Protein AF-D3BUQ7-F1 (afdb_monomer_lite)

InterPro domains:
  IPR008615 FNIP [PF05725] (163-197)
  IPR008615 FNIP [PF05725] (222-258)
  IPR051251 Ser/Thr-Protein Kinase & FNIP Repeat-Containing Protein [PTHR32134] (52-501)

Foldseek 3Di:
DPDDDDPVVVVVLPDDLVVLLVVLVPDQDQVVLVLVCVPDPSSLVCVLSRDAGDCVLPQLEDELDPPSVVSLLADDAPSCSVRVSVNSVPQQAFEEEEDDPPDDPDRGNYYYNAPVSDPADDRSHAYYEYAPPHDDVLSVQVRQQVHPRHQYYHAAADLVSAGHLNHQEYEHHQQHADEQDQPSDRLNHAYYEYAANHAYDQDANRDHLNHAEYYYHYLNHADDQDARSDHLNYAYYEAENHADDQDANSDHQQHAEYHYQYHLAADDARSDHLNYQEYAQHEPSPLQNQLPRARHAYYEHHDPDPDAEEDEQVSHHLNYAYYHDARYEYAAEHRQNHAYYAAENYHYDQCGHHPPVAAHEHQEDHYEDLADDAHDQSYHYQEYEYAYEHPDQEHADEDHPNYAEYEDNYADDDAAYEAEHDDDPPDNHAYYEDYDDPYQYNYDDDLNHQEYEPEAHAVVSCQVVLQVRLNHQEYEYQHDYPPPDDDLVSCQNHQWYWYAPPQFRKIWIWGDSHSFFTDIDIRGRDDDDDDDPDDDDPPPDDPRDDDDDGDGPDDDDDPVVVVVLVVPDDDDDDWDWDQDPVRDTDTDPDPHDD

Secondary structure (DSSP, 8-state):
-----STTHHHHHT--HHHHHHHHTT---HHHHHHHHHSSHHHHHTGGGT----STTS---EET---GGGGGGS---GGGHHHHHHHHHT--SEEEEES-GGG--S--SEEES-GGG-SS--TTEEEEEE-TT-S-HHHHHHHHHH-SS--EEEEE--STT---TT--EEEE-TT--PPP-TTSS-TT--EEEE-TT--PPPPTT-S-TT--EEEE--TT--PPPPTTSS-TT--EEEETT--SPPPTTSS-TT--EEEE-S--PPPPTT-S-TT--EEEEE-GGGHHHHTT-TT--EEEE---SSS-EEEEGGGS-TT--EEEEESEEEESPPPTT-SEEEEES-B--HHHHS-TTS-EEEEEEEEE-SSPPPPPTTEEEEEEEEEEEE-SSEEEE-PPTT--EEEEEEEE-STT-EEEE---TT----EEEPPB-SS--EEE--TT-SEEE-TTS-HHHHHHHHHH-TT--EEEESSPPPTT---GGGGTT--EEEEEETTTTEEEEEEESSSS-EEEEEE----------SS-------SS-PPPP---S---S-HHHHHHHHHS--------EEE-TTS-EEE-------

Structure (mmCIF, N/CA/C/O backbone):
data_AF-D3BUQ7-F1
#
_entry.id   AF-D3BUQ7-F1
#
loop_
_atom_site.group_PDB
_atom_site.id
_atom_site.type_symbol
_atom_site.label_atom_id
_atom_site.label_alt_id
_atom_site.label_comp_id
_atom_site.label_asym_id
_atom_site.label_entity_id
_atom_site.label_seq_id
_atom_site.pdbx_PDB_ins_code
_atom_site.Cartn_x
_atom_site.Cartn_y
_atom_site.Cartn_z
_atom_site.occupancy
_atom_site.B_iso_or_equiv
_atom_site.auth_seq_id
_atom_site.auth_comp_id
_atom_site.auth_asym_id
_atom_site.auth_atom_id
_atom_site.pdbx_PDB_model_num
ATOM 1 N N . MET A 1 1 ? -3.728 -2.600 34.636 1.00 36.41 1 MET A N 1
ATOM 2 C CA . MET A 1 1 ? -3.550 -4.032 34.299 1.00 36.41 1 MET A CA 1
ATOM 3 C C . MET A 1 1 ? -3.975 -4.894 35.486 1.00 36.41 1 MET A C 1
ATOM 5 O O . MET A 1 1 ? -3.193 -5.071 36.411 1.00 36.41 1 MET A O 1
ATOM 9 N N . GLU A 1 2 ? -5.209 -5.404 35.499 1.00 31.19 2 GLU A N 1
ATOM 10 C CA . GLU A 1 2 ? -5.646 -6.400 36.491 1.00 31.19 2 GLU A CA 1
ATOM 11 C C . GLU A 1 2 ? -5.342 -7.812 35.980 1.00 31.19 2 GLU A C 1
ATOM 13 O O . GLU A 1 2 ? -6.149 -8.449 35.312 1.00 31.19 2 GLU A O 1
ATOM 18 N N . ILE A 1 3 ? -4.146 -8.301 36.293 1.00 35.56 3 ILE A N 1
ATOM 19 C CA . ILE A 1 3 ? -3.844 -9.734 36.278 1.00 35.56 3 ILE A CA 1
ATOM 20 C C . ILE A 1 3 ? -3.260 -10.040 37.648 1.00 35.56 3 ILE A C 1
ATOM 22 O O . ILE A 1 3 ? -2.059 -9.892 37.833 1.00 35.56 3 ILE A O 1
ATOM 26 N N . CYS A 1 4 ? -4.098 -10.374 38.632 1.00 36.34 4 CYS A N 1
ATOM 27 C CA . CYS A 1 4 ? -3.645 -10.980 39.889 1.00 36.34 4 CYS A CA 1
ATOM 28 C C . CYS A 1 4 ? -4.823 -11.600 40.660 1.00 36.34 4 CYS A C 1
ATOM 30 O O . CYS A 1 4 ? -5.476 -10.911 41.443 1.00 36.34 4 CYS A O 1
ATOM 32 N N . SER A 1 5 ? -5.072 -12.899 40.451 1.00 39.03 5 SER A N 1
ATOM 33 C CA . SER A 1 5 ? -5.408 -13.893 41.492 1.00 39.03 5 SER A CA 1
ATOM 34 C C . SER A 1 5 ? -6.094 -15.129 40.892 1.00 39.03 5 SER A C 1
ATOM 36 O O . SER A 1 5 ? -7.311 -15.169 40.737 1.00 39.03 5 SER A O 1
ATOM 38 N N . ASN A 1 6 ? -5.317 -16.170 40.574 1.00 40.41 6 ASN A N 1
ATOM 39 C CA . ASN A 1 6 ? -5.556 -17.584 40.933 1.00 40.41 6 ASN A CA 1
ATOM 40 C C . ASN A 1 6 ? -4.591 -18.511 40.172 1.00 40.41 6 ASN A C 1
ATOM 42 O O . ASN A 1 6 ? -3.864 -18.076 39.295 1.00 40.41 6 ASN A O 1
ATOM 46 N N . HIS A 1 7 ? -4.579 -19.811 40.497 1.00 45.88 7 HIS A N 1
ATOM 47 C CA . HIS A 1 7 ? -3.727 -20.892 39.952 1.00 45.88 7 HIS A CA 1
ATOM 48 C C . HIS A 1 7 ? -3.352 -20.860 38.446 1.00 45.88 7 HIS A C 1
ATOM 50 O O . HIS A 1 7 ? -2.340 -21.457 38.071 1.00 45.88 7 HIS A O 1
ATOM 56 N N . ILE A 1 8 ? -4.119 -20.165 37.604 1.00 45.88 8 ILE A N 1
ATOM 57 C CA . ILE A 1 8 ? -3.832 -19.858 36.194 1.00 45.88 8 ILE A CA 1
ATOM 58 C C . ILE A 1 8 ? -2.555 -18.995 36.040 1.00 45.88 8 ILE A C 1
ATOM 60 O O . ILE A 1 8 ? -1.780 -19.199 35.107 1.00 45.88 8 ILE A O 1
ATOM 64 N N . ASP A 1 9 ? -2.251 -18.127 37.006 1.00 53.75 9 ASP A N 1
ATOM 65 C CA . ASP A 1 9 ? -1.093 -17.219 37.014 1.00 53.75 9 ASP A CA 1
ATOM 66 C C . ASP A 1 9 ? 0.251 -17.975 36.994 1.00 53.75 9 ASP A C 1
ATOM 68 O O . ASP A 1 9 ? 1.222 -17.554 36.359 1.00 53.75 9 ASP A O 1
ATOM 72 N N . LYS A 1 10 ? 0.306 -19.162 37.621 1.00 54.75 10 LYS A N 1
ATOM 73 C CA . LYS A 1 10 ? 1.498 -20.027 37.581 1.00 54.75 10 LYS A CA 1
ATOM 74 C C . LYS A 1 10 ? 1.750 -20.613 36.194 1.00 54.75 10 LYS A C 1
ATOM 76 O O . LYS A 1 10 ? 2.893 -20.954 35.902 1.00 54.75 10 LYS A O 1
ATOM 81 N N . ILE A 1 11 ? 0.724 -20.764 35.356 1.00 60.31 11 ILE A N 1
ATOM 82 C CA . ILE A 1 11 ? 0.883 -21.287 33.993 1.00 60.31 11 ILE A CA 1
ATOM 83 C C . ILE A 1 11 ? 1.563 -20.225 33.127 1.00 60.31 11 ILE A C 1
ATOM 85 O O . ILE A 1 11 ? 2.549 -20.526 32.456 1.00 60.31 11 ILE A O 1
ATOM 89 N N . PHE A 1 12 ? 1.100 -18.975 33.214 1.00 67.44 12 PHE A N 1
ATOM 90 C CA . PHE A 1 12 ? 1.646 -17.867 32.431 1.00 67.44 12 PHE A CA 1
ATOM 91 C C . PHE A 1 12 ? 3.084 -17.524 32.827 1.00 67.44 12 PHE A C 1
ATOM 93 O O . PHE A 1 12 ? 3.964 -17.494 31.970 1.00 67.44 12 PHE A O 1
ATOM 100 N N . VAL A 1 13 ? 3.395 -17.391 34.120 1.00 74.62 13 VAL A N 1
ATOM 101 C CA . VAL A 1 13 ? 4.781 -17.115 34.554 1.00 74.62 13 VAL A CA 1
ATOM 102 C C . VAL A 1 13 ? 5.749 -18.223 34.109 1.00 74.62 13 VAL A C 1
ATOM 104 O O . VAL A 1 13 ? 6.934 -17.960 33.890 1.00 74.62 13 VAL A O 1
ATOM 107 N N . ASN A 1 14 ? 5.256 -19.454 33.917 1.00 82.31 14 ASN A N 1
ATOM 108 C CA . ASN A 1 14 ? 6.078 -20.608 33.567 1.00 82.31 14 ASN A CA 1
ATOM 109 C C . ASN A 1 14 ? 6.189 -20.943 32.075 1.00 82.31 14 ASN A C 1
ATOM 111 O O . ASN A 1 14 ? 6.798 -21.966 31.748 1.00 82.31 14 ASN A O 1
ATOM 115 N N . LEU A 1 15 ? 5.693 -20.083 31.181 1.00 86.56 15 LEU A N 1
ATOM 116 C CA . LEU A 1 15 ? 5.857 -20.258 29.737 1.00 86.56 15 LEU A CA 1
ATOM 117 C C . LEU A 1 15 ? 7.328 -20.491 29.345 1.00 86.56 15 LEU A C 1
ATOM 119 O O . LEU A 1 15 ? 8.262 -19.921 29.923 1.00 86.56 15 LEU A O 1
ATOM 123 N N . SER A 1 16 ? 7.542 -21.371 28.363 1.00 91.44 16 SER A N 1
ATOM 124 C CA . SER A 1 16 ? 8.881 -21.649 27.837 1.00 91.44 16 SER A CA 1
ATOM 125 C C . SER A 1 16 ? 9.413 -20.443 27.062 1.00 91.44 16 SER A C 1
ATOM 127 O O . SER A 1 16 ? 8.638 -19.682 26.481 1.00 91.44 16 SER A O 1
ATOM 129 N N . HIS A 1 17 ? 10.740 -20.288 26.987 1.00 92.81 17 HIS A N 1
ATOM 130 C CA . HIS A 1 17 ? 11.350 -19.203 26.202 1.00 92.81 17 HIS A CA 1
ATOM 131 C C . HIS A 1 17 ? 10.953 -19.259 24.721 1.00 92.81 17 HIS A C 1
ATOM 133 O O . HIS A 1 17 ? 10.838 -18.213 24.099 1.00 92.81 17 HIS A O 1
ATOM 139 N N . LEU A 1 18 ? 10.646 -20.446 24.181 1.00 91.44 18 LEU A N 1
ATOM 140 C CA . LEU A 1 18 ? 10.126 -20.597 22.818 1.00 91.44 18 LEU A CA 1
ATOM 141 C C . LEU A 1 18 ? 8.742 -19.954 22.652 1.00 91.44 18 LEU A C 1
ATOM 143 O O . LEU A 1 18 ? 8.484 -19.300 21.647 1.00 91.44 18 LEU A O 1
ATOM 147 N N . ILE A 1 19 ? 7.846 -20.138 23.628 1.00 90.69 19 ILE A N 1
ATOM 148 C CA . ILE A 1 19 ? 6.514 -19.523 23.592 1.00 90.69 19 ILE A CA 1
ATOM 149 C C . ILE A 1 19 ? 6.634 -18.015 23.816 1.00 90.69 19 ILE A C 1
ATOM 151 O O . ILE A 1 19 ? 6.032 -17.252 23.070 1.00 90.69 19 ILE A O 1
ATOM 155 N N . LEU A 1 20 ? 7.452 -17.582 24.782 1.00 91.25 20 LEU A N 1
ATOM 156 C CA . LEU A 1 20 ? 7.699 -16.159 25.028 1.00 91.25 20 LEU A CA 1
ATOM 157 C C . LEU A 1 20 ? 8.286 -15.466 23.791 1.00 91.25 20 LEU A C 1
ATOM 159 O O . LEU A 1 20 ? 7.847 -14.378 23.446 1.00 91.25 20 LEU A O 1
ATOM 163 N N . ASN A 1 21 ? 9.212 -16.113 23.082 1.00 91.75 21 ASN A N 1
ATOM 164 C CA . ASN A 1 21 ? 9.776 -15.590 21.841 1.00 91.75 21 ASN A CA 1
ATOM 165 C C . ASN A 1 21 ? 8.717 -15.466 20.730 1.00 91.75 21 ASN A C 1
ATOM 167 O O . ASN A 1 21 ? 8.672 -14.441 20.060 1.00 91.75 21 ASN A O 1
ATOM 171 N N . LYS A 1 22 ? 7.812 -16.448 20.586 1.00 90.25 22 LYS A N 1
ATOM 172 C CA . LYS A 1 22 ? 6.677 -16.345 19.649 1.00 90.25 22 LYS A CA 1
ATOM 173 C C . LYS A 1 22 ? 5.723 -15.206 20.005 1.00 90.25 22 LYS A C 1
ATOM 175 O O . LYS A 1 22 ? 5.269 -14.521 19.102 1.00 90.25 22 LYS A O 1
ATOM 180 N N . ILE A 1 23 ? 5.442 -14.998 21.294 1.00 88.88 23 ILE A N 1
ATOM 181 C CA . ILE A 1 23 ? 4.600 -13.885 21.757 1.00 88.88 23 ILE A CA 1
ATOM 182 C C . ILE A 1 23 ? 5.279 -12.544 21.455 1.00 88.88 23 ILE A C 1
ATOM 184 O O . ILE A 1 23 ? 4.644 -11.670 20.878 1.00 88.88 23 ILE A O 1
ATOM 188 N N . ILE A 1 24 ? 6.571 -12.397 21.778 1.00 89.38 24 ILE A N 1
ATOM 189 C CA . ILE A 1 24 ? 7.361 -11.199 21.441 1.00 89.38 24 ILE A CA 1
ATOM 190 C C . ILE A 1 24 ? 7.369 -10.941 19.930 1.00 89.38 24 ILE A C 1
ATOM 192 O O . ILE A 1 24 ? 7.273 -9.792 19.514 1.00 89.38 24 ILE A O 1
ATOM 196 N N . GLY A 1 25 ? 7.444 -11.994 19.112 1.00 85.19 25 GLY A N 1
ATOM 197 C CA . GLY A 1 25 ? 7.368 -11.891 17.654 1.00 85.19 25 GLY A CA 1
ATOM 198 C C . GLY A 1 25 ? 6.026 -11.376 17.119 1.00 85.19 25 GLY A C 1
ATOM 199 O O . GLY A 1 25 ? 5.973 -10.979 15.963 1.00 85.19 25 GLY A O 1
ATOM 200 N N . CYS A 1 26 ? 4.968 -11.362 17.936 1.00 88.00 26 CYS A N 1
ATOM 201 C CA . CYS A 1 26 ? 3.670 -10.765 17.606 1.00 88.00 26 CYS A CA 1
ATOM 202 C C . CYS A 1 26 ? 3.511 -9.323 18.121 1.00 88.00 26 CYS A C 1
ATOM 204 O O . CYS A 1 26 ? 2.447 -8.742 17.934 1.00 88.00 26 CYS A O 1
ATOM 206 N N . LEU A 1 27 ? 4.510 -8.771 18.821 1.00 83.06 27 LEU A N 1
ATOM 207 C CA . LEU A 1 27 ? 4.509 -7.380 19.274 1.00 83.06 27 LEU A CA 1
ATOM 208 C C . LEU A 1 27 ? 5.331 -6.539 18.298 1.00 83.06 27 LEU A C 1
ATOM 210 O O . LEU A 1 27 ? 6.552 -6.707 18.219 1.00 83.06 27 LEU A O 1
ATOM 214 N N . ASP A 1 28 ? 4.680 -5.625 17.588 1.00 80.81 28 ASP A N 1
ATOM 215 C CA . ASP A 1 28 ? 5.343 -4.785 16.585 1.00 80.81 28 ASP A CA 1
ATOM 216 C C . ASP A 1 28 ? 6.241 -3.728 17.246 1.00 80.81 28 ASP A C 1
ATOM 218 O O . ASP A 1 28 ? 7.397 -3.550 16.852 1.00 80.81 28 ASP A O 1
ATOM 222 N N . GLU A 1 29 ? 5.748 -3.108 18.322 1.00 74.44 29 GLU A N 1
ATOM 223 C CA . GLU A 1 29 ? 6.423 -2.011 19.009 1.00 74.44 29 GLU A CA 1
ATOM 224 C C . GLU A 1 29 ? 7.448 -2.467 20.055 1.00 74.44 29 GLU A C 1
ATOM 226 O O . GLU A 1 29 ? 7.175 -3.268 20.956 1.00 74.44 29 GLU A O 1
ATOM 231 N N . ASN A 1 30 ? 8.643 -1.872 20.007 1.00 78.69 30 ASN A N 1
ATOM 232 C CA . ASN A 1 30 ? 9.726 -2.187 20.943 1.00 78.69 30 ASN A CA 1
ATOM 233 C C . ASN A 1 30 ? 9.397 -1.806 22.393 1.00 78.69 30 ASN A C 1
ATOM 235 O O . ASN A 1 30 ? 9.838 -2.493 23.317 1.00 78.69 30 ASN A O 1
ATOM 239 N N . ILE A 1 31 ? 8.603 -0.751 22.605 1.00 73.81 31 ILE A N 1
ATOM 240 C CA . ILE A 1 31 ? 8.126 -0.369 23.942 1.00 73.81 31 ILE A CA 1
ATOM 241 C C . ILE A 1 31 ? 7.223 -1.449 24.541 1.00 73.81 31 ILE A C 1
ATOM 243 O O . ILE A 1 31 ? 7.373 -1.783 25.714 1.00 73.81 31 ILE A O 1
ATOM 247 N N . ASP A 1 32 ? 6.376 -2.081 23.727 1.00 77.44 32 ASP A N 1
ATOM 248 C CA . ASP A 1 32 ? 5.479 -3.143 24.178 1.00 77.44 32 ASP A CA 1
ATOM 249 C C . ASP A 1 32 ? 6.267 -4.424 24.497 1.00 77.44 32 ASP A C 1
ATOM 251 O O . ASP A 1 32 ? 5.971 -5.104 25.481 1.00 77.44 32 ASP A O 1
ATOM 255 N N . ARG A 1 33 ? 7.354 -4.707 23.760 1.00 85.06 33 ARG A N 1
ATOM 256 C CA . ARG A 1 33 ? 8.307 -5.785 24.097 1.00 85.06 33 ARG A CA 1
ATOM 257 C C . ARG A 1 33 ? 8.980 -5.555 25.454 1.00 85.06 33 ARG A C 1
ATOM 259 O O . ARG A 1 33 ? 9.126 -6.499 26.235 1.00 85.06 33 ARG A O 1
ATOM 266 N N . ILE A 1 34 ? 9.357 -4.310 25.760 1.00 82.12 34 ILE A N 1
ATOM 267 C CA . ILE A 1 34 ? 9.912 -3.935 27.070 1.00 82.12 34 ILE A CA 1
ATOM 268 C C . ILE A 1 34 ? 8.844 -4.108 28.150 1.00 82.12 34 ILE A C 1
ATOM 270 O O . ILE A 1 34 ? 9.087 -4.853 29.099 1.00 82.12 34 ILE A O 1
ATOM 274 N N . CYS A 1 35 ? 7.658 -3.507 27.983 1.00 74.12 35 CYS A N 1
ATOM 275 C CA . CYS A 1 35 ? 6.516 -3.662 28.893 1.00 74.12 35 CYS A CA 1
ATOM 276 C C . CYS A 1 35 ? 6.240 -5.136 29.198 1.00 74.12 35 CYS A C 1
ATOM 278 O O . CYS A 1 35 ? 6.125 -5.518 30.361 1.00 74.12 35 CYS A O 1
ATOM 280 N N . PHE A 1 36 ? 6.209 -5.980 28.163 1.00 81.62 36 PHE A N 1
ATOM 281 C CA . PHE A 1 36 ? 5.986 -7.413 28.293 1.00 81.62 36 PHE A CA 1
ATOM 282 C C . PHE A 1 36 ? 7.033 -8.071 29.194 1.00 81.62 36 PHE A C 1
ATOM 284 O O . PHE A 1 36 ? 6.690 -8.819 30.107 1.00 81.62 36 PHE A O 1
ATOM 291 N N . SER A 1 37 ? 8.316 -7.758 29.007 1.00 84.06 37 SER A N 1
ATOM 292 C CA . SER A 1 37 ? 9.365 -8.314 29.868 1.00 84.06 37 SER A CA 1
ATOM 293 C C . SER A 1 37 ? 9.322 -7.805 31.314 1.00 84.06 37 SER A C 1
ATOM 295 O O . SER A 1 37 ? 9.827 -8.488 32.204 1.00 84.06 37 SER A O 1
ATOM 297 N N . LEU A 1 38 ? 8.679 -6.661 31.570 1.00 78.56 38 LEU A N 1
ATOM 298 C CA . LEU A 1 38 ? 8.506 -6.087 32.908 1.00 78.56 38 LEU A CA 1
ATOM 299 C C . LEU A 1 38 ? 7.318 -6.683 33.684 1.00 78.56 38 LEU A C 1
ATOM 301 O O . LEU A 1 38 ? 7.207 -6.440 34.883 1.00 78.56 38 LEU A O 1
ATOM 305 N N . VAL A 1 39 ? 6.469 -7.506 33.051 1.00 75.81 39 VAL A N 1
ATOM 306 C CA . VAL A 1 39 ? 5.260 -8.081 33.678 1.00 75.81 39 VAL A CA 1
ATOM 307 C C . VAL A 1 39 ? 5.577 -8.926 34.915 1.00 75.81 39 VAL A C 1
ATOM 309 O O . VAL A 1 39 ? 4.830 -8.904 35.892 1.00 75.81 39 VAL A O 1
ATOM 312 N N . CYS A 1 40 ? 6.671 -9.696 34.904 1.00 76.69 40 CYS A N 1
ATOM 313 C CA . CYS A 1 40 ? 7.083 -10.465 36.078 1.00 76.69 40 CYS A CA 1
ATOM 314 C C . CYS A 1 40 ? 8.601 -10.645 36.171 1.00 76.69 40 CYS A C 1
ATOM 316 O O . CYS A 1 40 ? 9.325 -10.641 35.174 1.00 76.69 40 CYS A O 1
ATOM 318 N N . LYS A 1 41 ? 9.083 -10.906 37.393 1.00 78.31 41 LYS A N 1
ATOM 319 C CA . LYS A 1 41 ? 10.515 -11.038 37.706 1.00 78.31 41 LYS A CA 1
ATOM 320 C C . LYS A 1 41 ? 11.231 -12.094 36.862 1.00 78.31 41 LYS A C 1
ATOM 322 O O . LYS A 1 41 ? 12.361 -11.873 36.436 1.00 78.31 41 LYS A O 1
ATOM 327 N N . ARG A 1 42 ? 10.593 -13.245 36.608 1.00 85.50 42 ARG A N 1
ATOM 328 C CA . ARG A 1 42 ? 11.190 -14.306 35.781 1.00 85.50 42 ARG A CA 1
ATOM 329 C C . ARG A 1 42 ? 11.399 -13.825 34.349 1.00 85.50 42 ARG A C 1
ATOM 331 O O . ARG A 1 42 ? 12.489 -14.002 33.818 1.00 85.50 42 ARG A O 1
ATOM 338 N N . TRP A 1 43 ? 10.377 -13.231 33.739 1.00 86.44 43 TRP A N 1
ATOM 339 C CA . TRP A 1 43 ? 10.453 -12.741 32.364 1.00 86.44 43 TRP A CA 1
ATOM 340 C C . TRP A 1 43 ? 11.479 -11.617 32.237 1.00 86.44 43 TRP A C 1
ATOM 342 O O . TRP A 1 43 ? 12.264 -11.635 31.292 1.00 86.44 43 TRP A O 1
ATOM 352 N N . PHE A 1 44 ? 11.563 -10.717 33.216 1.00 85.00 44 PHE A N 1
ATOM 353 C CA . PHE A 1 44 ? 12.604 -9.695 33.231 1.00 85.00 44 PHE A CA 1
ATOM 354 C C . PHE A 1 44 ? 14.002 -10.312 33.336 1.00 85.00 44 PHE A C 1
ATOM 356 O O . PHE A 1 44 ? 14.887 -9.963 32.564 1.00 85.00 44 PHE A O 1
ATOM 363 N N . ASN A 1 45 ? 14.224 -11.255 34.252 1.00 86.06 45 ASN A N 1
ATOM 364 C CA . ASN A 1 45 ? 15.541 -11.870 34.447 1.00 86.06 45 ASN A CA 1
ATOM 365 C C . ASN A 1 45 ? 15.985 -12.734 33.258 1.00 86.06 45 ASN A C 1
ATOM 367 O O . ASN A 1 45 ? 17.170 -12.778 32.942 1.00 86.06 45 ASN A O 1
ATOM 371 N N . ASP A 1 46 ? 15.044 -13.403 32.591 1.00 92.06 46 ASP A N 1
ATOM 372 C CA . ASP A 1 46 ? 15.309 -14.260 31.434 1.00 92.06 46 ASP A CA 1
ATOM 373 C C . ASP A 1 46 ? 15.242 -13.518 30.086 1.00 92.06 46 ASP A C 1
ATOM 375 O O . ASP A 1 46 ? 15.363 -14.164 29.046 1.00 92.06 46 ASP A O 1
ATOM 379 N N . ARG A 1 47 ? 15.048 -12.190 30.070 1.00 92.38 47 ARG A N 1
ATOM 380 C CA . ARG A 1 47 ? 14.819 -11.386 28.849 1.00 92.38 47 ARG A CA 1
ATOM 381 C C . ARG A 1 47 ? 15.816 -11.657 27.719 1.00 92.38 47 ARG A C 1
ATOM 383 O O . ARG A 1 47 ? 15.393 -11.822 26.581 1.00 92.38 47 ARG A O 1
ATOM 390 N N . ASP A 1 48 ? 17.105 -11.827 28.021 1.00 92.06 48 ASP A N 1
ATOM 391 C CA . ASP A 1 48 ? 18.155 -12.127 27.031 1.00 92.06 48 ASP A CA 1
ATOM 392 C C . ASP A 1 48 ? 17.963 -13.459 26.276 1.00 92.06 48 ASP A C 1
ATOM 394 O O . ASP A 1 48 ? 18.646 -13.700 25.280 1.00 92.06 48 ASP A O 1
ATOM 398 N N . LYS A 1 49 ? 17.087 -14.349 26.760 1.00 91.75 49 LYS A N 1
ATOM 399 C CA . LYS A 1 49 ? 16.844 -15.682 26.185 1.00 91.75 49 LYS A CA 1
ATOM 400 C C . LYS A 1 49 ? 15.675 -15.722 25.205 1.00 91.75 49 LYS A C 1
ATOM 402 O O . LYS A 1 49 ? 15.558 -16.696 24.467 1.00 91.75 49 LYS A O 1
ATOM 407 N N . TYR A 1 50 ? 14.785 -14.731 25.233 1.00 92.69 50 TYR A N 1
ATOM 408 C CA . TYR A 1 50 ? 13.569 -14.747 24.413 1.00 92.69 50 TYR A CA 1
ATOM 409 C C . TYR A 1 50 ? 13.249 -13.411 23.737 1.00 92.69 50 TYR A C 1
ATOM 411 O O . TYR A 1 50 ? 12.557 -13.430 22.719 1.00 92.69 50 TYR A O 1
ATOM 419 N N . LEU A 1 51 ? 13.724 -12.281 24.272 1.00 91.19 51 LEU A N 1
ATOM 420 C CA . LEU A 1 51 ? 13.442 -10.950 23.745 1.00 91.19 51 LEU A CA 1
ATOM 421 C C . LEU A 1 51 ? 14.489 -10.564 22.698 1.00 91.19 51 LEU A C 1
ATOM 423 O O . LEU A 1 51 ? 15.691 -10.635 22.943 1.00 91.19 51 LEU A O 1
ATOM 427 N N . ILE A 1 52 ? 14.003 -10.130 21.540 1.00 89.94 52 ILE A N 1
ATOM 428 C CA . ILE A 1 52 ? 14.767 -9.492 20.464 1.00 89.94 52 ILE A CA 1
ATOM 429 C C . ILE A 1 52 ? 13.991 -8.226 20.104 1.00 89.94 52 ILE A C 1
ATOM 431 O O . ILE A 1 52 ? 12.759 -8.246 20.145 1.00 89.94 52 ILE A O 1
ATOM 435 N N . PHE A 1 53 ? 14.669 -7.124 19.798 1.00 85.88 53 PHE A N 1
ATOM 436 C CA . PHE A 1 53 ? 13.993 -5.910 19.347 1.00 85.88 53 PHE A CA 1
ATOM 437 C C . PHE A 1 53 ? 13.654 -5.979 17.862 1.00 85.88 53 PHE A C 1
ATOM 439 O O . PHE A 1 53 ? 14.368 -6.592 17.074 1.00 85.88 53 PHE A O 1
ATOM 446 N N . ASN A 1 54 ? 12.545 -5.348 17.496 1.00 81.75 54 ASN A N 1
ATOM 447 C CA . ASN A 1 54 ? 12.204 -5.068 16.118 1.00 81.75 54 ASN A CA 1
ATOM 448 C C . ASN A 1 54 ? 13.180 -4.009 15.597 1.00 81.75 54 ASN A C 1
ATOM 450 O O . ASN A 1 54 ? 13.174 -2.877 16.081 1.00 81.75 54 ASN A O 1
ATOM 454 N N . THR A 1 55 ? 14.051 -4.386 14.668 1.00 77.81 55 THR A N 1
ATOM 455 C CA . THR A 1 55 ? 15.067 -3.490 14.104 1.00 77.81 55 THR A CA 1
ATOM 456 C C . THR A 1 55 ? 14.520 -2.547 13.046 1.00 77.81 55 THR A C 1
ATOM 458 O O . THR A 1 55 ? 15.191 -1.565 12.740 1.00 77.81 55 THR A O 1
ATOM 461 N N . ASP A 1 56 ? 13.322 -2.809 12.525 1.00 71.31 56 ASP A N 1
ATOM 462 C CA . ASP A 1 56 ? 12.661 -1.939 11.546 1.00 71.31 56 ASP A CA 1
ATOM 463 C C . ASP A 1 56 ? 12.278 -0.603 12.198 1.00 71.31 56 ASP A C 1
ATOM 465 O O . ASP A 1 56 ? 12.391 0.448 11.581 1.00 71.31 56 ASP A O 1
ATOM 469 N N . ASN A 1 57 ? 11.951 -0.638 13.496 1.00 62.56 57 ASN A N 1
ATOM 470 C CA . ASN A 1 57 ? 11.615 0.538 14.304 1.00 62.56 57 ASN A CA 1
ATOM 471 C C . ASN A 1 57 ? 12.832 1.105 15.062 1.00 62.56 57 ASN A C 1
ATOM 473 O O . ASN A 1 57 ? 12.666 1.907 15.983 1.00 62.56 57 ASN A O 1
ATOM 477 N N . ILE A 1 58 ? 14.056 0.647 14.767 1.00 68.81 58 ILE A N 1
ATOM 478 C CA . ILE A 1 58 ? 15.272 1.214 15.360 1.00 68.81 58 ILE A CA 1
ATOM 479 C C . ILE A 1 58 ? 16.006 2.006 14.296 1.00 68.81 58 ILE A C 1
ATOM 481 O O . ILE A 1 58 ? 16.567 1.442 13.359 1.00 68.81 58 ILE A O 1
ATOM 485 N N . ASN A 1 59 ? 16.077 3.315 14.520 1.00 61.00 59 ASN A N 1
ATOM 486 C CA . ASN A 1 59 ? 16.875 4.194 13.695 1.00 61.00 59 ASN A CA 1
ATOM 487 C C . ASN A 1 59 ? 18.374 3.956 13.964 1.00 61.00 59 ASN A C 1
ATOM 489 O O . ASN A 1 59 ? 18.948 4.409 14.958 1.00 61.00 59 ASN A O 1
ATOM 493 N N . ILE A 1 60 ? 18.998 3.175 13.090 1.00 66.75 60 ILE A N 1
ATOM 494 C CA . ILE A 1 60 ? 20.445 3.029 12.987 1.00 66.75 60 ILE A CA 1
ATOM 495 C C . ILE A 1 60 ? 20.864 4.245 12.178 1.00 66.75 60 ILE A C 1
ATOM 497 O O . ILE A 1 60 ? 20.738 4.200 10.979 1.00 66.75 60 ILE A O 1
ATOM 501 N N . ASN A 1 61 ? 21.276 5.347 12.800 1.00 61.47 61 ASN A N 1
ATOM 502 C CA . ASN A 1 61 ? 21.715 6.530 12.056 1.00 61.47 61 ASN A CA 1
ATOM 503 C C . ASN A 1 61 ? 23.193 6.774 12.341 1.00 61.47 61 ASN A C 1
ATOM 505 O O . ASN A 1 61 ? 23.541 7.313 13.395 1.00 61.47 61 ASN A O 1
ATOM 509 N N . SER A 1 62 ? 24.065 6.407 11.399 1.00 64.62 62 SER A N 1
ATOM 510 C CA . SER A 1 62 ? 25.478 6.785 11.453 1.00 64.62 62 SER A CA 1
ATOM 511 C C . SER A 1 62 ? 25.894 7.618 10.242 1.00 64.62 62 SER A C 1
ATOM 513 O O . SER A 1 62 ? 25.851 7.177 9.093 1.00 64.62 62 SER A O 1
ATOM 515 N N . ASN A 1 63 ? 26.343 8.842 10.529 1.00 66.75 63 ASN A N 1
ATOM 516 C CA . ASN A 1 63 ? 26.905 9.746 9.532 1.00 66.75 63 ASN A CA 1
ATOM 517 C C . ASN A 1 63 ? 28.360 9.375 9.252 1.00 66.75 63 ASN A C 1
ATOM 519 O O . ASN A 1 63 ? 29.164 9.253 10.179 1.00 66.75 63 ASN A O 1
ATOM 523 N N . ASN A 1 64 ? 28.697 9.259 7.970 1.00 69.88 64 ASN A N 1
ATOM 524 C CA . ASN A 1 64 ? 30.040 8.995 7.458 1.00 69.88 64 ASN A CA 1
ATOM 525 C C . ASN A 1 64 ? 30.697 7.735 8.062 1.00 69.88 64 ASN A C 1
ATOM 527 O O . ASN A 1 64 ? 31.923 7.631 8.128 1.00 69.88 64 ASN A O 1
ATOM 531 N N . ASN A 1 65 ? 29.890 6.768 8.514 1.00 68.44 65 ASN A N 1
ATOM 532 C CA . ASN A 1 65 ? 30.343 5.482 9.038 1.00 68.44 65 ASN A CA 1
ATOM 533 C C . ASN A 1 65 ? 29.273 4.408 8.796 1.00 68.44 65 ASN A C 1
ATOM 535 O O . ASN A 1 65 ? 28.085 4.699 8.886 1.00 68.44 65 ASN A O 1
ATOM 539 N N . ASN A 1 66 ? 29.694 3.173 8.526 1.00 65.81 66 ASN A N 1
ATOM 540 C CA . ASN A 1 66 ? 28.835 1.994 8.406 1.00 65.81 66 ASN A CA 1
ATOM 541 C C . ASN A 1 66 ? 28.917 1.062 9.633 1.00 65.81 66 ASN A C 1
ATOM 543 O O . ASN A 1 66 ? 28.291 0.005 9.669 1.00 65.81 66 ASN A O 1
ATOM 547 N N . ASP A 1 67 ? 29.688 1.437 10.658 1.00 68.69 67 ASP A N 1
ATOM 548 C CA . ASP A 1 67 ? 29.807 0.665 11.889 1.00 68.69 67 ASP A CA 1
ATOM 549 C C . ASP A 1 67 ? 28.552 0.797 12.761 1.00 68.69 67 ASP A C 1
ATOM 551 O O . ASP A 1 67 ? 28.396 1.713 13.573 1.00 68.69 67 ASP A O 1
ATOM 555 N N . ILE A 1 68 ? 27.694 -0.209 12.616 1.00 64.56 68 ILE A N 1
ATOM 556 C CA . ILE A 1 68 ? 26.488 -0.457 13.400 1.00 64.56 68 ILE A CA 1
ATOM 557 C C . ILE A 1 68 ? 26.725 -0.323 14.922 1.00 64.56 68 ILE A C 1
ATOM 559 O O . ILE A 1 68 ? 25.827 0.083 15.663 1.00 64.56 68 ILE A O 1
ATOM 563 N N . THR A 1 69 ? 27.930 -0.638 15.413 1.00 60.25 69 THR A N 1
ATOM 564 C CA . THR A 1 69 ? 28.250 -0.617 16.850 1.00 60.25 69 THR A CA 1
ATOM 565 C C . THR A 1 69 ? 28.444 0.791 17.419 1.00 60.25 69 THR A C 1
ATOM 567 O O . THR A 1 69 ? 28.481 0.968 18.636 1.00 60.25 69 THR A O 1
ATOM 570 N N . GLN A 1 70 ? 28.507 1.833 16.586 1.00 59.72 70 GLN A N 1
ATOM 571 C CA . GLN A 1 70 ? 28.602 3.213 17.077 1.00 59.72 70 GLN A CA 1
ATOM 572 C C . GLN A 1 70 ? 27.242 3.849 17.417 1.00 59.72 70 GLN A C 1
ATOM 574 O O . GLN A 1 70 ? 27.201 4.924 18.021 1.00 59.72 70 GLN A O 1
ATOM 579 N N . ASN A 1 71 ? 26.133 3.146 17.155 1.00 56.09 71 ASN A N 1
ATOM 580 C CA . ASN A 1 71 ? 24.767 3.641 17.371 1.00 56.09 71 ASN A CA 1
ATOM 581 C C . ASN A 1 71 ? 24.247 3.489 18.815 1.00 56.09 71 ASN A C 1
ATOM 583 O O . ASN A 1 71 ? 23.144 3.926 19.138 1.00 56.09 71 ASN A O 1
ATOM 587 N N . HIS A 1 72 ? 25.053 2.949 19.736 1.00 52.78 72 HIS A N 1
ATOM 588 C CA . HIS A 1 72 ? 24.663 2.721 21.138 1.00 52.78 72 HIS A CA 1
ATOM 589 C C . HIS A 1 72 ? 24.404 3.995 21.964 1.00 52.78 72 HIS A C 1
ATOM 591 O O . HIS A 1 72 ? 23.922 3.898 23.090 1.00 52.78 72 HIS A O 1
ATOM 597 N N . LYS A 1 73 ? 24.703 5.200 21.454 1.00 54.91 73 LYS A N 1
ATOM 598 C CA . LYS A 1 73 ? 24.538 6.446 22.231 1.00 54.91 73 LYS A CA 1
ATOM 599 C C . LYS A 1 73 ? 23.075 6.807 22.517 1.00 54.91 73 LYS A C 1
ATOM 601 O O . LYS A 1 73 ? 22.811 7.507 23.497 1.00 54.91 73 LYS A O 1
ATOM 606 N N . GLN A 1 74 ? 22.145 6.347 21.679 1.00 53.50 74 GLN A N 1
ATOM 607 C CA . GLN A 1 74 ? 20.728 6.717 21.757 1.00 53.50 74 GLN A CA 1
ATOM 608 C C . GLN A 1 74 ? 19.917 5.787 22.675 1.00 53.50 74 GLN A C 1
ATOM 610 O O . GLN A 1 74 ? 18.927 6.214 23.262 1.00 53.50 74 GLN A O 1
ATOM 615 N N . PHE A 1 75 ? 20.358 4.542 22.877 1.00 63.88 75 PHE A N 1
ATOM 616 C CA . PHE A 1 75 ? 19.659 3.574 23.721 1.00 63.88 75 PHE A CA 1
ATOM 617 C C . PHE A 1 75 ? 20.141 3.647 25.179 1.00 63.88 75 PHE A C 1
ATOM 619 O O . PHE A 1 75 ? 21.267 3.275 25.502 1.00 63.88 75 PHE A O 1
ATOM 626 N N . LYS A 1 76 ? 19.285 4.133 26.085 1.00 64.62 76 LYS A N 1
ATOM 627 C CA . LYS A 1 76 ? 19.656 4.473 27.475 1.00 64.62 76 LYS A CA 1
ATOM 628 C C . LYS A 1 76 ? 19.208 3.454 28.530 1.00 64.62 76 LYS A C 1
ATOM 630 O O . LYS A 1 76 ? 19.315 3.755 29.712 1.00 64.62 76 LYS A O 1
ATOM 635 N N . LEU A 1 77 ? 18.723 2.267 28.148 1.00 68.19 77 LEU A N 1
ATOM 636 C CA . LEU A 1 77 ? 18.283 1.225 29.089 1.00 68.19 77 LEU A CA 1
ATOM 637 C C . LEU A 1 77 ? 19.391 0.178 29.320 1.00 68.19 77 LEU A C 1
ATOM 639 O O . LEU A 1 77 ? 19.503 -0.770 28.536 1.00 68.19 77 LEU A O 1
ATOM 643 N N . PRO A 1 78 ? 20.191 0.264 30.405 1.00 77.88 78 PRO A N 1
ATOM 644 C CA . PRO A 1 78 ? 21.376 -0.583 30.567 1.00 77.88 78 PRO A CA 1
ATOM 645 C C . PRO A 1 78 ? 21.020 -2.070 30.630 1.00 77.88 78 PRO A C 1
ATOM 647 O O . PRO A 1 78 ? 21.704 -2.906 30.042 1.00 77.88 78 PRO A O 1
ATOM 650 N N . SER A 1 79 ? 19.892 -2.397 31.270 1.00 79.06 79 SER A N 1
ATOM 651 C CA . SER A 1 79 ? 19.389 -3.767 31.389 1.00 79.06 79 SER A CA 1
ATOM 652 C C . SER A 1 79 ? 19.055 -4.411 30.040 1.00 79.06 79 SER A C 1
ATOM 654 O O . SER A 1 79 ? 19.068 -5.636 29.950 1.00 79.06 79 SER A O 1
ATOM 656 N N . TYR A 1 80 ? 18.784 -3.630 28.994 1.00 82.19 80 TYR A N 1
ATOM 657 C CA . TYR A 1 80 ? 18.421 -4.130 27.662 1.00 82.19 80 TYR A CA 1
ATOM 658 C C . TYR A 1 80 ? 19.529 -3.926 26.625 1.00 82.19 80 TYR A C 1
ATOM 660 O O . TYR A 1 80 ? 19.370 -4.343 25.482 1.00 82.19 80 TYR A O 1
ATOM 668 N N . ASN A 1 81 ? 20.659 -3.325 27.007 1.00 79.19 81 ASN A N 1
ATOM 669 C CA . ASN A 1 81 ? 21.716 -2.940 26.073 1.00 79.19 81 ASN A CA 1
ATOM 670 C C . ASN A 1 81 ? 22.281 -4.146 25.304 1.00 79.19 81 ASN A C 1
ATOM 672 O O . ASN A 1 81 ? 22.464 -4.098 24.097 1.00 79.19 81 ASN A O 1
ATOM 676 N N . ASN A 1 82 ? 22.469 -5.284 25.977 1.00 83.81 82 ASN A N 1
ATOM 677 C CA . ASN A 1 82 ? 22.920 -6.510 25.315 1.00 83.81 82 ASN A CA 1
ATOM 678 C C . ASN A 1 82 ? 21.929 -7.001 24.245 1.00 83.81 82 ASN A C 1
ATOM 680 O O . ASN A 1 82 ? 22.336 -7.432 23.170 1.00 83.81 82 ASN A O 1
ATOM 684 N N . ILE A 1 83 ? 20.626 -6.917 24.527 1.00 87.94 83 ILE A N 1
ATOM 685 C CA . ILE A 1 83 ? 19.575 -7.316 23.586 1.00 87.94 83 ILE A CA 1
ATOM 686 C C . ILE A 1 83 ? 19.524 -6.347 22.408 1.00 87.94 83 ILE A C 1
ATOM 688 O O . ILE A 1 83 ? 19.456 -6.793 21.265 1.00 87.94 83 ILE A O 1
ATOM 692 N N . PHE A 1 84 ? 19.616 -5.043 22.675 1.00 80.81 84 PHE A N 1
ATOM 693 C CA . PHE A 1 84 ? 19.733 -4.008 21.651 1.00 80.81 84 PHE A CA 1
ATOM 694 C C . PHE A 1 84 ? 20.899 -4.298 20.708 1.00 80.81 84 PHE A C 1
ATOM 696 O O . PHE A 1 84 ? 20.695 -4.438 19.506 1.00 80.81 84 PHE A O 1
ATOM 703 N N . ASN A 1 85 ? 22.089 -4.532 21.257 1.00 77.12 85 ASN A N 1
ATOM 704 C CA . ASN A 1 85 ? 23.292 -4.787 20.469 1.00 77.12 85 ASN A CA 1
ATOM 705 C C . ASN A 1 85 ? 23.162 -6.056 19.627 1.00 77.12 85 ASN A C 1
ATOM 707 O O . ASN A 1 85 ? 23.479 -6.030 18.444 1.00 77.12 85 ASN A O 1
ATOM 711 N N . LYS A 1 86 ? 22.652 -7.149 20.208 1.00 84.25 86 LYS A N 1
ATOM 712 C CA . LYS A 1 86 ? 22.413 -8.402 19.478 1.00 84.25 86 LYS A CA 1
ATOM 713 C C . LYS A 1 86 ? 21.395 -8.237 18.352 1.00 84.25 86 LYS A C 1
ATOM 715 O O . LYS A 1 86 ? 21.615 -8.766 17.270 1.00 84.25 86 LYS A O 1
ATOM 720 N N . SER A 1 87 ? 20.306 -7.509 18.606 1.00 85.31 87 SER A N 1
ATOM 721 C CA . SER A 1 87 ? 19.252 -7.266 17.609 1.00 85.31 87 SER A CA 1
ATOM 722 C C . SER A 1 87 ? 19.828 -6.484 16.431 1.00 85.31 87 SER A C 1
ATOM 724 O O . SER A 1 87 ? 19.710 -6.889 15.281 1.00 85.31 87 SER A O 1
ATOM 726 N N . ILE A 1 88 ? 20.571 -5.426 16.733 1.00 76.69 88 ILE A N 1
ATOM 727 C CA . ILE A 1 88 ? 21.162 -4.530 15.746 1.00 76.69 88 ILE A CA 1
ATOM 728 C C . ILE A 1 88 ? 22.293 -5.201 14.945 1.00 76.69 88 ILE A C 1
ATOM 730 O O . ILE A 1 88 ? 22.358 -5.047 13.729 1.00 76.69 88 ILE A O 1
A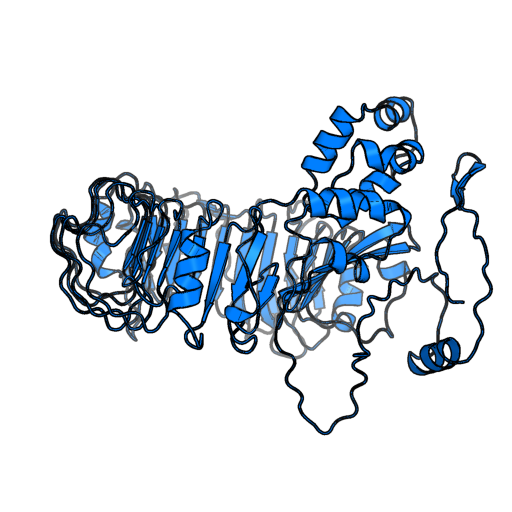TOM 734 N N . GLN A 1 89 ? 23.117 -6.041 15.579 1.00 76.75 89 GLN A N 1
ATOM 735 C CA . GLN A 1 89 ? 24.128 -6.863 14.894 1.00 76.75 89 GLN A CA 1
ATOM 736 C C . GLN A 1 89 ? 23.534 -7.942 13.978 1.00 76.75 89 GLN A C 1
ATOM 738 O O . GLN A 1 89 ? 24.241 -8.458 13.115 1.00 76.75 89 GLN A O 1
ATOM 743 N N . SER A 1 90 ? 22.265 -8.310 14.171 1.00 80.69 90 SER A N 1
ATOM 744 C CA . SER A 1 90 ? 21.585 -9.296 13.329 1.00 80.69 90 SER A CA 1
ATOM 745 C C . SER A 1 90 ? 20.920 -8.700 12.084 1.00 80.69 90 SER A C 1
ATOM 747 O O . SER A 1 90 ? 20.417 -9.464 11.264 1.00 80.69 90 SER A O 1
ATOM 749 N N . LYS A 1 91 ? 20.934 -7.368 11.917 1.00 80.62 91 LYS A N 1
ATOM 750 C CA . LYS A 1 91 ? 20.331 -6.698 10.758 1.00 80.62 91 LYS A CA 1
ATOM 751 C C . LYS A 1 91 ? 21.155 -6.962 9.492 1.00 80.62 91 LYS A C 1
ATOM 753 O O . LYS A 1 91 ? 22.372 -6.783 9.484 1.00 80.62 91 LYS A O 1
ATOM 758 N N . THR A 1 92 ? 20.491 -7.403 8.424 1.00 81.69 92 THR A N 1
ATOM 759 C CA . THR A 1 92 ? 21.136 -7.797 7.152 1.00 81.69 92 THR A CA 1
ATOM 760 C C . THR A 1 92 ? 20.585 -7.074 5.927 1.00 81.69 92 THR A C 1
ATOM 762 O O . THR A 1 92 ? 21.070 -7.285 4.820 1.00 81.69 92 THR A O 1
ATOM 765 N N . ASP A 1 93 ? 19.552 -6.264 6.106 1.00 86.06 93 ASP A N 1
ATOM 766 C CA . ASP A 1 93 ? 18.773 -5.598 5.067 1.00 86.06 93 ASP A CA 1
ATOM 767 C C . ASP A 1 93 ? 18.854 -4.071 5.177 1.00 86.06 93 ASP A C 1
ATOM 769 O O . ASP A 1 93 ? 17.930 -3.358 4.802 1.00 86.06 93 ASP A O 1
ATOM 773 N N . CYS A 1 94 ? 19.992 -3.556 5.635 1.00 86.31 94 CYS A N 1
ATOM 774 C CA . CYS A 1 94 ? 20.189 -2.132 5.836 1.00 86.31 94 CYS A CA 1
ATOM 775 C C . CYS A 1 94 ? 20.197 -1.337 4.519 1.00 86.31 94 CYS A C 1
ATOM 777 O O . CYS A 1 94 ? 20.516 -1.841 3.432 1.00 86.31 94 CYS A O 1
ATOM 779 N N . SER A 1 95 ? 19.918 -0.050 4.656 1.00 88.12 95 SER A N 1
ATOM 780 C CA . SER A 1 95 ? 19.839 0.939 3.593 1.00 88.12 95 SER A CA 1
ATOM 781 C C . SER A 1 95 ? 20.951 1.985 3.729 1.00 88.12 95 SER A C 1
ATOM 783 O O . SER A 1 95 ? 21.304 2.416 4.822 1.00 88.12 95 SER A O 1
ATOM 785 N N . LEU A 1 96 ? 21.544 2.385 2.609 1.00 88.38 96 LEU A N 1
ATOM 786 C CA . LEU A 1 96 ? 22.645 3.346 2.555 1.00 88.38 96 LEU A CA 1
ATOM 787 C C . LEU A 1 96 ? 22.302 4.484 1.594 1.00 88.38 96 LEU A C 1
ATOM 789 O O . LEU A 1 96 ? 21.920 4.237 0.454 1.00 88.38 96 LEU A O 1
ATOM 793 N N . PHE A 1 97 ? 22.500 5.725 2.016 1.00 86.75 97 PHE A N 1
ATOM 794 C CA . PHE A 1 97 ? 22.368 6.907 1.179 1.00 86.75 97 PHE A CA 1
ATOM 795 C C . PHE A 1 97 ? 23.722 7.553 0.901 1.00 86.75 97 PHE A C 1
ATOM 797 O O . PHE A 1 97 ? 24.544 7.711 1.805 1.00 86.75 97 PHE A O 1
ATOM 804 N N . ILE A 1 98 ? 23.935 7.954 -0.352 1.00 84.62 98 ILE A N 1
ATOM 805 C CA . ILE A 1 98 ? 25.153 8.633 -0.793 1.00 84.62 98 ILE A CA 1
ATOM 806 C C . ILE A 1 98 ? 24.808 9.910 -1.568 1.00 84.62 98 ILE A C 1
ATOM 808 O O . ILE A 1 98 ? 24.245 9.849 -2.665 1.00 84.62 98 ILE A O 1
ATOM 812 N N . GLY A 1 99 ? 25.222 11.060 -1.042 1.00 78.31 99 GLY A N 1
ATOM 813 C CA . GLY A 1 99 ? 25.000 12.386 -1.627 1.00 78.31 99 GLY A CA 1
ATOM 814 C C . GLY A 1 99 ? 24.508 13.378 -0.577 1.00 78.31 99 GLY A C 1
ATOM 815 O O . GLY A 1 99 ? 24.239 12.981 0.544 1.00 78.31 99 GLY A O 1
ATOM 816 N N . ALA A 1 100 ? 24.376 14.662 -0.922 1.00 65.88 100 ALA A N 1
ATOM 817 C CA . ALA A 1 100 ? 24.086 15.713 0.056 1.00 65.88 100 ALA A CA 1
ATOM 818 C C . ALA A 1 100 ? 22.757 15.517 0.830 1.00 65.88 100 ALA A C 1
ATOM 820 O O . ALA A 1 100 ? 21.686 15.382 0.234 1.00 65.88 100 ALA A O 1
ATOM 821 N N . THR A 1 101 ? 22.822 15.638 2.163 1.00 56.22 101 THR A N 1
ATOM 822 C CA . THR A 1 101 ? 21.728 15.536 3.160 1.00 56.22 101 THR A CA 1
ATOM 823 C C . THR A 1 101 ? 20.606 16.545 2.935 1.00 56.22 101 THR A C 1
ATOM 825 O O . THR A 1 101 ? 19.533 16.439 3.520 1.00 56.22 101 THR A O 1
ATOM 828 N N . ARG A 1 102 ? 20.833 17.563 2.103 1.00 51.31 102 ARG A N 1
ATOM 829 C CA . ARG A 1 102 ? 19.890 18.669 1.891 1.00 51.31 102 ARG A CA 1
ATOM 830 C C . ARG A 1 102 ? 18.624 18.255 1.131 1.00 51.31 102 ARG A C 1
ATOM 832 O O . ARG A 1 102 ? 17.688 19.041 1.077 1.00 51.31 102 ARG A O 1
ATOM 839 N N . PHE A 1 103 ? 18.594 17.046 0.564 1.00 47.88 103 PHE A N 1
ATOM 840 C CA . PHE A 1 103 ? 17.485 16.520 -0.240 1.00 47.88 103 PHE A CA 1
ATOM 841 C C . PHE A 1 103 ? 16.920 15.199 0.302 1.00 47.88 103 PHE A C 1
ATOM 843 O O . PHE A 1 103 ? 16.453 14.371 -0.479 1.00 47.88 103 PHE A O 1
ATOM 850 N N . LEU A 1 104 ? 17.014 14.956 1.614 1.00 51.50 104 LEU A N 1
ATOM 851 C CA . LEU A 1 104 ? 16.537 13.711 2.221 1.00 51.50 104 LEU A CA 1
ATOM 852 C C . LEU A 1 104 ? 15.029 13.527 1.982 1.00 51.50 104 LEU A C 1
ATOM 854 O O . LEU A 1 104 ? 14.195 14.197 2.582 1.00 51.50 104 LEU A O 1
ATOM 858 N N . PHE A 1 105 ? 14.702 12.580 1.106 1.00 49.09 105 PHE A N 1
ATOM 859 C CA . PHE A 1 105 ? 13.379 11.984 0.964 1.00 49.09 105 PHE A CA 1
ATOM 860 C C . PHE A 1 105 ? 13.529 10.493 1.310 1.00 49.09 105 PHE A C 1
ATOM 862 O O . PHE A 1 105 ? 13.707 9.662 0.420 1.00 49.09 105 PHE A O 1
ATOM 869 N N . GLY A 1 106 ? 13.561 10.159 2.604 1.00 55.09 106 GLY A N 1
ATOM 870 C CA . GLY A 1 106 ? 13.583 8.773 3.093 1.00 55.09 106 GLY A CA 1
ATOM 871 C C . GLY A 1 106 ? 14.503 8.523 4.291 1.00 55.09 106 GLY A C 1
ATOM 872 O O . GLY A 1 106 ? 15.516 9.200 4.463 1.00 55.09 106 GLY A O 1
ATOM 873 N N . GLU A 1 107 ? 14.141 7.523 5.097 1.00 66.62 107 GLU A N 1
ATOM 874 C CA . GLU A 1 107 ? 14.933 7.020 6.223 1.00 66.62 107 GLU A CA 1
ATOM 875 C C . GLU A 1 107 ? 15.937 5.980 5.711 1.00 66.62 107 GLU A C 1
ATOM 877 O O . GLU A 1 107 ? 15.543 4.926 5.214 1.00 66.62 107 GLU A O 1
ATOM 882 N N . TYR A 1 108 ? 17.230 6.300 5.784 1.00 76.44 108 TYR A N 1
ATOM 883 C CA . TYR A 1 108 ? 18.317 5.378 5.449 1.00 76.44 108 TYR A CA 1
ATOM 884 C C . TYR A 1 108 ? 19.139 5.080 6.700 1.00 76.44 108 TYR A C 1
ATOM 886 O O . TYR A 1 108 ? 19.395 5.993 7.477 1.00 76.44 108 TYR A O 1
ATOM 894 N N . ASP A 1 109 ? 19.612 3.842 6.860 1.00 78.88 109 ASP A N 1
ATOM 895 C CA . ASP A 1 109 ? 20.406 3.442 8.033 1.00 78.88 109 ASP A CA 1
ATOM 896 C C . ASP A 1 109 ? 21.823 4.061 8.042 1.00 78.88 109 ASP A C 1
ATOM 898 O O . ASP A 1 109 ? 22.502 4.212 9.059 1.00 78.88 109 ASP A O 1
ATOM 902 N N . PHE A 1 110 ? 22.337 4.383 6.862 1.00 80.50 110 PHE A N 1
ATOM 903 C CA . PHE A 1 110 ? 23.688 4.901 6.711 1.00 80.50 110 PHE A CA 1
ATOM 904 C C . PHE A 1 110 ? 23.694 6.076 5.765 1.00 80.50 110 PHE A C 1
ATOM 906 O O . PHE A 1 110 ? 23.045 6.043 4.721 1.00 80.50 110 PHE A O 1
ATOM 913 N N . TYR A 1 111 ? 24.489 7.085 6.097 1.00 80.25 111 TYR A N 1
ATOM 914 C CA . TYR A 1 111 ? 24.600 8.282 5.286 1.00 80.25 111 TYR A CA 1
ATOM 915 C C . TYR A 1 111 ? 26.064 8.627 5.017 1.00 80.25 111 TYR A C 1
ATOM 917 O O . TYR A 1 111 ? 26.884 8.658 5.936 1.00 80.25 111 TYR A O 1
ATOM 925 N N . TYR A 1 112 ? 26.374 8.931 3.758 1.00 80.56 112 TYR A N 1
ATOM 926 C CA . TYR A 1 112 ? 27.671 9.436 3.327 1.00 80.56 112 TYR A CA 1
ATOM 927 C C . TYR A 1 112 ? 27.506 10.649 2.413 1.00 80.56 112 TYR A C 1
ATOM 929 O O . TYR A 1 112 ? 26.782 10.595 1.418 1.00 80.56 112 TYR A O 1
ATOM 937 N N . ASP A 1 113 ? 28.244 11.723 2.699 1.00 78.06 113 ASP A N 1
ATOM 938 C CA . ASP A 1 113 ? 28.245 12.918 1.845 1.00 78.06 113 ASP A CA 1
ATOM 939 C C . ASP A 1 113 ? 28.825 12.624 0.452 1.00 78.06 113 ASP A C 1
ATOM 941 O O . ASP A 1 113 ? 28.358 13.164 -0.555 1.00 78.06 113 ASP A O 1
ATOM 945 N N . LYS A 1 114 ? 29.855 11.769 0.387 1.00 77.06 114 LYS A N 1
ATOM 946 C CA . LYS A 1 114 ? 30.555 11.404 -0.848 1.00 77.06 114 LYS A CA 1
ATOM 947 C C . LYS A 1 114 ? 30.753 9.901 -0.946 1.00 77.06 114 LYS A C 1
ATOM 949 O O . LYS A 1 114 ? 31.071 9.224 0.025 1.00 77.06 114 LYS A O 1
ATOM 954 N N . ASN A 1 115 ? 30.662 9.383 -2.166 1.00 76.69 115 ASN A N 1
ATOM 955 C CA . ASN A 1 115 ? 30.962 7.981 -2.453 1.00 76.69 115 ASN A CA 1
ATOM 956 C C . ASN A 1 115 ? 32.426 7.604 -2.164 1.00 76.69 115 ASN A C 1
ATOM 958 O O . ASN A 1 115 ? 32.673 6.475 -1.761 1.00 76.69 115 ASN A O 1
ATOM 962 N N . THR A 1 116 ? 33.381 8.531 -2.306 1.00 76.88 116 THR A N 1
ATOM 963 C CA . THR A 1 116 ? 34.817 8.311 -2.037 1.00 76.88 116 THR A CA 1
ATOM 964 C C . THR A 1 116 ? 35.130 7.954 -0.587 1.00 76.88 116 THR A C 1
ATOM 966 O O . THR A 1 116 ? 36.185 7.392 -0.301 1.00 76.88 116 THR A O 1
ATOM 969 N N . ASP A 1 117 ? 34.225 8.277 0.331 1.00 79.00 117 ASP A N 1
ATOM 970 C CA . ASP A 1 117 ? 34.380 7.978 1.753 1.00 79.00 117 ASP A CA 1
ATOM 971 C C . ASP A 1 117 ? 34.076 6.495 2.048 1.00 79.00 117 ASP A C 1
ATOM 973 O O . ASP A 1 117 ? 34.448 5.964 3.099 1.00 79.00 117 ASP A O 1
ATOM 977 N N . LEU A 1 118 ? 33.454 5.795 1.090 1.00 80.50 118 LEU A N 1
ATOM 978 C CA . LEU A 1 118 ? 33.146 4.375 1.150 1.00 80.50 118 LEU A CA 1
ATOM 979 C C . LEU A 1 118 ? 34.188 3.563 0.368 1.00 80.50 118 LEU A C 1
ATOM 981 O O . LEU A 1 118 ? 34.301 3.678 -0.849 1.00 80.50 118 LEU A O 1
ATOM 985 N N . LYS A 1 119 ? 34.931 2.686 1.054 1.00 84.75 119 LYS A N 1
ATOM 986 C CA . LYS A 1 119 ? 35.913 1.782 0.413 1.00 84.75 119 LYS A CA 1
ATOM 987 C C . LYS A 1 119 ? 35.275 0.578 -0.284 1.00 84.75 119 LYS A C 1
ATOM 989 O O . LYS A 1 119 ? 35.824 0.063 -1.245 1.00 84.75 119 LYS A O 1
ATOM 994 N N . SER A 1 120 ? 34.160 0.096 0.252 1.00 89.44 120 SER A N 1
ATOM 995 C CA . SER A 1 120 ? 33.418 -1.070 -0.231 1.00 89.44 120 SER A CA 1
ATOM 996 C C . SER A 1 120 ? 32.012 -1.037 0.357 1.00 89.44 120 SER A C 1
ATOM 998 O O . SER A 1 120 ? 31.839 -0.553 1.477 1.00 89.44 120 SER A O 1
ATOM 1000 N N . ILE A 1 121 ? 31.031 -1.613 -0.335 1.00 89.75 121 ILE A N 1
ATOM 1001 C CA . ILE A 1 121 ? 29.671 -1.771 0.195 1.00 89.75 121 ILE A CA 1
ATOM 1002 C C . ILE A 1 121 ? 29.619 -3.014 1.103 1.00 89.75 121 ILE A C 1
ATOM 1004 O O . ILE A 1 121 ? 29.887 -4.119 0.626 1.00 89.75 121 ILE A O 1
ATOM 1008 N N . PRO A 1 122 ? 29.285 -2.876 2.398 1.00 88.56 122 PRO A N 1
ATOM 1009 C CA . PRO A 1 122 ? 29.147 -4.020 3.295 1.00 88.56 122 PRO A CA 1
ATOM 1010 C C . PRO A 1 122 ? 28.018 -4.977 2.895 1.00 88.56 122 PRO A C 1
ATOM 1012 O O . PRO A 1 122 ? 26.989 -4.563 2.372 1.00 88.56 122 PRO A O 1
ATOM 1015 N N . SER A 1 123 ? 28.181 -6.260 3.228 1.00 89.94 123 SER A N 1
ATOM 1016 C CA . SER A 1 123 ? 27.230 -7.327 2.861 1.00 89.94 123 SER A CA 1
ATOM 1017 C C . SER A 1 123 ? 25.837 -7.230 3.502 1.00 89.94 123 SER A C 1
ATOM 1019 O O . SER A 1 123 ? 24.906 -7.848 2.999 1.00 89.94 123 SER A O 1
ATOM 1021 N N . TYR A 1 124 ? 25.680 -6.467 4.586 1.00 87.00 124 TYR A N 1
ATOM 1022 C CA . TYR A 1 124 ? 24.381 -6.195 5.214 1.00 87.00 124 TYR A CA 1
ATOM 1023 C C . TYR A 1 124 ? 23.643 -5.007 4.574 1.00 87.00 124 TYR A C 1
ATOM 1025 O O . TYR A 1 124 ? 22.541 -4.681 4.998 1.00 87.00 124 TYR A O 1
ATOM 1033 N N . ILE A 1 125 ? 24.239 -4.329 3.583 1.00 90.38 125 ILE A N 1
ATOM 1034 C CA . ILE A 1 125 ? 23.557 -3.293 2.802 1.00 90.38 125 ILE A CA 1
ATOM 1035 C C . ILE A 1 125 ? 22.820 -3.963 1.646 1.00 90.38 125 ILE A C 1
ATOM 1037 O O . ILE A 1 125 ? 23.445 -4.555 0.760 1.00 90.38 125 ILE A O 1
ATOM 1041 N N . SER A 1 126 ? 21.497 -3.832 1.633 1.00 93.81 126 SER A N 1
ATOM 1042 C CA . SER A 1 126 ? 20.624 -4.376 0.589 1.00 93.81 126 SER A CA 1
ATOM 1043 C C . SER A 1 126 ? 20.065 -3.298 -0.348 1.00 93.81 126 SER A C 1
ATOM 1045 O O . SER A 1 126 ? 19.725 -3.593 -1.500 1.00 93.81 126 SER A O 1
ATOM 1047 N N . MET A 1 127 ? 20.014 -2.047 0.118 1.00 93.56 127 MET A N 1
ATOM 1048 C CA . MET A 1 127 ? 19.450 -0.907 -0.598 1.00 93.56 127 MET A CA 1
ATOM 1049 C C . MET A 1 127 ? 20.420 0.272 -0.612 1.00 93.56 127 MET A C 1
ATOM 1051 O O . MET A 1 127 ? 20.991 0.621 0.418 1.00 93.56 127 MET A O 1
ATOM 1055 N N . ILE A 1 128 ? 20.575 0.906 -1.775 1.00 92.38 128 ILE A N 1
ATOM 1056 C CA . ILE A 1 128 ? 21.365 2.130 -1.927 1.00 92.38 128 ILE A CA 1
ATOM 1057 C C . ILE A 1 128 ? 20.525 3.221 -2.585 1.00 92.38 128 ILE A C 1
ATOM 1059 O O . ILE A 1 128 ? 19.920 2.983 -3.628 1.00 92.38 128 ILE A O 1
ATOM 1063 N N . GLY A 1 129 ? 20.522 4.415 -1.998 1.00 89.94 129 GLY A N 1
ATOM 1064 C CA . GLY A 1 129 ? 19.975 5.638 -2.579 1.00 89.94 129 GLY A CA 1
ATOM 1065 C C . GLY A 1 129 ? 21.072 6.641 -2.923 1.00 89.94 129 GLY A C 1
ATOM 1066 O O . GLY A 1 129 ? 22.068 6.751 -2.208 1.00 89.94 129 GLY A O 1
ATOM 1067 N N . SER A 1 130 ? 20.899 7.387 -4.012 1.00 85.19 130 SER A N 1
ATOM 1068 C CA . SER A 1 130 ? 21.810 8.472 -4.378 1.00 85.19 130 SER A CA 1
ATOM 1069 C C . SER A 1 130 ? 21.096 9.648 -5.048 1.00 85.19 130 SER A C 1
ATOM 1071 O O . SER A 1 130 ? 20.037 9.481 -5.656 1.00 85.19 130 SER A O 1
ATOM 1073 N N . THR A 1 131 ? 21.669 10.851 -4.930 1.00 75.06 131 THR A N 1
ATOM 1074 C CA . THR A 1 131 ? 21.160 12.089 -5.547 1.00 75.06 131 THR A CA 1
ATOM 1075 C C . THR A 1 131 ? 21.966 12.490 -6.775 1.00 75.06 131 THR A C 1
ATOM 1077 O O . THR A 1 131 ? 23.089 12.040 -6.986 1.00 75.06 131 THR A O 1
ATOM 1080 N N . ASP A 1 132 ? 21.413 13.384 -7.595 1.00 66.00 132 ASP A N 1
ATOM 1081 C CA . ASP A 1 132 ? 22.025 13.896 -8.833 1.00 66.00 132 ASP A CA 1
ATOM 1082 C C . ASP A 1 132 ? 23.341 14.694 -8.640 1.00 66.00 132 ASP A C 1
ATOM 1084 O O . ASP A 1 132 ? 23.903 15.177 -9.623 1.00 66.00 132 ASP A O 1
ATOM 1088 N N . GLU A 1 133 ? 23.840 14.852 -7.409 1.00 64.69 133 GLU A N 1
ATOM 1089 C CA . GLU A 1 133 ? 25.011 15.680 -7.072 1.00 64.69 133 GLU A CA 1
ATOM 1090 C C . GLU A 1 133 ? 26.319 14.888 -6.861 1.00 64.69 133 GLU A C 1
ATOM 1092 O O . GLU A 1 133 ? 27.339 15.471 -6.491 1.00 64.69 133 GLU A O 1
ATOM 1097 N N . SER A 1 134 ? 26.338 13.568 -7.092 1.00 62.75 134 SER A N 1
ATOM 1098 C CA . SER A 1 134 ? 27.533 12.745 -6.846 1.00 62.75 134 SER A CA 1
ATOM 1099 C C . SER A 1 134 ? 28.707 13.107 -7.773 1.00 62.75 134 SER A C 1
ATOM 1101 O O . SER A 1 134 ? 28.553 13.143 -8.995 1.00 62.75 134 SER A O 1
ATOM 1103 N N . THR A 1 135 ? 29.898 13.315 -7.202 1.00 63.41 135 THR A N 1
ATOM 1104 C CA . THR A 1 135 ? 31.068 13.861 -7.915 1.00 63.41 135 THR A CA 1
ATOM 1105 C C . THR A 1 135 ? 31.919 12.837 -8.676 1.00 63.41 135 THR A C 1
ATOM 1107 O O . THR A 1 135 ? 32.669 13.246 -9.558 1.00 63.41 135 THR A O 1
ATOM 1110 N N . ASP A 1 136 ? 31.814 11.533 -8.382 1.00 80.62 136 ASP A N 1
ATOM 1111 C CA . ASP A 1 136 ? 32.573 10.474 -9.078 1.00 80.62 136 ASP A CA 1
ATOM 1112 C C . ASP A 1 136 ? 31.705 9.238 -9.362 1.00 80.62 136 ASP A C 1
ATOM 1114 O O . ASP A 1 136 ? 31.685 8.268 -8.605 1.00 80.62 136 ASP A O 1
ATOM 1118 N N . LEU A 1 137 ? 30.930 9.284 -10.446 1.00 85.62 137 LEU A N 1
ATOM 1119 C CA . LEU A 1 137 ? 30.041 8.180 -10.816 1.00 85.62 137 LEU A CA 1
ATOM 1120 C C . LEU A 1 137 ? 30.812 6.882 -11.096 1.00 85.62 137 LEU A C 1
ATOM 1122 O O . LEU A 1 137 ? 30.340 5.817 -10.717 1.00 85.62 137 LEU A O 1
ATOM 1126 N N . GLU A 1 138 ? 31.986 6.950 -11.728 1.00 90.25 138 GLU A N 1
ATOM 1127 C CA . GLU A 1 138 ? 32.744 5.756 -12.123 1.00 90.25 138 GLU A CA 1
ATOM 1128 C C . GLU A 1 138 ? 33.141 4.920 -10.903 1.00 90.25 138 GLU A C 1
ATOM 1130 O O . GLU A 1 138 ? 32.849 3.722 -10.859 1.00 90.25 138 GLU A O 1
ATOM 1135 N N . TYR A 1 139 ? 33.696 5.566 -9.873 1.00 90.38 139 TYR A N 1
ATOM 1136 C CA . TYR A 1 139 ? 34.046 4.892 -8.625 1.00 90.38 139 TYR A CA 1
ATOM 1137 C C . TYR A 1 139 ? 32.829 4.243 -7.950 1.00 90.38 139 TYR A C 1
ATOM 1139 O O . TYR A 1 139 ? 32.898 3.098 -7.502 1.00 90.38 139 TYR A O 1
ATOM 1147 N N . PHE A 1 140 ? 31.688 4.941 -7.916 1.00 90.56 140 PHE A N 1
ATOM 1148 C CA . PHE A 1 140 ? 30.458 4.401 -7.331 1.00 90.56 140 PHE A CA 1
ATOM 1149 C C . PHE A 1 140 ? 29.980 3.129 -8.039 1.00 90.56 140 PHE A C 1
ATOM 1151 O O . PHE A 1 140 ? 29.684 2.134 -7.377 1.00 90.56 140 PHE A O 1
ATOM 1158 N N . TYR A 1 141 ? 29.922 3.130 -9.373 1.00 93.06 141 TYR A N 1
ATOM 1159 C CA . TYR A 1 141 ? 29.501 1.935 -10.105 1.00 93.06 141 TYR A CA 1
ATOM 1160 C C . TYR A 1 141 ? 30.518 0.797 -9.975 1.00 93.06 141 TYR A C 1
ATOM 1162 O O . TYR A 1 141 ? 30.109 -0.362 -9.935 1.00 93.06 141 TYR A O 1
ATOM 1170 N N . GLN A 1 142 ? 31.814 1.095 -9.835 1.00 93.00 142 GLN A N 1
ATOM 1171 C CA . GLN A 1 142 ? 32.826 0.074 -9.569 1.00 93.00 142 GLN A CA 1
ATOM 1172 C C . GLN A 1 142 ? 32.555 -0.658 -8.245 1.00 93.00 142 GLN A C 1
ATOM 1174 O O . GLN A 1 142 ? 32.409 -1.880 -8.247 1.00 93.00 142 GLN A O 1
ATOM 1179 N N . ILE A 1 143 ? 32.413 0.070 -7.131 1.00 92.38 143 ILE A N 1
ATOM 1180 C CA . ILE A 1 143 ? 32.136 -0.558 -5.826 1.00 92.38 143 ILE A CA 1
ATOM 1181 C C . ILE A 1 143 ? 30.756 -1.230 -5.790 1.00 92.38 143 ILE A C 1
ATOM 1183 O O . ILE A 1 143 ? 30.575 -2.238 -5.107 1.00 92.38 143 ILE A O 1
ATOM 1187 N N . LEU A 1 144 ? 29.785 -0.706 -6.549 1.00 94.25 144 LEU A N 1
ATOM 1188 C CA . LEU A 1 144 ? 28.458 -1.301 -6.697 1.00 94.25 144 LEU A CA 1
ATOM 1189 C C . LEU A 1 144 ? 28.529 -2.670 -7.382 1.00 94.25 144 LEU A C 1
ATOM 1191 O O . LEU A 1 144 ? 27.891 -3.610 -6.915 1.00 94.25 144 LEU A O 1
ATOM 1195 N N . LEU A 1 145 ? 29.314 -2.799 -8.455 1.00 95.25 145 LEU A N 1
ATOM 1196 C CA . LEU A 1 145 ? 29.515 -4.056 -9.186 1.00 95.25 145 LEU A CA 1
ATOM 1197 C C . LEU A 1 145 ? 30.249 -5.125 -8.370 1.00 95.25 145 LEU A C 1
ATOM 1199 O O . LEU A 1 145 ? 30.051 -6.315 -8.615 1.00 95.25 145 LEU A O 1
ATOM 1203 N N . GLU A 1 146 ? 31.071 -4.719 -7.404 1.00 93.94 146 GLU A N 1
ATOM 1204 C CA . GLU A 1 146 ? 31.739 -5.629 -6.466 1.00 93.94 146 GLU A CA 1
ATOM 1205 C C . GLU A 1 146 ? 30.786 -6.171 -5.385 1.00 93.94 146 GLU A C 1
ATOM 1207 O O . GLU A 1 146 ? 31.056 -7.214 -4.783 1.00 93.94 146 GLU A O 1
ATOM 1212 N N . SER A 1 147 ? 29.654 -5.501 -5.148 1.00 92.75 147 SER A N 1
ATOM 1213 C CA . SER A 1 147 ? 28.674 -5.930 -4.153 1.00 92.75 147 SER A CA 1
ATOM 1214 C C . SER A 1 147 ? 27.824 -7.110 -4.631 1.00 92.75 147 SER A C 1
ATOM 1216 O O . SER A 1 147 ? 27.337 -7.153 -5.760 1.00 92.75 147 SER A O 1
ATOM 1218 N N . GLN A 1 148 ? 27.585 -8.057 -3.721 1.00 93.06 148 GLN A N 1
ATOM 1219 C CA . GLN A 1 148 ? 26.680 -9.194 -3.927 1.00 93.06 148 GLN A CA 1
ATOM 1220 C C . GLN A 1 148 ? 25.376 -9.079 -3.124 1.00 93.06 148 GLN A C 1
ATOM 1222 O O . GLN A 1 148 ? 24.490 -9.917 -3.277 1.00 93.06 148 GLN A O 1
ATOM 1227 N N . SER A 1 149 ? 25.261 -8.074 -2.253 1.00 94.44 149 SER A N 1
ATOM 1228 C CA . SER A 1 149 ? 24.129 -7.916 -1.335 1.00 94.44 149 SER A CA 1
ATOM 1229 C C . SER A 1 149 ? 23.089 -6.914 -1.825 1.00 94.44 149 SER A C 1
ATOM 1231 O O . SER A 1 149 ? 21.914 -7.032 -1.480 1.00 94.44 149 SER A O 1
ATOM 1233 N N . VAL A 1 150 ? 23.490 -5.938 -2.647 1.00 95.88 150 VAL A N 1
ATOM 1234 C CA . VAL A 1 150 ? 22.589 -4.873 -3.097 1.00 95.88 150 VAL A CA 1
ATOM 1235 C C . VAL A 1 150 ? 21.558 -5.435 -4.071 1.00 95.88 150 VAL A C 1
ATOM 1237 O O . VAL A 1 150 ? 21.892 -5.976 -5.127 1.00 95.88 150 VAL A O 1
ATOM 1240 N N . THR A 1 151 ? 20.287 -5.270 -3.716 1.00 97.19 151 THR A N 1
ATOM 1241 C CA . THR A 1 151 ? 19.126 -5.682 -4.515 1.00 97.19 151 THR A CA 1
ATOM 1242 C C . THR A 1 151 ? 18.265 -4.497 -4.944 1.00 97.19 151 THR A C 1
ATOM 1244 O O . THR A 1 151 ? 17.508 -4.618 -5.908 1.00 97.19 151 THR A O 1
ATOM 1247 N N . THR A 1 152 ? 18.388 -3.350 -4.271 1.00 97.06 152 THR A N 1
ATOM 1248 C CA . THR A 1 152 ? 17.635 -2.130 -4.580 1.00 97.06 152 THR A CA 1
ATOM 1249 C C . THR A 1 152 ? 18.589 -0.967 -4.821 1.00 97.06 152 THR A C 1
ATOM 1251 O O . THR A 1 152 ? 19.408 -0.650 -3.961 1.00 97.06 152 THR A O 1
ATOM 1254 N N . LEU A 1 153 ? 18.471 -0.320 -5.981 1.00 95.38 153 LEU A N 1
ATOM 1255 C CA . LEU A 1 153 ? 19.202 0.903 -6.308 1.00 95.38 153 LEU A CA 1
ATOM 1256 C C . LEU A 1 153 ? 18.214 2.019 -6.648 1.00 95.38 153 LEU A C 1
ATOM 1258 O O . LEU A 1 153 ? 17.439 1.904 -7.601 1.00 95.38 153 LEU A O 1
ATOM 1262 N N . CYS A 1 154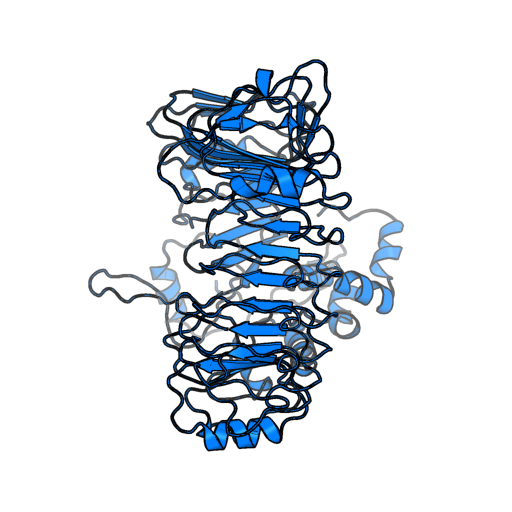 ? 18.275 3.107 -5.888 1.00 92.75 154 CYS A N 1
ATOM 1263 C CA . CYS A 1 154 ? 17.457 4.293 -6.073 1.00 92.75 154 CYS A CA 1
ATOM 1264 C C . CYS A 1 154 ? 18.300 5.478 -6.541 1.00 92.75 154 CYS A C 1
ATOM 1266 O O . CYS A 1 154 ? 19.329 5.793 -5.948 1.00 92.75 154 CYS A O 1
ATOM 1268 N N . GLY A 1 155 ? 17.843 6.150 -7.597 1.00 90.25 155 GLY A N 1
ATOM 1269 C CA . GLY A 1 155 ? 18.548 7.295 -8.170 1.00 90.25 155 GLY A CA 1
ATOM 1270 C C . GLY A 1 155 ? 19.699 6.912 -9.103 1.00 90.25 155 GLY A C 1
ATOM 1271 O O . GLY A 1 155 ? 20.692 7.622 -9.159 1.00 90.25 155 GLY A O 1
ATOM 1272 N N . CYS A 1 156 ? 19.589 5.809 -9.850 1.00 92.75 156 CYS A N 1
ATOM 1273 C CA . CYS A 1 156 ? 20.592 5.424 -10.846 1.00 92.75 156 CYS A CA 1
ATOM 1274 C C . CYS A 1 156 ? 20.741 6.498 -11.942 1.00 92.75 156 CYS A C 1
ATOM 1276 O O . CYS A 1 156 ? 19.780 6.815 -12.644 1.00 92.75 156 CYS A O 1
ATOM 1278 N N . HIS A 1 157 ? 21.939 7.065 -12.093 1.00 90.62 157 HIS A N 1
ATOM 1279 C CA . HIS A 1 157 ? 22.206 8.163 -13.036 1.00 90.62 157 HIS A CA 1
ATOM 1280 C C . HIS A 1 157 ? 22.536 7.727 -14.462 1.00 90.62 157 HIS A C 1
ATOM 1282 O O . HIS A 1 157 ? 22.341 8.510 -15.387 1.00 90.62 157 HIS A O 1
ATOM 1288 N N . THR A 1 158 ? 23.094 6.530 -14.650 1.00 92.62 158 THR A N 1
ATOM 1289 C CA . THR A 1 158 ? 23.605 6.074 -15.952 1.00 92.62 158 THR A CA 1
ATOM 1290 C C . THR A 1 158 ? 23.676 4.552 -16.014 1.00 92.62 158 THR A C 1
ATOM 1292 O O . THR A 1 158 ? 23.921 3.892 -15.007 1.00 92.62 158 THR A O 1
ATOM 1295 N N . LEU A 1 159 ? 23.506 3.990 -17.211 1.00 94.19 159 LEU A N 1
ATOM 1296 C CA . LEU A 1 159 ? 23.717 2.565 -17.479 1.00 94.19 159 LEU A CA 1
ATOM 1297 C C . LEU A 1 159 ? 25.107 2.271 -18.058 1.00 94.19 159 LEU A C 1
ATOM 1299 O O . LEU A 1 159 ? 25.451 1.107 -18.265 1.00 94.19 159 LEU A O 1
ATOM 1303 N N . ARG A 1 160 ? 25.927 3.303 -18.302 1.00 93.62 160 ARG A N 1
ATOM 1304 C CA . ARG A 1 160 ? 27.229 3.196 -18.981 1.00 93.62 160 ARG A CA 1
ATOM 1305 C C . ARG A 1 160 ? 28.181 2.178 -18.349 1.00 93.62 160 ARG A C 1
ATOM 1307 O O . ARG A 1 160 ? 28.907 1.506 -19.076 1.00 93.62 160 ARG A O 1
ATOM 1314 N N . TYR A 1 161 ? 28.207 2.096 -17.022 1.00 93.06 161 TYR A N 1
ATOM 1315 C CA . TYR A 1 161 ? 29.129 1.227 -16.283 1.00 93.06 161 TYR A CA 1
ATOM 1316 C C . TYR A 1 161 ? 28.562 -0.179 -16.037 1.00 93.06 161 TYR A C 1
ATOM 1318 O O . TYR A 1 161 ? 29.291 -1.067 -15.607 1.00 93.06 161 TYR A O 1
ATOM 1326 N N . GLY A 1 162 ? 27.285 -0.404 -16.357 1.00 93.56 162 GLY A N 1
ATOM 1327 C CA . GLY A 1 162 ? 26.568 -1.631 -16.031 1.00 93.56 162 GLY A CA 1
ATOM 1328 C C . GLY A 1 162 ? 26.019 -1.646 -14.602 1.00 93.56 162 GLY A C 1
ATOM 1329 O O . GLY A 1 162 ? 26.344 -0.805 -13.766 1.00 93.56 162 GLY A O 1
ATOM 1330 N N . LEU A 1 163 ? 25.151 -2.621 -14.336 1.00 95.88 163 LEU A N 1
ATOM 1331 C CA . LEU A 1 163 ? 24.494 -2.820 -13.045 1.00 95.88 163 LEU A CA 1
ATOM 1332 C C . LEU A 1 163 ? 24.717 -4.257 -12.546 1.00 95.88 163 LEU A C 1
ATOM 1334 O O . LEU A 1 163 ? 24.772 -5.181 -13.368 1.00 95.88 163 LEU A O 1
ATOM 1338 N N . PRO A 1 164 ? 24.802 -4.484 -11.222 1.00 94.94 164 PRO A N 1
ATOM 1339 C CA . PRO A 1 164 ? 24.905 -5.829 -10.668 1.00 94.94 164 PRO A CA 1
ATOM 1340 C C . PRO A 1 164 ? 23.708 -6.701 -11.056 1.00 94.94 164 PRO A C 1
ATOM 1342 O O . PRO A 1 164 ? 22.559 -6.258 -11.065 1.00 94.94 164 PRO A O 1
ATOM 1345 N N . LYS A 1 165 ? 23.960 -7.993 -11.292 1.00 94.75 165 LYS A N 1
ATOM 1346 C CA . LYS A 1 165 ? 22.910 -8.989 -11.584 1.00 94.75 165 LYS A CA 1
ATOM 1347 C C . LYS A 1 165 ? 22.043 -9.346 -10.370 1.00 94.75 165 LYS A C 1
ATOM 1349 O O . LYS A 1 165 ? 21.164 -10.190 -10.483 1.00 94.75 165 LYS A O 1
ATOM 1354 N N . THR A 1 166 ? 22.334 -8.776 -9.206 1.00 96.44 166 THR A N 1
ATOM 1355 C CA . THR A 1 166 ? 21.567 -8.947 -7.967 1.00 96.44 166 THR A CA 1
ATOM 1356 C C . THR A 1 166 ? 20.434 -7.932 -7.847 1.00 96.44 166 THR A C 1
ATOM 1358 O O . THR A 1 166 ? 19.528 -8.134 -7.041 1.00 96.44 166 THR A O 1
ATOM 1361 N N . ILE A 1 167 ? 20.452 -6.858 -8.650 1.00 97.88 167 ILE A N 1
ATOM 1362 C CA . ILE A 1 167 ? 19.441 -5.801 -8.600 1.00 97.88 167 ILE A CA 1
ATOM 1363 C C . ILE A 1 167 ? 18.078 -6.354 -9.027 1.00 97.88 167 ILE A C 1
ATOM 1365 O O . ILE A 1 167 ? 17.901 -6.859 -10.137 1.00 97.88 167 ILE A O 1
ATOM 1369 N N . LYS A 1 168 ? 17.107 -6.217 -8.127 1.00 98.31 168 LYS A N 1
ATOM 1370 C CA . LYS A 1 168 ? 15.694 -6.559 -8.303 1.00 98.31 168 LYS A CA 1
ATOM 1371 C C . LYS A 1 168 ? 14.812 -5.325 -8.423 1.00 98.31 168 LYS A C 1
ATOM 1373 O O . LYS A 1 168 ? 13.799 -5.377 -9.113 1.00 98.31 168 LYS A O 1
ATOM 1378 N N . LYS A 1 169 ? 15.185 -4.219 -7.776 1.00 98.44 169 LYS A N 1
ATOM 1379 C CA . LYS A 1 169 ? 14.448 -2.952 -7.823 1.00 98.44 169 LYS A CA 1
ATOM 1380 C C . LYS A 1 169 ? 15.377 -1.833 -8.274 1.00 98.44 169 LYS A C 1
ATOM 1382 O O . LYS A 1 169 ? 16.426 -1.619 -7.670 1.00 98.44 169 LYS A O 1
ATOM 1387 N N . LEU A 1 170 ? 14.990 -1.123 -9.326 1.00 97.69 170 LEU A N 1
ATOM 1388 C CA . LEU A 1 170 ? 15.775 -0.034 -9.897 1.00 97.69 170 LEU A CA 1
ATOM 1389 C C . LEU A 1 170 ? 14.892 1.192 -10.100 1.00 97.69 170 LEU A C 1
ATOM 1391 O O . LEU A 1 170 ? 13.886 1.126 -10.805 1.00 97.69 170 LEU A O 1
ATOM 1395 N N . SER A 1 171 ? 15.298 2.324 -9.533 1.00 96.06 171 SER A N 1
ATOM 1396 C CA . SER A 1 171 ? 14.751 3.623 -9.905 1.00 96.06 171 SER A CA 1
ATOM 1397 C C . SER A 1 171 ? 15.848 4.517 -10.464 1.00 96.06 171 SER A C 1
ATOM 1399 O O . SER A 1 171 ? 16.936 4.635 -9.897 1.00 96.06 171 SER A O 1
ATOM 1401 N N . PHE A 1 172 ? 15.574 5.130 -11.610 1.00 94.25 172 PHE A N 1
ATOM 1402 C CA . PHE A 1 172 ? 16.499 6.068 -12.232 1.00 94.25 172 PHE A CA 1
ATOM 1403 C C . PHE A 1 172 ? 16.421 7.445 -11.577 1.00 94.25 172 PHE A C 1
ATOM 1405 O O . PHE A 1 172 ? 15.394 7.811 -11.006 1.00 94.25 172 PHE A O 1
ATOM 1412 N N . SER A 1 173 ? 17.499 8.220 -11.660 1.00 90.62 173 SER A N 1
ATOM 1413 C CA . SER A 1 173 ? 17.526 9.589 -11.148 1.00 90.62 173 SER A CA 1
ATOM 1414 C C . SER A 1 173 ? 16.566 10.508 -11.920 1.00 90.62 173 SER A C 1
ATOM 1416 O O . SER A 1 173 ? 16.126 10.190 -13.031 1.00 90.62 173 SER A O 1
ATOM 1418 N N . TYR A 1 174 ? 16.236 11.676 -11.357 1.00 89.00 174 TYR A N 1
ATOM 1419 C CA . TYR A 1 174 ? 15.309 12.625 -11.990 1.00 89.00 174 TYR A CA 1
ATOM 1420 C C . TYR A 1 174 ? 15.820 13.161 -13.331 1.00 89.00 174 TYR A C 1
ATOM 1422 O O . TYR A 1 174 ? 15.013 13.630 -14.137 1.00 89.00 174 TYR A O 1
ATOM 1430 N N . ARG A 1 175 ? 17.134 13.087 -13.574 1.00 89.38 175 ARG A N 1
ATOM 1431 C CA . ARG A 1 175 ? 17.814 13.563 -14.787 1.00 89.38 175 ARG A CA 1
ATOM 1432 C C . ARG A 1 175 ? 18.137 12.460 -15.800 1.00 89.38 175 ARG A C 1
ATOM 1434 O O . ARG A 1 175 ? 18.633 12.779 -16.879 1.00 89.38 175 ARG A O 1
ATOM 1441 N N . PHE A 1 176 ? 17.864 11.192 -15.490 1.00 92.38 176 PHE A N 1
ATOM 1442 C CA . PHE A 1 176 ? 18.155 10.084 -16.399 1.00 92.38 176 PHE A CA 1
ATOM 1443 C C . PHE A 1 176 ? 17.367 10.204 -17.714 1.00 92.38 176 PHE A C 1
ATOM 1445 O O . PHE A 1 176 ? 16.141 10.325 -17.712 1.00 92.38 176 PHE A O 1
ATOM 1452 N N . ASN A 1 177 ? 18.070 10.139 -18.849 1.00 94.88 177 ASN A N 1
ATOM 1453 C CA . ASN A 1 177 ? 17.469 10.216 -20.185 1.00 94.88 177 ASN A CA 1
ATOM 1454 C C . ASN A 1 177 ? 18.269 9.435 -21.252 1.00 94.88 177 ASN A C 1
ATOM 1456 O O . ASN A 1 177 ? 18.294 9.815 -22.426 1.00 94.88 177 ASN A O 1
ATOM 1460 N N . GLU A 1 178 ? 18.974 8.376 -20.846 1.00 94.88 178 GLU A N 1
ATOM 1461 C CA . GLU A 1 178 ? 19.746 7.532 -21.766 1.00 94.88 178 GLU A CA 1
ATOM 1462 C C . GLU A 1 178 ? 18.835 6.576 -22.548 1.00 94.88 178 GLU A C 1
ATOM 1464 O O . GLU A 1 178 ? 17.789 6.146 -22.056 1.00 94.88 178 GLU A O 1
ATOM 1469 N N . LEU A 1 179 ? 19.234 6.233 -23.777 1.00 95.31 179 LEU A N 1
ATOM 1470 C CA . LEU A 1 179 ? 18.532 5.226 -24.571 1.00 95.31 179 LEU A CA 1
ATOM 1471 C C . LEU A 1 179 ? 18.735 3.845 -23.941 1.00 95.31 179 LEU A C 1
ATOM 1473 O O . LEU A 1 179 ? 19.866 3.415 -23.719 1.00 95.31 179 LEU A O 1
ATOM 1477 N N . LEU A 1 180 ? 17.637 3.133 -23.711 1.00 95.62 180 LEU A N 1
ATOM 1478 C CA . LEU A 1 180 ? 17.682 1.757 -23.235 1.00 95.62 180 LEU A CA 1
ATOM 1479 C C . LEU A 1 180 ? 17.983 0.815 -24.405 1.00 95.62 180 LEU A C 1
ATOM 1481 O O . LEU A 1 180 ? 17.336 0.887 -25.450 1.00 95.62 180 LEU A O 1
ATOM 1485 N N . VAL A 1 181 ? 18.942 -0.090 -24.218 1.00 94.44 181 VAL A N 1
ATOM 1486 C CA . VAL A 1 181 ? 19.319 -1.096 -25.219 1.00 94.44 181 VAL A CA 1
ATOM 1487 C C . VAL A 1 181 ? 19.126 -2.493 -24.648 1.00 94.44 181 VAL A C 1
ATOM 1489 O O . VAL A 1 181 ? 19.269 -2.712 -23.447 1.00 94.44 181 VAL A O 1
ATOM 1492 N N . LYS A 1 182 ? 18.802 -3.470 -25.498 1.00 94.25 182 LYS A N 1
ATOM 1493 C CA . LYS A 1 182 ? 18.590 -4.856 -25.059 1.00 94.25 182 LYS A CA 1
ATOM 1494 C C . LYS A 1 182 ? 19.801 -5.361 -24.263 1.00 94.25 182 LYS A C 1
ATOM 1496 O O . LYS A 1 182 ? 20.924 -5.351 -24.762 1.00 94.25 182 LYS A O 1
ATOM 1501 N N . GLY A 1 183 ? 19.559 -5.797 -23.026 1.00 92.56 183 GLY A N 1
ATOM 1502 C CA . GLY A 1 183 ? 20.597 -6.264 -22.100 1.00 92.56 183 GLY A CA 1
ATOM 1503 C C . GLY A 1 183 ? 21.250 -5.186 -21.224 1.00 92.56 183 GLY A C 1
ATOM 1504 O O . GLY A 1 183 ? 22.108 -5.538 -20.420 1.00 92.56 183 GLY A O 1
ATOM 1505 N N . SER A 1 184 ? 20.857 -3.907 -21.323 1.00 94.62 184 SER A N 1
ATOM 1506 C CA . SER A 1 184 ? 21.358 -2.849 -20.424 1.00 94.62 184 SER A CA 1
ATOM 1507 C C . SER A 1 184 ? 20.777 -2.923 -19.009 1.00 94.62 184 SER A C 1
ATOM 1509 O O . SER A 1 184 ? 21.334 -2.340 -18.083 1.00 94.62 184 SER A O 1
ATOM 1511 N N . LEU A 1 185 ? 19.652 -3.620 -18.838 1.00 97.06 185 LEU A N 1
ATOM 1512 C CA . LEU A 1 185 ? 18.997 -3.847 -17.552 1.00 97.06 185 LEU A CA 1
ATOM 1513 C C . LEU A 1 185 ? 19.293 -5.272 -17.043 1.00 97.06 185 LEU A C 1
ATOM 1515 O O . LEU A 1 185 ? 19.311 -6.209 -17.848 1.00 97.06 185 LEU A O 1
ATOM 1519 N N . PRO A 1 186 ? 19.488 -5.473 -15.726 1.00 95.69 186 PRO A N 1
ATOM 1520 C CA . PRO A 1 186 ? 19.664 -6.800 -15.140 1.00 95.69 186 PRO A CA 1
ATOM 1521 C C . PRO A 1 186 ? 18.474 -7.726 -15.419 1.00 95.69 186 PRO A C 1
ATOM 1523 O O . PRO A 1 186 ? 17.319 -7.331 -15.288 1.00 95.69 186 PRO A O 1
ATOM 1526 N N . SER A 1 187 ? 18.738 -8.996 -15.735 1.00 95.81 187 SER A N 1
ATOM 1527 C CA . SER A 1 187 ? 17.679 -9.992 -15.979 1.00 95.81 187 SER A CA 1
ATOM 1528 C C . SER A 1 187 ? 16.893 -10.384 -14.721 1.00 95.81 187 SER A C 1
ATOM 1530 O O . SER A 1 187 ? 15.833 -10.987 -14.829 1.00 95.81 187 SER A O 1
ATOM 1532 N N . SER A 1 188 ? 17.430 -10.081 -13.538 1.00 96.69 188 SER A N 1
ATOM 1533 C CA . SER A 1 188 ? 16.812 -10.277 -12.220 1.00 96.69 188 SER A CA 1
ATOM 1534 C C . SER A 1 188 ? 15.815 -9.183 -11.837 1.00 96.69 188 SER A C 1
ATOM 1536 O O . SER A 1 188 ? 15.247 -9.246 -10.750 1.00 96.69 188 SER A O 1
ATOM 1538 N N . LEU A 1 189 ? 15.666 -8.146 -12.665 1.00 98.31 189 LEU A N 1
ATOM 1539 C CA . LEU A 1 189 ? 14.895 -6.962 -12.322 1.00 98.31 189 LEU A CA 1
ATOM 1540 C C . LEU A 1 189 ? 13.392 -7.276 -12.273 1.00 98.31 189 LEU A C 1
ATOM 1542 O O . LEU A 1 189 ? 12.806 -7.730 -13.253 1.00 98.31 189 LEU A O 1
ATOM 1546 N N . GLU A 1 190 ? 12.782 -6.994 -11.125 1.00 98.62 190 GLU A N 1
ATOM 1547 C CA . GLU A 1 190 ? 11.367 -7.212 -10.816 1.00 98.62 190 GLU A CA 1
ATOM 1548 C C . GLU A 1 190 ? 10.585 -5.882 -10.814 1.00 98.62 190 GLU A C 1
ATOM 1550 O O . GLU A 1 190 ? 9.423 -5.860 -11.219 1.00 98.62 190 GLU A O 1
ATOM 1555 N N . VAL A 1 191 ? 11.214 -4.767 -10.411 1.00 98.69 191 VAL A N 1
ATOM 1556 C CA . VAL A 1 191 ? 10.596 -3.427 -10.335 1.00 98.69 191 VAL A CA 1
ATOM 1557 C C . VAL A 1 191 ? 11.476 -2.387 -11.024 1.00 98.69 191 VAL A C 1
ATOM 1559 O O . VAL A 1 191 ? 12.662 -2.269 -10.704 1.00 98.69 191 VAL A O 1
ATOM 1562 N N . LEU A 1 192 ? 10.890 -1.596 -11.925 1.00 98.44 192 LEU A N 1
ATOM 1563 C CA . LEU A 1 192 ? 11.582 -0.534 -12.654 1.00 98.44 192 LEU A CA 1
ATOM 1564 C C . LEU A 1 192 ? 10.803 0.779 -12.623 1.00 98.44 192 LEU A C 1
ATOM 1566 O O . LEU A 1 192 ? 9.632 0.806 -12.993 1.00 98.44 192 LEU A O 1
ATOM 1570 N N . SER A 1 193 ? 11.477 1.870 -12.259 1.00 97.44 193 SER A N 1
ATOM 1571 C CA . SER A 1 193 ? 10.866 3.199 -12.164 1.00 97.44 193 SER A CA 1
ATOM 1572 C C . SER A 1 193 ? 11.663 4.274 -12.911 1.00 97.44 193 SER A C 1
ATOM 1574 O O . SER A 1 193 ? 12.865 4.442 -12.691 1.00 97.44 193 SER A O 1
ATOM 1576 N N . PHE A 1 194 ? 10.965 5.051 -13.740 1.00 94.88 194 PHE A N 1
ATOM 1577 C CA . PHE A 1 194 ? 11.455 6.259 -14.409 1.00 94.88 194 PHE A CA 1
ATOM 1578 C C . PHE A 1 194 ? 10.794 7.510 -13.827 1.00 94.88 194 PHE A C 1
ATOM 1580 O O . PHE A 1 194 ? 9.593 7.513 -13.558 1.00 94.88 194 PHE A O 1
ATOM 1587 N N . HIS A 1 195 ? 11.569 8.588 -13.695 1.00 89.75 195 HIS A N 1
ATOM 1588 C CA . HIS A 1 195 ? 11.126 9.877 -13.153 1.00 89.75 195 HIS A CA 1
ATOM 1589 C C . HIS A 1 195 ? 11.111 10.985 -14.225 1.00 89.75 195 HIS A C 1
ATOM 1591 O O . HIS A 1 195 ? 11.179 10.711 -15.423 1.00 89.75 195 HIS A O 1
ATOM 1597 N N . SER A 1 196 ? 10.983 12.246 -13.798 1.00 83.25 196 SER A N 1
ATOM 1598 C CA . SER A 1 196 ? 10.518 13.386 -14.600 1.00 83.25 196 SER A CA 1
ATOM 1599 C C . SER A 1 196 ? 11.163 13.569 -15.981 1.00 83.25 196 SER A C 1
ATOM 1601 O O . SER A 1 196 ? 10.422 13.820 -16.929 1.00 83.25 196 SER A O 1
ATOM 1603 N N . SER A 1 197 ? 12.482 13.406 -16.144 1.00 88.31 197 SER A N 1
ATOM 1604 C CA . SER A 1 197 ? 13.181 13.820 -17.382 1.00 88.31 197 SER A CA 1
ATOM 1605 C C . SER A 1 197 ? 13.314 12.754 -18.481 1.00 88.31 197 SER A C 1
ATOM 1607 O O . SER A 1 197 ? 13.914 13.046 -19.518 1.00 88.31 197 SER A O 1
ATOM 1609 N N . PHE A 1 198 ? 12.807 11.531 -18.294 1.00 94.25 198 PHE A N 1
ATOM 1610 C CA . PHE A 1 198 ? 12.999 10.443 -19.264 1.00 94.25 198 PHE A CA 1
ATOM 1611 C C . PHE A 1 198 ? 12.123 10.591 -20.526 1.00 94.25 198 PHE A C 1
ATOM 1613 O O . PHE A 1 198 ? 10.904 10.495 -20.460 1.00 94.25 198 PHE A O 1
ATOM 1620 N N . LYS A 1 199 ? 12.733 10.766 -21.705 1.00 95.44 199 LYS A N 1
ATOM 1621 C CA . LYS A 1 199 ? 12.030 11.060 -22.978 1.00 95.44 199 LYS A CA 1
ATOM 1622 C C . LYS A 1 199 ? 12.210 9.992 -24.057 1.00 95.44 199 LYS A C 1
ATOM 1624 O O . LYS A 1 199 ? 11.571 10.072 -25.105 1.00 95.44 199 LYS A O 1
ATOM 1629 N N . GLN A 1 200 ? 13.109 9.034 -23.839 1.00 95.12 200 GLN A N 1
ATOM 1630 C CA . GLN A 1 200 ? 13.513 8.076 -24.869 1.00 95.12 200 GLN A CA 1
ATOM 1631 C C . GLN A 1 200 ? 12.430 7.032 -25.129 1.00 95.12 200 GLN A C 1
ATOM 1633 O O . GLN A 1 200 ? 11.816 6.524 -24.196 1.00 95.12 200 GLN A O 1
ATOM 1638 N N . ALA A 1 201 ? 12.232 6.660 -26.393 1.00 95.38 201 ALA A N 1
ATOM 1639 C CA . ALA A 1 201 ? 11.330 5.569 -26.742 1.00 95.38 201 ALA A CA 1
ATOM 1640 C C . ALA A 1 201 ? 11.817 4.242 -26.137 1.00 95.38 201 ALA A C 1
ATOM 1642 O O . ALA A 1 201 ? 13.007 3.925 -26.183 1.00 95.38 201 ALA A O 1
ATOM 1643 N N . ILE A 1 202 ? 10.885 3.451 -25.604 1.00 96.00 202 ILE A N 1
ATOM 1644 C CA . ILE A 1 202 ? 11.173 2.108 -25.091 1.00 96.00 202 ILE A CA 1
ATOM 1645 C C . ILE A 1 202 ? 10.813 1.127 -26.201 1.00 96.00 202 ILE A C 1
ATOM 1647 O O . ILE A 1 202 ? 9.670 1.091 -26.650 1.00 96.00 202 ILE A O 1
ATOM 1651 N N . GLN A 1 203 ? 11.799 0.374 -26.679 1.00 95.12 203 GLN A N 1
ATOM 1652 C CA . GLN A 1 203 ? 11.600 -0.616 -27.735 1.00 95.12 203 GLN A CA 1
ATOM 1653 C C . GLN A 1 203 ? 11.138 -1.959 -27.151 1.00 95.12 203 GLN A C 1
ATOM 1655 O O . GLN A 1 203 ? 11.370 -2.249 -25.976 1.00 95.12 203 GLN A O 1
ATOM 1660 N N . ALA A 1 204 ? 10.508 -2.787 -27.988 1.00 94.25 204 ALA A N 1
ATOM 1661 C CA . ALA A 1 204 ? 10.190 -4.170 -27.640 1.00 94.25 204 ALA A CA 1
ATOM 1662 C C . ALA A 1 204 ? 11.458 -4.955 -27.248 1.00 94.25 204 ALA A C 1
ATOM 1664 O O . ALA A 1 204 ? 12.555 -4.651 -27.721 1.00 94.25 204 ALA A O 1
ATOM 1665 N N . ASP A 1 205 ? 11.303 -5.951 -26.374 1.00 91.69 205 ASP A N 1
ATOM 1666 C CA . ASP A 1 205 ? 12.371 -6.798 -25.809 1.00 91.69 205 ASP A CA 1
ATOM 1667 C C . ASP A 1 205 ? 13.465 -6.079 -24.988 1.00 91.69 205 ASP A C 1
ATOM 1669 O O . ASP A 1 205 ? 14.468 -6.702 -24.618 1.00 91.69 205 ASP A O 1
ATOM 1673 N N . VAL A 1 206 ? 13.344 -4.772 -24.729 1.00 96.31 206 VAL A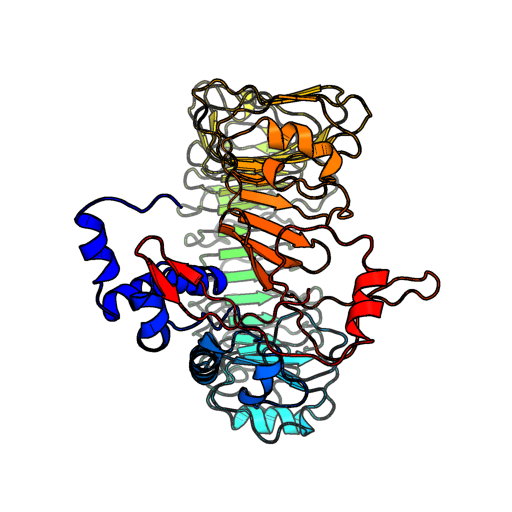 N 1
ATOM 1674 C CA . VAL A 1 206 ? 14.335 -4.033 -23.926 1.00 96.31 206 VAL A CA 1
ATOM 1675 C C . VAL A 1 206 ? 14.095 -4.216 -22.430 1.00 96.31 206 VAL A C 1
ATOM 1677 O O . VAL A 1 206 ? 15.052 -4.314 -21.658 1.00 96.31 206 VAL A O 1
ATOM 1680 N N . LEU A 1 207 ? 12.828 -4.271 -22.018 1.00 97.44 207 LEU A N 1
ATOM 1681 C CA . LEU A 1 207 ? 12.460 -4.572 -20.639 1.00 97.44 207 LEU A CA 1
ATOM 1682 C C . LEU A 1 207 ? 12.660 -6.074 -20.361 1.00 97.44 207 LEU A C 1
ATOM 1684 O O . LEU A 1 207 ? 12.348 -6.897 -21.220 1.00 97.44 207 LEU A O 1
ATOM 1688 N N . PRO A 1 208 ? 13.181 -6.459 -19.183 1.00 96.31 208 PRO A N 1
ATOM 1689 C CA . PRO A 1 208 ? 13.442 -7.861 -18.875 1.00 96.31 208 PRO A CA 1
ATOM 1690 C C . PRO A 1 208 ? 12.142 -8.661 -18.691 1.00 96.31 208 PRO A C 1
ATOM 1692 O O . PRO A 1 208 ? 11.209 -8.200 -18.041 1.00 96.31 208 PRO A O 1
ATOM 1695 N N . GLU A 1 209 ? 12.113 -9.906 -19.178 1.00 95.25 209 GLU A N 1
ATOM 1696 C CA . GLU A 1 209 ? 10.953 -10.822 -19.088 1.00 95.25 209 GLU A CA 1
ATOM 1697 C C . GLU A 1 209 ? 10.534 -11.198 -17.655 1.00 95.25 209 GLU A C 1
ATOM 1699 O O . GLU A 1 209 ? 9.491 -11.812 -17.460 1.00 95.25 209 GLU A O 1
ATOM 1704 N N . GLY A 1 210 ? 11.358 -10.892 -16.648 1.00 95.94 210 GLY A N 1
ATOM 1705 C CA . GLY A 1 210 ? 11.035 -11.092 -15.232 1.00 95.94 210 GLY A CA 1
ATOM 1706 C C . GLY A 1 210 ? 10.327 -9.903 -14.576 1.00 95.94 210 GLY A C 1
ATOM 1707 O O . GLY A 1 210 ? 9.960 -10.000 -13.406 1.00 95.94 210 GLY A O 1
ATOM 1708 N N . LEU A 1 211 ? 10.138 -8.789 -15.294 1.00 98.44 211 LEU A N 1
ATOM 1709 C CA . LEU A 1 211 ? 9.633 -7.546 -14.718 1.00 98.44 211 LEU A CA 1
ATOM 1710 C C . LEU A 1 211 ? 8.168 -7.687 -14.286 1.00 98.44 211 LEU A C 1
ATOM 1712 O O . LEU A 1 211 ? 7.306 -8.077 -15.075 1.00 98.44 211 LEU A O 1
ATOM 1716 N N . LEU A 1 212 ? 7.882 -7.349 -13.032 1.00 98.62 212 LEU A N 1
ATOM 1717 C CA . LEU A 1 212 ? 6.558 -7.453 -12.416 1.00 98.62 212 LEU A CA 1
ATOM 1718 C C . LEU A 1 212 ? 5.879 -6.089 -12.288 1.00 98.62 212 LEU A C 1
ATOM 1720 O O . LEU A 1 212 ? 4.657 -6.004 -12.428 1.00 98.62 212 LEU A O 1
ATOM 1724 N N . GLU A 1 213 ? 6.664 -5.037 -12.057 1.00 98.69 213 GLU A N 1
ATOM 1725 C CA . GLU A 1 213 ? 6.182 -3.669 -11.895 1.00 98.69 213 GLU A CA 1
ATOM 1726 C C . GLU A 1 213 ? 6.994 -2.679 -12.734 1.00 98.69 213 GLU A C 1
ATOM 1728 O O . GLU A 1 213 ? 8.226 -2.655 -12.691 1.00 98.69 213 GLU A O 1
ATOM 1733 N N . PHE A 1 214 ? 6.283 -1.840 -13.485 1.00 98.38 214 PHE A N 1
ATOM 1734 C CA . PHE A 1 214 ? 6.865 -0.787 -14.303 1.00 98.38 214 PHE A CA 1
ATOM 1735 C C . PHE A 1 214 ? 6.183 0.542 -14.002 1.00 98.38 214 PHE A C 1
ATOM 1737 O O . PHE A 1 214 ? 4.974 0.686 -14.202 1.00 98.38 214 PHE A O 1
ATOM 1744 N N . ASN A 1 215 ? 6.971 1.520 -13.564 1.00 97.62 215 ASN A N 1
ATOM 1745 C CA . ASN A 1 215 ? 6.490 2.842 -13.218 1.00 97.62 215 ASN A CA 1
ATOM 1746 C C . ASN A 1 215 ? 7.097 3.919 -14.115 1.00 97.62 215 ASN A C 1
ATOM 1748 O O . ASN A 1 215 ? 8.307 4.146 -14.108 1.00 97.62 215 ASN A O 1
ATOM 1752 N N . LEU A 1 216 ? 6.247 4.630 -14.849 1.00 95.56 216 LEU A N 1
ATOM 1753 C CA . LEU A 1 216 ? 6.633 5.758 -15.683 1.00 95.56 216 LEU A CA 1
ATOM 1754 C C . LEU A 1 216 ? 6.019 7.041 -15.123 1.00 95.56 216 LEU A C 1
ATOM 1756 O O . LEU A 1 216 ? 4.856 7.351 -15.368 1.00 95.56 216 LEU A O 1
ATOM 1760 N N . TYR A 1 217 ? 6.826 7.794 -14.376 1.00 92.44 217 TYR A N 1
ATOM 1761 C CA . TYR A 1 217 ? 6.451 9.082 -13.782 1.00 92.44 217 TYR A CA 1
ATOM 1762 C C . TYR A 1 217 ? 6.984 10.283 -14.573 1.00 92.44 217 TYR A C 1
ATOM 1764 O O . TYR A 1 217 ? 7.040 11.400 -14.057 1.00 92.44 217 TYR A O 1
ATOM 1772 N N . SER A 1 218 ? 7.417 10.075 -15.818 1.00 91.12 218 SER A N 1
ATOM 1773 C CA . SER A 1 218 ? 7.977 11.152 -16.628 1.00 91.12 218 SER A CA 1
ATOM 1774 C C . SER A 1 218 ? 6.891 12.003 -17.280 1.00 91.12 218 SER A C 1
ATOM 1776 O O . SER A 1 218 ? 6.134 11.531 -18.125 1.00 91.12 218 SER A O 1
ATOM 1778 N N . ILE A 1 219 ? 6.886 13.297 -16.957 1.00 89.56 219 ILE A N 1
ATOM 1779 C CA . ILE A 1 219 ? 6.064 14.309 -17.639 1.00 89.56 219 ILE A CA 1
ATOM 1780 C C . ILE A 1 219 ? 6.537 14.590 -19.074 1.00 89.56 219 ILE A C 1
ATOM 1782 O O . ILE A 1 219 ? 5.768 15.075 -19.908 1.00 89.56 219 ILE A O 1
ATOM 1786 N N . ASP A 1 220 ? 7.804 14.289 -19.358 1.00 91.44 220 ASP A N 1
ATOM 1787 C CA . ASP A 1 220 ? 8.460 14.560 -20.632 1.00 91.44 220 ASP A CA 1
ATOM 1788 C C . ASP A 1 220 ? 8.384 13.381 -21.616 1.00 91.44 220 ASP A C 1
ATOM 1790 O O . ASP A 1 220 ? 8.730 13.538 -22.791 1.00 91.44 220 ASP A O 1
ATOM 1794 N N . TYR A 1 221 ? 7.919 12.211 -21.174 1.00 92.56 221 TYR A N 1
ATOM 1795 C CA . TYR A 1 221 ? 7.755 11.047 -22.036 1.00 92.56 221 TYR A CA 1
ATOM 1796 C C . TYR A 1 221 ? 6.562 11.222 -22.980 1.00 92.56 221 TYR A C 1
ATOM 1798 O O . TYR A 1 221 ? 5.408 11.200 -22.557 1.00 92.56 221 TYR A O 1
ATOM 1806 N N . GLN A 1 222 ? 6.841 11.377 -24.275 1.00 87.44 222 GLN A N 1
ATOM 1807 C CA . GLN A 1 222 ? 5.823 11.588 -25.319 1.00 87.44 222 GLN A CA 1
ATOM 1808 C C . GLN A 1 222 ? 5.921 10.565 -26.467 1.00 87.44 222 GLN A C 1
ATOM 1810 O O . GLN A 1 222 ? 5.367 10.776 -27.544 1.00 87.44 222 GLN A O 1
ATOM 1815 N N . SER A 1 223 ? 6.649 9.464 -26.257 1.00 91.94 223 SER A N 1
ATOM 1816 C CA . SER A 1 223 ? 6.800 8.404 -27.260 1.00 91.94 223 SER A CA 1
ATOM 1817 C C . SER A 1 223 ? 5.599 7.450 -27.262 1.00 91.94 223 SER A C 1
ATOM 1819 O O . SER A 1 223 ? 5.041 7.123 -26.214 1.00 91.94 223 SER A O 1
ATOM 1821 N N . ASP A 1 224 ? 5.215 6.955 -28.438 1.00 92.69 224 ASP A N 1
ATOM 1822 C CA . ASP A 1 224 ? 4.150 5.955 -28.556 1.00 92.69 224 ASP A CA 1
ATOM 1823 C C . ASP A 1 224 ? 4.591 4.595 -28.005 1.00 92.69 224 ASP A C 1
ATOM 1825 O O . ASP A 1 224 ? 5.608 4.041 -28.430 1.00 92.69 224 ASP A O 1
ATOM 1829 N N . LEU A 1 225 ? 3.775 4.017 -27.124 1.00 93.75 225 LEU A N 1
ATOM 1830 C CA . LEU A 1 225 ? 3.941 2.647 -26.653 1.00 93.75 225 LEU A CA 1
ATOM 1831 C C . LEU A 1 225 ? 3.432 1.681 -27.732 1.00 93.75 225 LEU A C 1
ATOM 1833 O O . LEU A 1 225 ? 2.268 1.736 -28.129 1.00 93.75 225 LEU A O 1
ATOM 1837 N N . GLN A 1 226 ? 4.310 0.805 -28.220 1.00 93.75 226 GLN A N 1
ATOM 1838 C CA . GLN A 1 226 ? 3.968 -0.215 -29.217 1.00 93.75 226 GLN A CA 1
ATOM 1839 C C . GLN A 1 226 ? 3.647 -1.563 -28.546 1.00 93.75 226 GLN A C 1
ATOM 1841 O O . GLN A 1 226 ? 4.135 -1.831 -27.444 1.00 93.75 226 GLN A O 1
ATOM 1846 N N . PRO A 1 227 ? 2.865 -2.447 -29.196 1.00 94.50 227 PRO A N 1
ATOM 1847 C CA . PRO A 1 227 ? 2.708 -3.828 -28.745 1.00 94.50 227 PRO A CA 1
ATOM 1848 C C . PRO A 1 227 ? 4.064 -4.525 -28.551 1.00 94.50 227 PRO A C 1
ATOM 1850 O O . PRO A 1 227 ? 4.972 -4.363 -29.366 1.00 94.50 227 PRO A O 1
ATOM 1853 N N . GLY A 1 228 ? 4.201 -5.290 -27.467 1.00 93.19 228 GLY A N 1
ATOM 1854 C CA . GLY A 1 228 ? 5.444 -5.995 -27.116 1.00 93.19 228 GLY A CA 1
ATOM 1855 C C . GLY A 1 228 ? 6.489 -5.165 -26.356 1.00 93.19 228 GLY A C 1
ATOM 1856 O O . GLY A 1 228 ? 7.550 -5.689 -26.036 1.00 93.19 228 GLY A O 1
ATOM 1857 N N . VAL A 1 229 ? 6.213 -3.892 -26.038 1.00 95.94 229 VAL A N 1
ATOM 1858 C CA . VAL A 1 229 ? 7.085 -3.082 -25.160 1.00 95.94 229 VAL A CA 1
ATOM 1859 C C . VAL A 1 229 ? 7.097 -3.613 -23.727 1.00 95.94 229 VAL A C 1
ATOM 1861 O O . VAL A 1 229 ? 8.156 -3.690 -23.106 1.00 95.94 229 VAL A O 1
ATOM 1864 N N . PHE A 1 230 ? 5.928 -3.974 -23.197 1.00 97.50 230 PHE A N 1
ATOM 1865 C CA . PHE A 1 230 ? 5.804 -4.522 -21.850 1.00 97.50 230 PHE A CA 1
ATOM 1866 C C . PHE A 1 230 ? 5.911 -6.053 -21.870 1.00 97.50 230 PHE A C 1
ATOM 1868 O O . PHE A 1 230 ? 5.249 -6.690 -22.695 1.00 97.50 230 PHE A O 1
ATOM 1875 N N . PRO A 1 231 ? 6.692 -6.659 -20.956 1.00 96.44 231 PRO A N 1
ATOM 1876 C CA . PRO A 1 231 ? 6.848 -8.106 -20.899 1.00 96.44 231 PRO A CA 1
ATOM 1877 C C . PRO A 1 231 ? 5.571 -8.787 -20.396 1.00 96.44 231 PRO A C 1
ATOM 1879 O O . PRO A 1 231 ? 4.774 -8.214 -19.648 1.00 96.44 231 PRO A O 1
ATOM 1882 N N . SER A 1 232 ? 5.391 -10.054 -20.770 1.00 96.25 232 SER A N 1
ATOM 1883 C CA . SER A 1 232 ? 4.185 -10.832 -20.434 1.00 96.25 232 SER A CA 1
ATOM 1884 C C . SER A 1 232 ? 4.021 -11.136 -18.935 1.00 96.25 232 SER A C 1
ATOM 1886 O O . SER A 1 232 ? 2.935 -11.518 -18.491 1.00 96.25 232 SER A O 1
ATOM 1888 N N . SER A 1 233 ? 5.095 -10.981 -18.157 1.00 97.19 233 SER A N 1
ATOM 1889 C CA . SER A 1 233 ? 5.142 -11.130 -16.699 1.00 97.19 233 SER A CA 1
ATOM 1890 C C . SER A 1 233 ? 4.549 -9.948 -15.934 1.00 97.19 233 SER A C 1
ATOM 1892 O O . SER A 1 233 ? 4.280 -10.090 -14.739 1.00 97.19 233 SER A O 1
ATOM 1894 N N . LEU A 1 234 ? 4.380 -8.793 -16.587 1.00 98.44 234 LEU A N 1
ATOM 1895 C CA . LEU A 1 234 ? 4.056 -7.537 -15.922 1.00 98.44 234 LEU A CA 1
ATOM 1896 C C . LEU A 1 234 ? 2.667 -7.593 -15.274 1.00 98.44 234 LEU A C 1
ATOM 1898 O O . LEU A 1 234 ? 1.664 -7.875 -15.933 1.00 98.44 234 LEU A O 1
ATOM 1902 N N . LYS A 1 235 ? 2.612 -7.280 -13.977 1.00 98.50 235 LYS A N 1
ATOM 1903 C CA . LYS A 1 235 ? 1.384 -7.284 -13.169 1.00 98.50 235 LYS A CA 1
ATOM 1904 C C . LYS A 1 235 ? 0.908 -5.886 -12.816 1.00 98.50 235 LYS A C 1
ATOM 1906 O O . LYS A 1 235 ? -0.300 -5.662 -12.770 1.00 98.50 235 LYS A O 1
ATOM 1911 N N . THR A 1 236 ? 1.842 -4.965 -12.593 1.00 98.69 236 THR A N 1
ATOM 1912 C CA . THR A 1 236 ? 1.552 -3.581 -12.219 1.00 98.69 236 THR A CA 1
ATOM 1913 C C . THR A 1 236 ? 2.185 -2.630 -13.220 1.00 98.69 236 THR A C 1
ATOM 1915 O O . THR A 1 236 ? 3.385 -2.694 -13.486 1.00 98.69 236 THR A O 1
ATOM 1918 N N . LEU A 1 237 ? 1.371 -1.728 -13.755 1.00 98.44 237 LEU A N 1
ATOM 1919 C CA . LEU A 1 237 ? 1.806 -0.700 -14.685 1.00 98.44 237 LEU A CA 1
ATOM 1920 C C . LEU A 1 237 ? 1.335 0.669 -14.200 1.00 98.44 237 LEU A C 1
ATOM 1922 O O . LEU A 1 237 ? 0.154 0.857 -13.906 1.00 98.44 237 LEU A O 1
ATOM 1926 N N . ASN A 1 238 ? 2.252 1.628 -14.145 1.00 96.88 238 ASN A N 1
ATOM 1927 C CA . ASN A 1 238 ? 1.946 3.019 -13.858 1.00 96.88 238 ASN A CA 1
ATOM 1928 C C . ASN A 1 238 ? 2.322 3.907 -15.050 1.00 96.88 238 ASN A C 1
ATOM 1930 O O . ASN A 1 238 ? 3.495 4.025 -15.400 1.00 96.88 238 ASN A O 1
ATOM 1934 N N . LEU A 1 239 ? 1.305 4.506 -15.670 1.00 93.75 239 LEU A N 1
ATOM 1935 C CA . LEU A 1 239 ? 1.394 5.435 -16.794 1.00 93.75 239 LEU A CA 1
ATOM 1936 C C . LEU A 1 239 ? 0.847 6.804 -16.372 1.00 93.75 239 LEU A C 1
ATOM 1938 O O . LEU A 1 239 ? -0.189 7.274 -16.857 1.00 93.75 239 LEU A O 1
ATOM 1942 N N . CYS A 1 240 ? 1.536 7.445 -15.433 1.00 86.44 240 CYS A N 1
ATOM 1943 C CA . CYS A 1 240 ? 1.224 8.810 -15.036 1.00 86.44 240 CYS A CA 1
ATOM 1944 C C . CYS A 1 240 ? 1.639 9.799 -16.130 1.00 86.44 240 CYS A C 1
ATOM 1946 O O . CYS A 1 240 ? 2.690 9.649 -16.745 1.00 86.44 240 CYS A O 1
ATOM 1948 N N . TYR A 1 241 ? 0.825 10.832 -16.359 1.00 86.25 241 TYR A N 1
ATOM 1949 C CA . TYR A 1 241 ? 1.106 11.909 -17.323 1.00 86.25 241 TYR A CA 1
ATOM 1950 C C . TYR A 1 241 ? 1.265 11.480 -18.795 1.00 86.25 241 TYR A C 1
ATOM 1952 O O . TYR A 1 241 ? 1.623 12.313 -19.630 1.00 86.25 241 TYR A O 1
ATOM 1960 N N . TYR A 1 242 ? 0.974 10.221 -19.139 1.00 89.56 242 TYR A N 1
ATOM 1961 C CA . TYR A 1 242 ? 1.080 9.717 -20.507 1.00 89.56 242 TYR A CA 1
ATOM 1962 C C . TYR A 1 242 ? -0.006 10.316 -21.408 1.00 89.56 242 TYR A C 1
ATOM 1964 O O . TYR A 1 242 ? -1.197 10.132 -21.161 1.00 89.56 242 TYR A O 1
ATOM 1972 N N . LYS A 1 243 ? 0.385 11.044 -22.457 1.00 87.75 243 LYS A N 1
ATOM 1973 C CA . LYS A 1 243 ? -0.557 11.846 -23.261 1.00 87.75 243 LYS A CA 1
ATOM 1974 C C . LYS A 1 243 ? -1.010 11.198 -24.565 1.00 87.75 243 LYS A C 1
ATOM 1976 O O . LYS A 1 243 ? -1.867 11.771 -25.222 1.00 87.75 243 LYS A O 1
ATOM 1981 N N . ASN A 1 244 ? -0.446 10.054 -24.942 1.00 88.88 244 ASN A N 1
ATOM 1982 C CA . ASN A 1 244 ? -0.796 9.395 -26.199 1.00 88.88 244 ASN A CA 1
ATOM 1983 C C . ASN A 1 244 ? -1.846 8.294 -25.949 1.00 88.88 244 ASN A C 1
ATOM 1985 O O . ASN A 1 244 ? -1.908 7.730 -24.849 1.00 88.88 244 ASN A O 1
ATOM 1989 N N . PRO A 1 245 ? -2.666 7.949 -26.956 1.00 88.38 245 PRO A N 1
ATOM 1990 C CA . PRO A 1 245 ? -3.675 6.906 -26.819 1.00 88.38 245 PRO A CA 1
ATOM 1991 C C . PRO A 1 245 ? -3.040 5.520 -26.649 1.00 88.38 245 PRO A C 1
ATOM 1993 O O . PRO A 1 245 ? -2.097 5.153 -27.355 1.00 88.38 245 PRO A O 1
ATOM 1996 N N . ILE A 1 246 ? -3.603 4.716 -25.744 1.00 91.81 246 ILE A N 1
ATOM 1997 C CA . ILE A 1 246 ? -3.208 3.315 -25.562 1.00 91.81 246 ILE A CA 1
ATOM 1998 C C . ILE A 1 246 ? -3.914 2.471 -26.627 1.00 91.81 246 ILE A C 1
ATOM 2000 O O . ILE A 1 246 ? -5.139 2.375 -26.643 1.00 91.81 246 ILE A O 1
ATOM 2004 N N . LYS A 1 247 ? -3.136 1.850 -27.518 1.00 91.12 247 LYS A N 1
ATOM 2005 C CA . LYS A 1 247 ? -3.652 0.977 -28.584 1.00 91.12 247 LYS A CA 1
ATOM 2006 C C . LYS A 1 247 ? -3.884 -0.449 -28.076 1.00 91.12 247 LYS A C 1
ATOM 2008 O O . LYS A 1 247 ? -3.252 -0.893 -27.114 1.00 91.12 247 LYS A O 1
ATOM 2013 N N . ALA A 1 248 ? -4.755 -1.192 -28.758 1.00 91.69 248 ALA A N 1
ATOM 2014 C CA . ALA A 1 248 ? -4.977 -2.608 -28.472 1.00 91.69 248 ALA A CA 1
ATOM 2015 C C . ALA A 1 248 ? -3.666 -3.415 -28.583 1.00 91.69 248 ALA A C 1
ATOM 2017 O O . ALA A 1 248 ? -2.848 -3.180 -29.473 1.00 91.69 248 ALA A O 1
ATOM 2018 N N . GLY A 1 249 ? -3.458 -4.354 -27.657 1.00 92.31 249 GLY A N 1
ATOM 2019 C CA . GLY A 1 249 ? -2.249 -5.187 -27.592 1.00 92.31 249 GLY A CA 1
ATOM 2020 C C . GLY A 1 249 ? -1.016 -4.522 -26.966 1.00 92.31 249 GLY A C 1
ATOM 2021 O O . GLY A 1 249 ? 0.016 -5.178 -26.841 1.00 92.31 249 GLY A O 1
ATOM 2022 N N . VAL A 1 250 ? -1.094 -3.249 -26.555 1.00 95.56 250 VAL A N 1
ATOM 2023 C CA . VAL A 1 250 ? -0.015 -2.590 -25.794 1.00 95.56 250 VAL A CA 1
ATOM 2024 C C . VAL A 1 250 ? 0.033 -3.109 -24.358 1.00 95.56 250 VAL A C 1
ATOM 2026 O O . VAL A 1 250 ? 1.107 -3.439 -23.863 1.00 95.56 250 VAL A O 1
ATOM 2029 N N . LEU A 1 251 ? -1.117 -3.187 -23.683 1.00 96.81 251 LEU A N 1
ATOM 2030 C CA . LEU A 1 251 ? -1.198 -3.694 -22.313 1.00 96.81 251 LEU A CA 1
ATOM 2031 C C . LEU A 1 251 ? -1.059 -5.229 -22.298 1.00 96.81 251 LEU A C 1
ATOM 2033 O O . LEU A 1 251 ? -1.741 -5.898 -23.077 1.00 96.81 251 LEU A O 1
ATOM 2037 N N . PRO A 1 252 ? -0.225 -5.807 -21.415 1.00 96.00 252 PRO A N 1
ATOM 2038 C CA . PRO A 1 252 ? -0.025 -7.252 -21.369 1.00 96.00 252 PRO A CA 1
ATOM 2039 C C . PRO A 1 252 ? -1.258 -7.983 -20.815 1.00 96.00 252 PRO A C 1
ATOM 2041 O O . PRO A 1 252 ? -1.927 -7.509 -19.900 1.00 96.00 252 PRO A O 1
ATOM 2044 N N . GLU A 1 253 ? -1.535 -9.186 -21.328 1.00 95.75 253 GLU A N 1
ATOM 2045 C CA . GLU A 1 253 ? -2.763 -9.948 -21.023 1.00 95.75 253 GLU A CA 1
ATOM 2046 C C . GLU A 1 253 ? -2.920 -10.378 -19.556 1.00 95.75 253 GLU A C 1
ATOM 2048 O O . GLU A 1 253 ? -4.019 -10.749 -19.149 1.00 95.75 253 GLU A O 1
ATOM 2053 N N . LYS A 1 254 ? -1.830 -10.373 -18.777 1.00 96.44 254 LYS A N 1
ATOM 2054 C CA . LYS A 1 254 ? -1.808 -10.754 -17.354 1.00 96.44 254 LYS A CA 1
ATOM 2055 C C . LYS A 1 254 ? -1.776 -9.553 -16.406 1.00 96.44 254 LYS A C 1
ATOM 2057 O O . LYS A 1 254 ? -1.618 -9.749 -15.204 1.00 96.44 254 LYS A O 1
ATOM 2062 N N . LEU A 1 255 ? -1.919 -8.331 -16.924 1.00 98.25 255 LEU A N 1
ATOM 2063 C CA . LEU A 1 255 ? -1.871 -7.115 -16.118 1.00 98.25 255 LEU A CA 1
ATOM 2064 C C . LEU A 1 255 ? -3.001 -7.107 -15.078 1.00 98.25 255 LEU A C 1
ATOM 2066 O O . LEU A 1 255 ? -4.174 -7.243 -15.423 1.00 98.25 255 LEU A O 1
ATOM 2070 N N . GLU A 1 256 ? -2.656 -6.933 -13.806 1.00 98.38 256 GLU A N 1
ATOM 2071 C CA . GLU A 1 256 ? -3.610 -6.961 -12.691 1.00 98.38 256 GLU A CA 1
ATOM 2072 C C . GLU A 1 256 ? -3.955 -5.542 -12.208 1.00 98.38 256 GLU A C 1
ATOM 2074 O O . GLU A 1 256 ? -5.097 -5.277 -11.826 1.00 98.38 256 GLU A O 1
ATOM 2079 N N . CYS A 1 257 ? -2.988 -4.622 -12.264 1.00 98.44 257 CYS A N 1
ATOM 2080 C CA . CYS A 1 257 ? -3.097 -3.265 -11.735 1.00 98.44 257 CYS A CA 1
ATOM 2081 C C . CYS A 1 257 ? -2.623 -2.230 -12.762 1.00 98.44 257 CYS A C 1
ATOM 2083 O O . CYS A 1 257 ? -1.484 -2.295 -13.228 1.00 98.44 257 CYS A O 1
ATOM 2085 N N . LEU A 1 258 ? -3.462 -1.232 -13.049 1.00 97.69 258 LEU A N 1
ATOM 2086 C CA . LEU A 1 258 ? -3.106 -0.088 -13.888 1.00 97.69 258 LEU A CA 1
ATOM 2087 C C . LEU A 1 258 ? -3.372 1.229 -13.151 1.00 97.69 258 LEU A C 1
ATOM 2089 O O . LEU A 1 258 ? -4.503 1.526 -12.761 1.00 97.69 258 LEU A O 1
ATOM 2093 N N . TYR A 1 259 ? -2.320 2.027 -12.999 1.00 96.25 259 TYR A N 1
ATOM 2094 C CA . TYR A 1 259 ? -2.397 3.429 -12.602 1.00 96.25 259 TYR A CA 1
ATOM 2095 C C . TYR A 1 259 ? -2.266 4.278 -13.862 1.00 96.25 259 TYR A C 1
ATOM 2097 O O . TYR A 1 259 ? -1.309 4.122 -14.620 1.00 96.25 259 TYR A O 1
ATOM 2105 N N . TYR A 1 260 ? -3.226 5.161 -14.103 1.00 92.75 260 TYR A N 1
ATOM 2106 C CA . TYR A 1 260 ? -3.246 5.997 -15.295 1.00 92.75 260 TYR A CA 1
ATOM 2107 C C . TYR A 1 260 ? -3.766 7.378 -14.929 1.00 92.75 260 TYR A C 1
ATOM 2109 O O . TYR A 1 260 ? -4.825 7.477 -14.333 1.00 92.75 260 TYR A O 1
ATOM 2117 N N . SER A 1 261 ? -3.041 8.435 -15.281 1.00 86.44 261 SER A N 1
ATOM 2118 C CA . SER A 1 261 ? -3.464 9.834 -15.074 1.00 86.44 261 SER A CA 1
ATOM 2119 C C . SER A 1 261 ? -3.209 10.686 -16.322 1.00 86.44 261 SER A C 1
ATOM 2121 O O . SER A 1 261 ? -2.875 11.868 -16.248 1.00 86.44 261 SER A O 1
ATOM 2123 N N . GLY A 1 262 ? -3.289 10.028 -17.478 1.00 82.25 262 GLY A N 1
ATOM 2124 C CA . GLY A 1 262 ? -2.948 10.566 -18.783 1.00 82.25 262 GLY A CA 1
ATOM 2125 C C . GLY A 1 262 ? -4.099 11.263 -19.510 1.00 82.25 262 GLY A C 1
ATOM 2126 O O . GLY A 1 262 ? -4.975 11.891 -18.912 1.00 82.25 262 GLY A O 1
ATOM 2127 N N . GLU A 1 263 ? -4.086 11.157 -20.836 1.00 80.56 263 GLU A N 1
ATOM 2128 C CA . GLU A 1 263 ? -5.130 11.700 -21.703 1.00 80.56 263 GLU A CA 1
ATOM 2129 C C . GLU A 1 263 ? -6.525 11.108 -21.405 1.00 80.56 263 GLU A C 1
ATOM 2131 O O . GLU A 1 263 ? -6.722 9.906 -21.260 1.00 80.56 263 GLU A O 1
ATOM 2136 N N . CYS A 1 264 ? -7.544 11.965 -21.345 1.00 84.31 264 CYS A N 1
ATOM 2137 C CA . CYS A 1 264 ? -8.926 11.559 -21.073 1.00 84.31 264 CYS A CA 1
ATOM 2138 C C . CYS A 1 264 ? -9.695 11.213 -22.361 1.00 84.31 264 CYS A C 1
ATOM 2140 O O . CYS A 1 264 ? -10.789 11.736 -22.585 1.00 84.31 264 CYS A O 1
ATOM 2142 N N . THR A 1 265 ? -9.114 10.397 -23.241 1.00 85.56 265 THR A N 1
ATOM 2143 C CA . THR A 1 265 ? -9.774 9.919 -24.466 1.00 85.56 265 THR A CA 1
ATOM 2144 C C . THR A 1 265 ? -10.548 8.619 -24.202 1.00 85.56 265 THR A C 1
ATOM 2146 O O . THR A 1 265 ? -10.184 7.855 -23.300 1.00 85.56 265 THR A O 1
ATOM 2149 N N . PRO A 1 266 ? -11.673 8.368 -24.900 1.00 88.19 266 PRO A N 1
ATOM 2150 C CA . PRO A 1 266 ? -12.343 7.068 -24.854 1.00 88.19 266 PRO A CA 1
ATOM 2151 C C . PRO A 1 266 ? -11.432 5.958 -25.389 1.00 88.19 266 PRO A C 1
ATOM 2153 O O . PRO A 1 266 ? -10.694 6.179 -26.348 1.00 88.19 266 PRO A O 1
ATOM 2156 N N . LEU A 1 267 ? -11.503 4.771 -24.784 1.00 91.19 267 LEU A N 1
ATOM 2157 C CA . LEU A 1 267 ? -10.791 3.592 -25.279 1.00 91.19 267 LEU A CA 1
ATOM 2158 C C . LEU A 1 267 ? -11.628 2.831 -26.302 1.00 91.19 267 LEU A C 1
ATOM 2160 O O . LEU A 1 267 ? -12.849 2.745 -26.176 1.00 91.19 267 LEU A O 1
ATOM 2164 N N . GLU A 1 268 ? -10.942 2.232 -27.272 1.00 86.31 268 GLU A N 1
ATOM 2165 C CA . GLU A 1 268 ? -11.520 1.212 -28.143 1.00 86.31 268 GLU A CA 1
ATOM 2166 C C . GLU A 1 268 ? -11.737 -0.105 -27.377 1.00 86.31 268 GLU A C 1
ATOM 2168 O O . GLU A 1 268 ? -11.071 -0.396 -26.373 1.00 86.31 268 GLU A O 1
ATOM 2173 N N . ASP A 1 269 ? -12.664 -0.927 -27.868 1.00 83.25 269 ASP A N 1
ATOM 2174 C CA . ASP A 1 269 ? -12.933 -2.246 -27.300 1.00 83.25 269 ASP A CA 1
ATOM 2175 C C . ASP A 1 269 ? -11.682 -3.137 -27.354 1.00 83.25 269 ASP A C 1
ATOM 2177 O O . ASP A 1 269 ? -10.970 -3.205 -28.355 1.00 83.25 269 ASP A O 1
ATOM 2181 N N . GLY A 1 270 ? -11.416 -3.860 -26.263 1.00 85.81 270 GLY A N 1
ATOM 2182 C CA . GLY A 1 270 ? -10.291 -4.798 -26.178 1.00 85.81 270 GLY A CA 1
ATOM 2183 C C . GLY A 1 270 ? -8.932 -4.176 -25.836 1.00 85.81 270 GLY A C 1
ATOM 2184 O O . GLY A 1 270 ? -7.947 -4.910 -25.775 1.00 85.81 270 GLY A O 1
ATOM 2185 N N . VAL A 1 271 ? -8.853 -2.866 -25.563 1.00 94.25 271 VAL A N 1
ATOM 2186 C CA . VAL A 1 271 ? -7.618 -2.237 -25.052 1.00 94.25 271 VAL A CA 1
ATOM 2187 C C . VAL A 1 271 ? -7.293 -2.699 -23.628 1.00 94.25 271 VAL A C 1
ATOM 2189 O O . VAL A 1 271 ? -6.136 -2.983 -23.320 1.00 94.25 271 VAL A O 1
ATOM 2192 N N . LEU A 1 272 ? -8.302 -2.779 -22.753 1.00 95.56 272 LEU A N 1
ATOM 2193 C CA . LEU A 1 272 ? -8.128 -3.199 -21.361 1.00 95.56 272 LEU A CA 1
ATOM 2194 C C . LEU A 1 272 ? -8.131 -4.737 -21.245 1.00 95.56 272 LEU A C 1
ATOM 2196 O O . LEU A 1 272 ? -9.104 -5.373 -21.661 1.00 95.56 272 LEU A O 1
A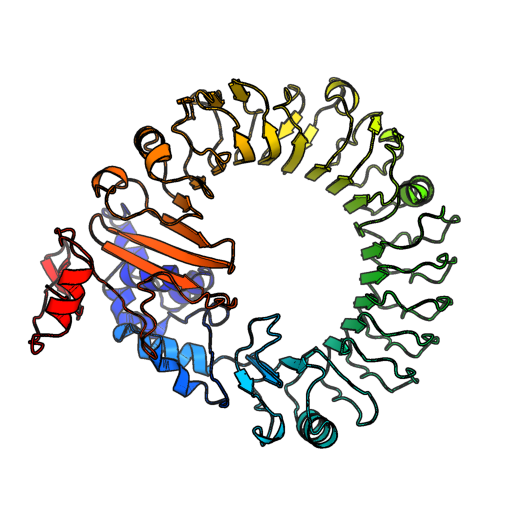TOM 2200 N N . PRO A 1 273 ? -7.094 -5.360 -20.654 1.00 95.44 273 PRO A N 1
ATOM 2201 C CA . PRO A 1 273 ? -7.057 -6.807 -20.479 1.00 95.44 273 PRO A CA 1
ATOM 2202 C C . PRO A 1 273 ? -8.036 -7.277 -19.390 1.00 95.44 273 PRO A C 1
ATOM 2204 O O . PRO A 1 273 ? -8.196 -6.651 -18.343 1.00 95.44 273 PRO A O 1
ATOM 2207 N N . LYS A 1 274 ? -8.663 -8.440 -19.605 1.00 94.75 274 LYS A N 1
ATOM 2208 C CA . LYS A 1 274 ? -9.679 -9.020 -18.697 1.00 94.75 274 LYS A CA 1
ATOM 2209 C C . LYS A 1 274 ? -9.128 -9.490 -17.341 1.00 94.75 274 LYS A C 1
ATOM 2211 O O . LYS A 1 274 ? -9.903 -9.842 -16.452 1.00 94.75 274 LYS A O 1
ATOM 2216 N N . SER A 1 275 ? -7.805 -9.535 -17.193 1.00 96.44 275 SER A N 1
ATOM 2217 C CA . SER A 1 275 ? -7.096 -9.865 -15.952 1.00 96.44 275 SER A CA 1
ATOM 2218 C C . SER A 1 275 ? -7.100 -8.734 -14.921 1.00 96.44 275 SER A C 1
ATOM 2220 O O . SER A 1 275 ? -6.751 -8.985 -13.769 1.00 96.44 275 SER A O 1
ATOM 2222 N N . LEU A 1 276 ? -7.468 -7.509 -15.319 1.00 97.62 276 LEU A N 1
ATOM 2223 C CA . LEU A 1 276 ? -7.431 -6.339 -14.447 1.00 97.62 276 LEU A CA 1
ATOM 2224 C C . LEU A 1 276 ? -8.323 -6.514 -13.216 1.00 97.62 276 LEU A C 1
ATOM 2226 O O . LEU A 1 276 ? -9.514 -6.807 -13.321 1.00 97.62 276 LEU A O 1
ATOM 2230 N N . LYS A 1 277 ? -7.722 -6.256 -12.054 1.00 97.75 277 LYS A N 1
ATOM 2231 C CA . LYS A 1 277 ? -8.362 -6.240 -10.734 1.00 97.75 277 LYS A CA 1
ATOM 2232 C C . LYS A 1 277 ? -8.438 -4.833 -10.154 1.00 97.75 277 LYS A C 1
ATOM 2234 O O . LYS A 1 277 ? -9.338 -4.549 -9.365 1.00 97.75 277 LYS A O 1
ATOM 2239 N N . LYS A 1 278 ? -7.515 -3.948 -10.547 1.00 98.00 278 LYS A N 1
ATOM 2240 C CA . LYS A 1 278 ? -7.398 -2.591 -10.009 1.00 98.00 278 LYS A CA 1
ATOM 2241 C C . LYS A 1 278 ? -7.117 -1.559 -11.102 1.00 98.00 278 LYS A C 1
ATOM 2243 O O . LYS A 1 278 ? -6.140 -1.680 -11.841 1.00 98.00 278 LYS A O 1
ATOM 2248 N N . LEU A 1 279 ? -7.940 -0.515 -11.142 1.00 96.50 279 LEU A N 1
ATOM 2249 C CA . LEU A 1 279 ? -7.768 0.676 -11.975 1.00 96.50 279 LEU A CA 1
ATOM 2250 C C . LEU A 1 279 ? -7.713 1.919 -11.087 1.00 96.50 279 LEU A C 1
ATOM 2252 O O . LEU A 1 279 ? -8.612 2.146 -10.281 1.00 96.50 279 LEU A O 1
ATOM 2256 N N . VAL A 1 280 ? -6.672 2.739 -11.213 1.00 94.88 280 VAL A N 1
ATOM 2257 C CA . VAL A 1 280 ? -6.490 3.921 -10.358 1.00 94.88 280 VAL A CA 1
ATOM 2258 C C . VAL A 1 280 ? -6.216 5.172 -11.178 1.00 94.88 280 VAL A C 1
ATOM 2260 O O . VAL A 1 280 ? -5.380 5.154 -12.077 1.00 94.88 280 VAL A O 1
ATOM 2263 N N . ASN A 1 281 ? -6.888 6.260 -10.791 1.00 90.94 281 ASN A N 1
ATOM 2264 C CA . ASN A 1 281 ? -6.835 7.599 -11.387 1.00 90.94 281 ASN A CA 1
ATOM 2265 C C . ASN A 1 281 ? -7.362 7.674 -12.830 1.00 90.94 281 ASN A C 1
ATOM 2267 O O . ASN A 1 281 ? -7.132 8.663 -13.524 1.00 90.94 281 ASN A O 1
ATOM 2271 N N . VAL A 1 282 ? -8.114 6.658 -13.265 1.00 91.44 282 VAL A N 1
ATOM 2272 C CA . VAL A 1 282 ? -8.605 6.557 -14.641 1.00 91.44 282 VAL A CA 1
ATOM 2273 C C . VAL A 1 282 ? -9.688 7.605 -14.936 1.00 91.44 282 VAL A C 1
ATOM 2275 O O . VAL A 1 282 ? -10.474 7.958 -14.048 1.00 91.44 282 VAL A O 1
ATOM 2278 N N . PRO A 1 283 ? -9.772 8.101 -16.182 1.00 90.12 283 PRO A N 1
ATOM 2279 C CA . PRO A 1 283 ? -10.811 9.039 -16.582 1.00 90.12 283 PRO A CA 1
ATOM 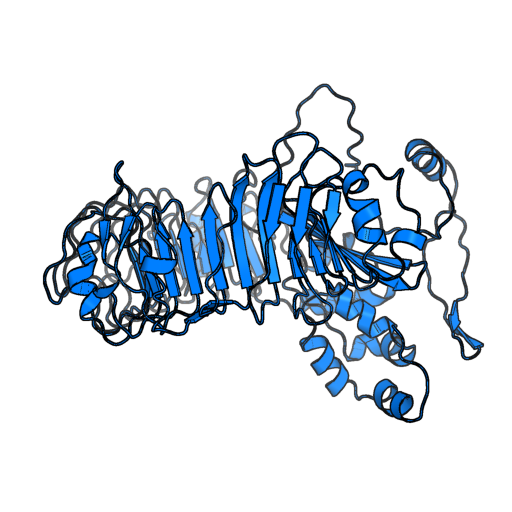2280 C C . PRO A 1 283 ? -12.170 8.344 -16.751 1.00 90.12 283 PRO A C 1
ATOM 2282 O O . PRO A 1 283 ? -12.259 7.178 -17.138 1.00 90.12 283 PRO A O 1
ATOM 2285 N N . MET A 1 284 ? -13.257 9.096 -16.553 1.00 88.06 284 MET A N 1
ATOM 2286 C CA . MET A 1 284 ? -14.629 8.603 -16.769 1.00 88.06 284 MET A CA 1
ATOM 2287 C C . MET A 1 284 ? -14.888 8.147 -18.216 1.00 88.06 284 MET A C 1
ATOM 2289 O O . MET A 1 284 ? -15.739 7.294 -18.452 1.00 88.06 284 MET A O 1
ATOM 2293 N N . THR A 1 285 ? -14.140 8.656 -19.200 1.00 88.94 285 THR A N 1
ATOM 2294 C CA . THR A 1 285 ? -14.269 8.252 -20.613 1.00 88.94 285 THR A CA 1
ATOM 2295 C C . THR A 1 285 ? -14.012 6.764 -20.855 1.00 88.94 285 THR A C 1
ATOM 2297 O O . THR A 1 285 ? -14.368 6.256 -21.914 1.00 88.94 285 THR A O 1
ATOM 2300 N N . TRP A 1 286 ? -13.423 6.052 -19.891 1.00 91.31 286 TRP A N 1
ATOM 2301 C CA . TRP A 1 286 ? -13.176 4.612 -19.969 1.00 91.31 286 TRP A CA 1
ATOM 2302 C C . TRP A 1 286 ? -14.340 3.759 -19.450 1.00 91.31 286 TRP A C 1
ATOM 2304 O O . TRP A 1 286 ? -14.280 2.537 -19.560 1.00 91.31 286 TRP A O 1
ATOM 2314 N N . LEU A 1 287 ? -15.401 4.369 -18.908 1.00 89.69 287 LEU A N 1
ATOM 2315 C CA . LEU A 1 287 ? -16.503 3.667 -18.241 1.00 89.69 287 LEU A CA 1
ATOM 2316 C C . LEU A 1 287 ? -17.112 2.548 -19.100 1.00 89.69 287 LEU A C 1
ATOM 2318 O O . LEU A 1 287 ? -17.330 1.446 -18.603 1.00 89.69 287 LEU A O 1
ATOM 2322 N N . GLN A 1 288 ? -17.295 2.794 -20.401 1.00 88.50 288 GLN A N 1
ATOM 2323 C CA . GLN A 1 288 ? -17.823 1.786 -21.322 1.00 88.50 288 GLN A CA 1
ATOM 2324 C C . GLN A 1 288 ? -16.906 0.558 -21.420 1.00 88.50 288 GLN A C 1
ATOM 2326 O O . GLN A 1 288 ? -17.377 -0.566 -21.267 1.00 88.50 288 GLN A O 1
ATOM 2331 N N . ALA A 1 289 ? -15.597 0.754 -21.605 1.00 91.12 289 ALA A N 1
ATOM 2332 C CA . ALA A 1 289 ? -14.635 -0.346 -21.668 1.00 91.12 289 ALA A CA 1
ATOM 2333 C C . ALA A 1 289 ? -14.547 -1.098 -20.325 1.00 91.12 289 ALA A C 1
ATOM 2335 O O . ALA A 1 289 ? -14.490 -2.329 -20.293 1.00 91.12 289 ALA A O 1
ATOM 2336 N N . ILE A 1 290 ? -14.598 -0.356 -19.214 1.00 92.56 290 ILE A N 1
ATOM 2337 C CA . ILE A 1 290 ? -14.514 -0.881 -17.847 1.00 92.56 290 ILE A CA 1
ATOM 2338 C C . ILE A 1 290 ? -15.721 -1.758 -17.492 1.00 92.56 290 ILE A C 1
ATOM 2340 O O . ILE A 1 290 ? -15.548 -2.776 -16.823 1.00 92.56 290 ILE A O 1
ATOM 2344 N N . SER A 1 291 ? -16.921 -1.409 -17.969 1.00 88.94 291 SER A N 1
ATOM 2345 C CA . SER A 1 291 ? -18.162 -2.150 -17.687 1.00 88.94 291 SER A CA 1
ATOM 2346 C C . SER A 1 291 ? -18.105 -3.632 -18.093 1.00 88.94 291 SER A C 1
ATOM 2348 O O . SER A 1 291 ? -18.822 -4.462 -17.540 1.00 88.94 291 SER A O 1
ATOM 2350 N N . SER A 1 292 ? -17.212 -3.982 -19.027 1.00 86.88 292 SER A N 1
ATOM 2351 C CA . SER A 1 292 ? -17.032 -5.343 -19.544 1.00 86.88 292 SER A CA 1
ATOM 2352 C C . SER A 1 292 ? -16.010 -6.199 -18.775 1.00 86.88 292 SER A C 1
ATOM 2354 O O . SER A 1 292 ? -15.837 -7.380 -19.094 1.00 86.88 292 SER A O 1
ATOM 2356 N N . LEU A 1 293 ? -15.309 -5.634 -17.782 1.00 92.75 293 LEU A N 1
ATOM 2357 C CA . LEU A 1 293 ? -14.220 -6.311 -17.072 1.00 92.75 293 LEU A CA 1
ATOM 2358 C C . LEU A 1 293 ? -14.759 -7.211 -15.940 1.00 92.75 293 LEU A C 1
ATOM 2360 O O . LEU A 1 293 ? -15.343 -6.702 -14.986 1.00 92.75 293 LEU A O 1
ATOM 2364 N N . PRO A 1 294 ? -14.536 -8.541 -15.990 1.00 91.06 294 PRO A N 1
ATOM 2365 C CA . PRO A 1 294 ? -15.221 -9.484 -15.099 1.00 91.06 294 PRO A CA 1
ATOM 2366 C C . PRO A 1 294 ? -14.612 -9.608 -13.693 1.00 91.06 294 PRO A C 1
ATOM 2368 O O . PRO A 1 294 ? -15.294 -10.057 -12.778 1.00 91.06 294 PRO A O 1
ATOM 2371 N N . ASN A 1 295 ? -13.333 -9.259 -13.522 1.00 93.56 295 ASN A N 1
ATOM 2372 C CA . ASN A 1 295 ? -12.573 -9.486 -12.283 1.00 93.56 295 ASN A CA 1
ATOM 2373 C C . ASN A 1 295 ? -12.194 -8.183 -11.567 1.00 93.56 295 ASN A C 1
ATOM 2375 O O . ASN A 1 295 ? -11.314 -8.180 -10.707 1.00 93.56 295 ASN A O 1
ATOM 2379 N N . LEU A 1 296 ? -12.800 -7.064 -11.960 1.00 96.25 296 LEU A N 1
ATOM 2380 C CA . LEU A 1 296 ? -12.403 -5.755 -11.472 1.00 96.25 296 LEU A CA 1
ATOM 2381 C C . LEU A 1 296 ? -12.970 -5.522 -10.070 1.00 96.25 296 LEU A C 1
ATOM 2383 O O . LEU A 1 296 ? -14.183 -5.559 -9.878 1.00 96.25 296 LEU A O 1
ATOM 2387 N N . GLU A 1 297 ? -12.096 -5.275 -9.096 1.00 97.06 297 GLU A N 1
ATOM 2388 C CA . GLU A 1 297 ? -12.466 -5.132 -7.683 1.00 97.06 297 GLU A CA 1
ATOM 2389 C C . GLU A 1 297 ? -12.311 -3.692 -7.181 1.00 97.06 297 GLU A C 1
ATOM 2391 O O . GLU A 1 297 ? -13.058 -3.268 -6.299 1.00 97.06 297 GLU A O 1
ATOM 2396 N N . ILE A 1 298 ? -11.354 -2.938 -7.732 1.00 97.56 298 ILE A N 1
ATOM 2397 C CA . ILE A 1 298 ? -10.993 -1.596 -7.259 1.00 97.56 298 ILE A CA 1
ATOM 2398 C C . ILE A 1 298 ? -10.979 -0.615 -8.430 1.00 97.56 298 ILE A C 1
ATOM 2400 O O . ILE A 1 298 ? -10.225 -0.810 -9.387 1.00 97.56 298 ILE A O 1
ATOM 2404 N N . ILE A 1 299 ? -11.747 0.473 -8.322 1.00 95.75 299 ILE A N 1
ATOM 2405 C CA . ILE A 1 299 ? -11.666 1.607 -9.250 1.00 95.75 299 ILE A CA 1
ATOM 2406 C C . ILE A 1 299 ? -11.550 2.923 -8.494 1.00 95.75 299 ILE A C 1
ATOM 2408 O O . ILE A 1 299 ? -12.387 3.243 -7.653 1.00 95.75 299 ILE A O 1
ATOM 2412 N N . HIS A 1 300 ? -10.567 3.740 -8.866 1.00 94.44 300 HIS A N 1
ATOM 2413 C CA . HIS A 1 300 ? -10.532 5.153 -8.503 1.00 94.44 300 HIS A CA 1
ATOM 2414 C C . HIS A 1 300 ? -10.667 6.009 -9.762 1.00 94.44 300 HIS A C 1
ATOM 2416 O O . HIS A 1 300 ? -9.776 5.991 -10.616 1.00 94.44 300 HIS A O 1
ATOM 2422 N N . PHE A 1 301 ? -11.754 6.771 -9.855 1.00 90.62 301 PHE A N 1
ATOM 2423 C CA . PHE A 1 301 ? -11.945 7.763 -10.906 1.00 90.62 301 PHE A CA 1
ATOM 2424 C C . PHE A 1 301 ? -11.337 9.104 -10.498 1.00 90.62 301 PHE A C 1
ATOM 2426 O O . PHE A 1 301 ? -11.462 9.536 -9.350 1.00 90.62 301 PHE A O 1
ATOM 2433 N N . PHE A 1 302 ? -10.710 9.781 -11.459 1.00 79.94 302 PHE A N 1
ATOM 2434 C CA . PHE A 1 302 ? -10.183 11.131 -11.281 1.00 79.94 302 PHE A CA 1
ATOM 2435 C C . PHE A 1 302 ? -10.593 12.028 -12.456 1.00 79.94 302 PHE A C 1
ATOM 2437 O O . PHE A 1 302 ? -10.526 11.620 -13.616 1.00 79.94 302 PHE A O 1
ATOM 2444 N N . GLN A 1 303 ? -10.991 13.267 -12.161 1.00 71.62 303 GLN A N 1
ATOM 2445 C CA . GLN A 1 303 ? -11.362 14.277 -13.152 1.00 71.62 303 GLN A CA 1
ATOM 2446 C C . GLN A 1 303 ? -10.372 15.454 -13.101 1.00 71.62 303 GLN A C 1
ATOM 2448 O O . GLN A 1 303 ? -10.177 16.069 -12.062 1.00 71.62 303 GLN A O 1
ATOM 2453 N N . PHE A 1 304 ? -9.740 15.781 -14.237 1.00 63.09 304 PHE A N 1
ATOM 2454 C CA . PHE A 1 304 ? -8.815 16.926 -14.358 1.00 63.09 304 PHE A CA 1
ATOM 2455 C C . PHE A 1 304 ? -9.479 18.209 -14.889 1.00 63.09 304 PHE A C 1
ATOM 2457 O O . PHE A 1 304 ? -8.892 19.290 -14.821 1.00 63.09 304 PHE A O 1
ATOM 2464 N N . LYS A 1 305 ? -10.673 18.114 -15.489 1.00 64.62 305 LYS A N 1
ATOM 2465 C CA . LYS A 1 305 ? -11.321 19.245 -16.172 1.00 64.62 305 LYS A CA 1
ATOM 2466 C C . LYS A 1 305 ? -12.223 20.028 -15.217 1.00 64.62 305 LYS A C 1
ATOM 2468 O O . LYS A 1 305 ? -13.014 19.439 -14.491 1.00 64.62 305 LYS A O 1
ATOM 2473 N N . LYS A 1 306 ? -12.153 21.366 -15.287 1.00 56.81 306 LYS A N 1
ATOM 2474 C CA . LYS A 1 306 ? -13.085 22.280 -14.604 1.00 56.81 306 LYS A CA 1
ATOM 2475 C C . LYS A 1 306 ? -14.501 22.077 -15.158 1.00 56.81 306 LYS A C 1
ATOM 2477 O O . LYS A 1 306 ? -14.784 22.495 -16.278 1.00 56.81 306 LYS A O 1
ATOM 2482 N N . GLY A 1 307 ? -15.360 21.428 -14.379 1.00 65.50 307 GLY A N 1
ATOM 2483 C CA . GLY A 1 307 ? -16.769 21.193 -14.690 1.00 65.50 307 GLY A CA 1
ATOM 2484 C C . GLY A 1 307 ? -17.254 19.871 -14.102 1.00 65.50 307 GLY A C 1
ATOM 2485 O O . GLY A 1 307 ? -16.571 18.854 -14.221 1.00 65.50 307 GLY A O 1
ATOM 2486 N N . ILE A 1 308 ? -18.430 19.883 -13.477 1.00 70.19 308 ILE A N 1
ATOM 2487 C CA . ILE A 1 308 ? -19.035 18.693 -12.873 1.00 70.19 308 ILE A CA 1
ATOM 2488 C C . ILE A 1 308 ? -19.681 17.874 -13.991 1.00 70.19 308 ILE A C 1
ATOM 2490 O O . ILE A 1 308 ? -20.617 18.324 -14.649 1.00 70.19 308 ILE A O 1
ATOM 2494 N N . SER A 1 309 ? -19.136 16.687 -14.255 1.00 84.00 309 SER A N 1
ATOM 2495 C CA . SER A 1 309 ? -19.722 15.731 -15.199 1.00 84.00 309 SER A CA 1
ATOM 2496 C C . SER A 1 309 ? -20.656 14.774 -14.470 1.00 84.00 309 SER A C 1
ATOM 2498 O O . SER A 1 309 ? -20.404 14.410 -13.322 1.00 84.00 309 SER A O 1
ATOM 2500 N N . THR A 1 310 ? -21.736 14.367 -15.134 1.00 89.50 310 THR A N 1
ATOM 2501 C CA . THR A 1 310 ? -22.676 13.388 -14.583 1.00 89.50 310 THR A CA 1
ATOM 2502 C C . THR A 1 310 ? -22.147 11.972 -14.788 1.00 89.50 310 THR A C 1
ATOM 2504 O O . THR A 1 310 ? -21.820 11.593 -15.912 1.00 89.50 310 THR A O 1
ATOM 2507 N N . PHE A 1 311 ? -22.083 11.200 -13.707 1.00 89.56 311 PHE A N 1
ATOM 2508 C CA . PHE A 1 311 ? -21.624 9.819 -13.673 1.00 89.56 311 PHE A CA 1
ATOM 2509 C C . PHE A 1 311 ? -22.801 8.906 -13.320 1.00 89.56 311 PHE A C 1
ATOM 2511 O O . PHE A 1 311 ? -23.368 9.026 -12.235 1.00 89.56 311 PHE A O 1
ATOM 2518 N N . ASN A 1 312 ? -23.161 7.994 -14.228 1.00 91.38 312 ASN A N 1
ATOM 2519 C CA . ASN A 1 312 ? -24.204 7.001 -13.975 1.00 91.38 312 ASN A CA 1
ATOM 2520 C C . ASN A 1 312 ? -23.606 5.734 -13.347 1.00 91.38 312 ASN A C 1
ATOM 2522 O O . ASN A 1 312 ? -22.821 5.030 -13.986 1.00 91.38 312 ASN A O 1
ATOM 2526 N N . LEU A 1 313 ? -23.998 5.456 -12.104 1.00 91.75 313 LEU A N 1
ATOM 2527 C CA . LEU A 1 313 ? -23.545 4.320 -11.304 1.00 91.75 313 LEU A CA 1
ATOM 2528 C C . LEU A 1 313 ? -24.025 2.969 -11.850 1.00 91.75 313 LEU A C 1
ATOM 2530 O O . LEU A 1 313 ? -23.331 1.971 -11.668 1.00 91.75 313 LEU A O 1
ATOM 2534 N N . ASP A 1 314 ? -25.131 2.938 -12.598 1.00 89.62 314 ASP A N 1
ATOM 2535 C CA . ASP A 1 314 ? -25.699 1.705 -13.162 1.00 89.62 314 ASP A CA 1
ATOM 2536 C C . ASP A 1 314 ? -24.772 1.041 -14.203 1.00 89.62 314 ASP A C 1
ATOM 2538 O O . ASP A 1 314 ? -24.948 -0.124 -14.557 1.00 89.62 314 ASP A O 1
ATOM 2542 N N . LEU A 1 315 ? -23.779 1.780 -14.712 1.00 89.50 315 LEU A N 1
ATOM 2543 C CA . LEU A 1 315 ? -22.789 1.297 -15.683 1.00 89.50 315 LEU A CA 1
ATOM 2544 C C . LEU A 1 315 ? -21.584 0.601 -15.030 1.00 89.50 315 LEU A C 1
ATOM 2546 O O . LEU A 1 315 ? -20.691 0.118 -15.731 1.00 89.50 315 LEU A O 1
ATOM 2550 N N . LEU A 1 316 ? -21.516 0.583 -13.699 1.00 91.50 316 LEU A N 1
ATOM 2551 C CA . LEU A 1 316 ? -20.410 -0.022 -12.970 1.00 91.50 316 LEU A CA 1
ATOM 2552 C C . LEU A 1 316 ? -20.502 -1.558 -12.979 1.00 91.50 316 LEU A C 1
ATOM 2554 O O . LEU A 1 316 ? -21.584 -2.116 -12.785 1.00 91.50 316 LEU A O 1
ATOM 2558 N N . PRO A 1 317 ? -19.373 -2.273 -13.141 1.00 89.50 317 PRO A N 1
ATOM 2559 C CA . PRO A 1 317 ? -19.365 -3.727 -13.046 1.00 89.50 317 PRO A CA 1
ATOM 2560 C C . PRO A 1 317 ? -19.721 -4.200 -11.629 1.00 89.50 317 PRO A C 1
ATOM 2562 O O . PRO A 1 317 ? -19.261 -3.653 -10.626 1.00 89.50 317 PRO A O 1
ATOM 2565 N N . SER A 1 318 ? -20.499 -5.279 -11.537 1.00 88.38 318 SER A N 1
ATOM 2566 C CA . SER A 1 318 ? -21.000 -5.821 -10.265 1.00 88.38 318 SER A CA 1
ATOM 2567 C C . SER A 1 318 ? -19.938 -6.521 -9.403 1.00 88.38 318 SER A C 1
ATOM 2569 O O . SER A 1 318 ? -20.237 -6.945 -8.291 1.00 88.38 318 SER A O 1
ATOM 2571 N N . SER A 1 319 ? -18.716 -6.707 -9.911 1.00 91.38 319 SER A N 1
ATOM 2572 C CA . SER A 1 319 ? -17.595 -7.327 -9.186 1.00 91.38 319 SER A CA 1
ATOM 2573 C C . SER A 1 319 ? -16.885 -6.369 -8.221 1.00 91.38 319 SER A C 1
ATOM 2575 O O . SER A 1 319 ? -16.049 -6.807 -7.428 1.00 91.38 319 SER A O 1
ATOM 2577 N N . LEU A 1 320 ? -17.192 -5.070 -8.286 1.00 95.50 320 LEU A N 1
ATOM 2578 C CA . LEU A 1 320 ? -16.477 -4.038 -7.541 1.00 95.50 320 LEU A CA 1
ATOM 2579 C C . LEU A 1 320 ? -16.694 -4.139 -6.036 1.00 95.50 320 LEU A C 1
ATOM 2581 O O . LEU A 1 320 ? -17.806 -4.371 -5.566 1.00 95.50 320 LEU A O 1
ATOM 2585 N N . LYS A 1 321 ? -15.619 -3.874 -5.294 1.00 96.81 321 LYS A N 1
ATOM 2586 C CA . LYS A 1 321 ? -15.581 -3.820 -3.829 1.00 96.81 321 LYS A CA 1
ATOM 2587 C C . LYS A 1 321 ? -15.111 -2.463 -3.316 1.00 96.81 321 LYS A C 1
ATOM 2589 O O . LYS A 1 321 ? -15.561 -2.037 -2.259 1.00 96.81 321 LYS A O 1
ATOM 2594 N N . VAL A 1 322 ? -14.217 -1.785 -4.036 1.00 97.50 322 VAL A N 1
ATOM 2595 C CA . VAL A 1 322 ? -13.664 -0.486 -3.630 1.00 97.50 322 VAL A CA 1
ATOM 2596 C C . VAL A 1 322 ? -13.870 0.532 -4.737 1.00 97.50 322 VAL A C 1
ATOM 2598 O O . VAL A 1 322 ? -13.480 0.298 -5.885 1.00 97.50 322 VAL A O 1
ATOM 2601 N N . LEU A 1 323 ? -14.456 1.671 -4.384 1.00 95.62 323 LEU A N 1
ATOM 2602 C CA . LEU A 1 323 ? -14.778 2.721 -5.335 1.00 95.62 323 LEU A CA 1
ATOM 2603 C C . LEU A 1 323 ? -14.450 4.099 -4.772 1.00 95.62 323 LEU A C 1
ATOM 2605 O O . LEU A 1 323 ? -14.866 4.454 -3.670 1.00 95.62 323 LEU A O 1
ATOM 2609 N N . LYS A 1 324 ? -13.709 4.887 -5.552 1.00 94.50 324 LYS A N 1
ATOM 2610 C CA . LYS A 1 324 ? -13.385 6.276 -5.223 1.00 94.50 324 LYS A CA 1
ATOM 2611 C C . LYS A 1 324 ? -13.807 7.217 -6.342 1.00 94.50 324 LYS A C 1
ATOM 2613 O O . LYS A 1 324 ? -13.424 7.018 -7.495 1.00 94.50 324 LYS A O 1
ATOM 2618 N N . PHE A 1 325 ? -14.537 8.260 -5.966 1.00 87.75 325 PHE A N 1
ATOM 2619 C CA . PHE A 1 325 ? -14.958 9.357 -6.823 1.00 87.75 325 PHE A CA 1
ATOM 2620 C C . PHE A 1 325 ? -14.269 10.649 -6.415 1.00 87.75 325 PHE A C 1
ATOM 2622 O O . PHE A 1 325 ? -14.084 10.927 -5.228 1.00 87.75 325 PHE A O 1
ATOM 2629 N N . LYS A 1 326 ? -13.945 11.464 -7.417 1.00 87.19 326 LYS A N 1
ATOM 2630 C CA . LYS A 1 326 ? -13.550 12.850 -7.221 1.00 87.19 326 LYS A CA 1
ATOM 2631 C C . LYS A 1 326 ? -14.193 13.730 -8.291 1.00 87.19 326 LYS A C 1
ATOM 2633 O O . LYS A 1 326 ? -13.952 13.477 -9.467 1.00 87.19 326 LYS A O 1
ATOM 2638 N N . GLN A 1 327 ? -14.941 14.759 -7.885 1.00 85.69 327 GLN A N 1
ATOM 2639 C CA . GLN A 1 327 ? -15.496 15.795 -8.777 1.00 85.69 327 GLN A CA 1
ATOM 2640 C C . GLN A 1 327 ? -16.549 15.315 -9.801 1.00 85.69 327 GLN A C 1
ATOM 2642 O O . GLN A 1 327 ? -16.460 15.628 -10.991 1.00 85.69 327 GLN A O 1
ATOM 2647 N N . PHE A 1 328 ? -17.585 14.597 -9.349 1.00 87.44 328 PHE A N 1
ATOM 2648 C CA . PHE A 1 328 ? -18.696 14.134 -10.198 1.00 87.44 328 PHE A CA 1
ATOM 2649 C C . PHE A 1 328 ? -20.071 14.496 -9.637 1.00 87.44 328 PHE A C 1
ATOM 2651 O O . PHE A 1 328 ? -20.243 14.628 -8.431 1.00 87.44 328 PHE A O 1
ATOM 2658 N N . LYS A 1 329 ? -21.076 14.575 -10.513 1.00 91.00 329 LYS A N 1
ATOM 2659 C CA . LYS A 1 329 ? -22.482 14.459 -10.116 1.00 91.00 329 LYS A CA 1
ATOM 2660 C C . LYS A 1 329 ? -22.904 13.003 -10.259 1.00 91.00 329 LYS A C 1
ATOM 2662 O O . LYS A 1 329 ? -22.908 12.496 -11.379 1.00 91.00 329 LYS A O 1
ATOM 2667 N N . LEU A 1 330 ? -23.231 12.335 -9.161 1.00 92.12 330 LEU A N 1
ATOM 2668 C CA . LEU A 1 330 ? -23.569 10.911 -9.154 1.00 92.12 330 LEU A CA 1
ATOM 2669 C C . LEU A 1 330 ? -25.078 10.723 -9.344 1.00 92.12 330 LEU A C 1
ATOM 2671 O O . LEU A 1 330 ? -25.859 11.396 -8.677 1.00 92.12 330 LEU A O 1
ATOM 2675 N N . ILE A 1 331 ? -25.461 9.818 -10.247 1.00 93.69 331 ILE A N 1
ATOM 2676 C CA . ILE A 1 331 ? -26.852 9.402 -10.488 1.00 93.69 331 ILE A CA 1
ATOM 2677 C C . ILE A 1 331 ? -26.943 7.876 -10.603 1.00 93.69 331 ILE A C 1
ATOM 2679 O O . ILE A 1 331 ? -25.944 7.219 -10.911 1.00 93.69 331 ILE A O 1
ATOM 2683 N N . GLY A 1 332 ? -28.143 7.325 -10.435 1.00 93.19 332 GLY A N 1
ATOM 2684 C CA . GLY A 1 332 ? -28.376 5.875 -10.494 1.00 93.19 332 GLY A CA 1
ATOM 2685 C C . GLY A 1 332 ? -28.029 5.165 -9.184 1.00 93.19 332 GLY A C 1
ATOM 2686 O O . GLY A 1 332 ? -27.664 5.808 -8.203 1.00 93.19 332 GLY A O 1
ATOM 2687 N N . ALA A 1 333 ? -28.152 3.839 -9.154 1.00 94.19 333 ALA A N 1
ATOM 2688 C CA . ALA A 1 333 ? -28.018 3.064 -7.924 1.00 94.19 333 ALA A CA 1
ATOM 2689 C C . ALA A 1 333 ? -26.589 2.537 -7.727 1.00 94.19 333 ALA A C 1
ATOM 2691 O O . ALA A 1 333 ? -25.984 1.953 -8.626 1.00 94.19 333 ALA A O 1
ATOM 2692 N N . MET A 1 334 ? -26.051 2.675 -6.512 1.00 93.62 334 MET A N 1
ATOM 2693 C CA . MET A 1 334 ? -24.759 2.087 -6.162 1.00 93.62 334 MET A CA 1
ATOM 2694 C C . MET A 1 334 ? -24.849 0.550 -6.187 1.00 93.62 334 MET A C 1
ATOM 2696 O O . MET A 1 334 ? -25.795 -0.010 -5.616 1.00 93.62 334 MET A O 1
ATOM 2700 N N . PRO A 1 335 ? -23.856 -0.165 -6.752 1.00 93.50 335 PRO A N 1
ATOM 2701 C CA . PRO A 1 335 ? -23.777 -1.615 -6.621 1.00 93.50 335 PRO A CA 1
ATOM 2702 C C . PRO A 1 335 ? -23.670 -2.043 -5.150 1.00 93.50 335 PRO A C 1
ATOM 2704 O O . PRO A 1 335 ? -22.850 -1.528 -4.392 1.00 93.50 335 PRO A O 1
ATOM 2707 N N . THR A 1 336 ? -24.456 -3.037 -4.735 1.00 94.12 336 THR A N 1
ATOM 2708 C CA . THR A 1 336 ? -24.459 -3.539 -3.344 1.00 94.12 336 THR A CA 1
ATOM 2709 C C . THR A 1 336 ? -23.205 -4.342 -2.980 1.00 94.12 336 THR A C 1
ATOM 2711 O O . THR A 1 336 ? -23.028 -4.728 -1.826 1.00 94.12 336 THR A O 1
ATOM 2714 N N . SER A 1 337 ? -22.343 -4.638 -3.956 1.00 95.00 337 SER A N 1
ATOM 2715 C CA . SER A 1 337 ? -21.068 -5.334 -3.764 1.00 95.00 337 SER A CA 1
ATOM 2716 C C . SER A 1 337 ? -19.982 -4.447 -3.141 1.00 95.00 337 SER A C 1
ATOM 2718 O O . SER A 1 337 ? -19.003 -4.977 -2.611 1.00 95.00 337 SER A O 1
ATOM 2720 N N . ILE A 1 338 ? -20.145 -3.118 -3.188 1.00 96.56 338 ILE A N 1
ATOM 2721 C CA . ILE A 1 338 ? -19.162 -2.158 -2.677 1.00 96.56 338 ILE A CA 1
ATOM 2722 C C . ILE A 1 338 ? -19.036 -2.278 -1.153 1.00 96.56 338 ILE A C 1
ATOM 2724 O O . ILE A 1 338 ? -20.021 -2.230 -0.421 1.00 96.56 338 ILE A O 1
ATOM 2728 N N . LYS A 1 339 ? -17.792 -2.404 -0.687 1.00 97.06 339 LYS A N 1
ATOM 2729 C CA . LYS A 1 339 ? -17.381 -2.467 0.720 1.00 97.06 339 LYS A CA 1
ATOM 2730 C C . LYS A 1 339 ? -16.681 -1.204 1.189 1.00 97.06 339 LYS A C 1
ATOM 2732 O O . LYS A 1 339 ? -16.880 -0.800 2.329 1.00 97.06 339 LYS A O 1
ATOM 2737 N N . SER A 1 340 ? -15.908 -0.559 0.318 1.00 97.56 340 SER A N 1
ATOM 2738 C CA . SER A 1 340 ? -15.256 0.714 0.619 1.00 97.56 340 SER A CA 1
ATOM 2739 C C . SER A 1 340 ? -15.612 1.762 -0.427 1.00 97.56 340 SER A C 1
ATOM 2741 O O . SER A 1 340 ? -15.403 1.552 -1.623 1.00 97.56 340 SER A O 1
ATOM 2743 N N . LEU A 1 341 ? -16.159 2.885 0.033 1.00 96.25 341 LEU A N 1
ATOM 2744 C CA . LEU A 1 341 ? -16.630 3.972 -0.816 1.00 96.25 341 LEU A CA 1
ATOM 2745 C C . LEU A 1 341 ? -16.033 5.301 -0.351 1.00 96.25 341 LEU A C 1
ATOM 2747 O O . LEU A 1 341 ? -16.142 5.653 0.817 1.00 96.25 341 LEU A O 1
ATOM 2751 N N . CYS A 1 342 ? -15.420 6.039 -1.273 1.00 95.06 342 CYS A N 1
ATOM 2752 C CA . CYS A 1 342 ? -14.840 7.357 -1.023 1.00 95.06 342 CYS A CA 1
ATOM 2753 C C . CYS A 1 342 ? -15.408 8.367 -2.029 1.00 95.06 342 CYS A C 1
ATOM 2755 O O . CYS A 1 342 ? -15.173 8.239 -3.230 1.00 95.06 342 CYS A O 1
ATOM 2757 N N . ILE A 1 343 ? -16.165 9.357 -1.555 1.00 92.00 343 ILE A N 1
ATOM 2758 C CA . ILE A 1 343 ? -16.832 10.369 -2.383 1.00 92.00 343 ILE A CA 1
ATOM 2759 C C . ILE A 1 343 ? -16.253 11.750 -2.063 1.00 92.00 343 ILE A C 1
ATOM 2761 O O . ILE A 1 343 ? -16.577 12.346 -1.041 1.00 92.00 343 ILE A O 1
ATOM 2765 N N . VAL A 1 344 ? -15.407 12.285 -2.942 1.00 88.12 344 VAL A N 1
ATOM 2766 C CA . VAL A 1 344 ? -14.718 13.565 -2.710 1.00 88.12 344 VAL A CA 1
ATOM 2767 C C . VAL A 1 344 ? -15.221 14.620 -3.691 1.00 88.12 344 VAL A C 1
ATOM 2769 O O . VAL A 1 344 ? -15.222 14.387 -4.898 1.00 88.12 344 VAL A O 1
ATOM 2772 N N . GLU A 1 345 ? -15.629 15.793 -3.198 1.00 85.31 345 GLU A N 1
ATOM 2773 C CA . GLU A 1 345 ? -16.064 16.928 -4.035 1.00 85.31 345 GLU A CA 1
ATOM 2774 C C . GLU A 1 345 ? -17.163 16.547 -5.060 1.00 85.31 345 GLU A C 1
ATOM 2776 O O . GLU A 1 345 ? -17.119 16.978 -6.210 1.00 85.31 345 GLU A O 1
ATOM 2781 N N . CYS A 1 346 ? -18.119 15.686 -4.689 1.00 86.62 346 CYS A N 1
ATOM 2782 C CA . CYS A 1 346 ? -19.183 15.222 -5.592 1.00 86.62 346 CYS A CA 1
ATOM 2783 C C . CYS A 1 346 ? -20.565 15.759 -5.198 1.00 86.62 346 CYS A C 1
ATOM 2785 O O . CYS A 1 346 ? -20.853 15.948 -4.021 1.00 86.62 346 CYS A O 1
ATOM 2787 N N . GLU A 1 347 ? -21.446 15.914 -6.186 1.00 88.75 347 GLU A N 1
ATOM 2788 C CA . GLU A 1 347 ? -22.870 16.204 -5.990 1.00 88.75 347 GLU A CA 1
ATOM 2789 C C . GLU A 1 347 ? -23.675 14.899 -6.022 1.00 88.75 347 GLU A C 1
ATOM 2791 O O . GLU A 1 347 ? -23.632 14.171 -7.015 1.00 88.75 347 GLU A O 1
ATOM 2796 N N . PHE A 1 348 ? -24.420 14.593 -4.961 1.00 89.69 348 PHE A N 1
ATOM 2797 C CA . PHE A 1 348 ? -25.262 13.395 -4.887 1.00 89.69 348 PHE A CA 1
ATOM 2798 C C . PHE A 1 348 ? -26.399 13.570 -3.871 1.00 89.69 348 PHE A C 1
ATOM 2800 O O . PHE A 1 348 ? -26.391 14.507 -3.072 1.00 89.69 348 PHE A O 1
ATOM 2807 N N . GLN A 1 349 ? -27.383 12.671 -3.911 1.00 87.88 349 GLN A N 1
ATOM 2808 C CA . GLN A 1 349 ? -28.432 12.522 -2.896 1.00 87.88 349 GLN A CA 1
ATOM 2809 C C . GLN A 1 349 ? -28.429 11.072 -2.407 1.00 87.88 349 GLN A C 1
ATOM 2811 O O . GLN A 1 349 ? -28.364 10.156 -3.230 1.00 87.88 349 GLN A O 1
ATOM 2816 N N . PHE A 1 350 ? -28.480 10.855 -1.090 1.00 87.31 350 PHE A N 1
ATOM 2817 C CA . PHE A 1 350 ? -28.385 9.517 -0.494 1.00 87.31 350 PHE A CA 1
ATOM 2818 C C . PHE A 1 350 ? -29.521 8.600 -0.968 1.00 87.31 350 PHE A C 1
ATOM 2820 O O . PHE A 1 350 ? -29.277 7.437 -1.270 1.00 87.31 350 PHE A O 1
ATOM 2827 N N . GLU A 1 351 ? -30.735 9.131 -1.098 1.00 85.19 351 GLU A N 1
ATOM 2828 C CA . GLU A 1 351 ? -31.935 8.401 -1.515 1.00 85.19 351 GLU A CA 1
ATOM 2829 C C . GLU A 1 351 ? -31.865 7.941 -2.977 1.00 85.19 351 GLU A C 1
ATOM 2831 O O . GLU A 1 351 ? -32.479 6.940 -3.344 1.00 85.19 351 GLU A O 1
ATOM 2836 N N . GLU A 1 352 ? -31.116 8.667 -3.812 1.00 90.44 352 GLU A N 1
ATOM 2837 C CA . GLU A 1 352 ? -30.903 8.311 -5.215 1.00 90.44 352 GLU A CA 1
ATOM 2838 C C . GLU A 1 352 ? -29.841 7.218 -5.340 1.00 90.44 352 GLU A C 1
ATOM 2840 O O . GLU A 1 352 ? -30.086 6.188 -5.969 1.00 90.44 352 GLU A O 1
ATOM 2845 N N . ILE A 1 353 ? -28.677 7.418 -4.713 1.00 93.75 353 ILE A N 1
ATOM 2846 C CA . ILE A 1 353 ? -27.542 6.501 -4.872 1.00 93.75 353 ILE A CA 1
ATOM 2847 C C . ILE A 1 353 ? -27.649 5.244 -3.996 1.00 93.75 353 ILE A C 1
ATOM 2849 O O . ILE A 1 353 ? -27.019 4.232 -4.307 1.00 93.75 353 ILE A O 1
ATOM 2853 N N . PHE A 1 354 ? -28.463 5.273 -2.937 1.00 93.56 354 PHE A N 1
ATOM 2854 C CA . PHE A 1 354 ? -28.751 4.136 -2.056 1.00 93.56 354 PHE A CA 1
ATOM 2855 C C . PHE A 1 354 ? -30.265 3.910 -1.920 1.00 93.56 354 PHE A C 1
ATOM 2857 O O . PHE A 1 354 ? -30.829 4.104 -0.838 1.00 93.56 354 PHE A O 1
ATOM 2864 N N . PRO A 1 355 ? -30.947 3.473 -2.993 1.00 93.06 355 PRO A N 1
ATOM 2865 C CA . PRO A 1 355 ? -32.392 3.281 -2.970 1.00 93.06 355 PRO A CA 1
ATOM 2866 C C . PRO A 1 355 ? -32.813 2.316 -1.853 1.00 93.06 355 PRO A C 1
ATOM 2868 O O . PRO A 1 355 ? -32.212 1.254 -1.672 1.00 93.06 355 PRO A O 1
ATOM 2871 N N . GLU A 1 356 ? -33.895 2.648 -1.143 1.00 91.31 356 GLU A N 1
ATOM 2872 C CA . GLU A 1 356 ? -34.396 1.894 0.024 1.00 91.31 356 GLU A CA 1
ATOM 2873 C C . GLU A 1 356 ? -34.736 0.423 -0.281 1.00 91.31 356 GLU A C 1
ATOM 2875 O O . GLU A 1 356 ? -34.781 -0.422 0.615 1.00 91.31 356 GLU A O 1
ATOM 2880 N N . THR A 1 357 ? -34.946 0.091 -1.558 1.00 92.88 357 THR A N 1
ATOM 2881 C CA . THR A 1 357 ? -35.177 -1.280 -2.033 1.00 92.88 357 THR A CA 1
ATOM 2882 C C . THR A 1 357 ? -33.955 -2.190 -1.890 1.00 92.88 357 THR A C 1
ATOM 2884 O O . THR A 1 357 ? -34.091 -3.408 -1.998 1.00 92.88 357 THR A O 1
ATOM 2887 N N . LEU A 1 358 ? -32.764 -1.622 -1.691 1.00 93.81 358 LEU A N 1
ATOM 2888 C CA . LEU A 1 358 ? -31.493 -2.333 -1.594 1.00 93.81 358 LEU A CA 1
ATOM 2889 C C . LEU A 1 358 ? -30.869 -2.151 -0.208 1.00 93.81 358 LEU A C 1
ATOM 2891 O O . LEU A 1 358 ? -31.087 -1.147 0.465 1.00 93.81 358 LEU A O 1
ATOM 2895 N N . GLN A 1 359 ? -30.088 -3.144 0.218 1.00 93.94 359 GLN A N 1
ATOM 2896 C CA . GLN A 1 359 ? -29.379 -3.135 1.498 1.00 93.94 359 GLN A CA 1
ATOM 2897 C C . GLN A 1 359 ? -27.879 -3.013 1.255 1.00 93.94 359 GLN A C 1
ATOM 2899 O O . GLN A 1 359 ? -27.316 -3.756 0.446 1.00 93.94 359 GLN A O 1
ATOM 2904 N N . TYR A 1 360 ? -27.240 -2.105 1.987 1.00 94.44 360 TYR A N 1
ATOM 2905 C CA . TYR A 1 360 ? -25.824 -1.791 1.848 1.00 94.44 360 TYR A CA 1
ATOM 2906 C C . TYR A 1 360 ? -25.076 -2.060 3.151 1.00 94.44 360 TYR A C 1
ATOM 2908 O O . TYR A 1 360 ? -25.580 -1.795 4.243 1.00 94.44 360 TYR A O 1
ATOM 2916 N N . HIS A 1 361 ? -23.851 -2.573 3.033 1.00 95.31 361 HIS A N 1
ATOM 2917 C CA . HIS A 1 361 ? -22.927 -2.706 4.158 1.00 95.31 361 HIS A CA 1
ATOM 2918 C C . HIS A 1 361 ? -21.519 -2.320 3.717 1.00 95.31 361 HIS A C 1
ATOM 2920 O O . HIS A 1 361 ? -20.861 -3.087 3.006 1.00 95.31 361 HIS A O 1
ATOM 2926 N N . PHE A 1 362 ? -21.087 -1.147 4.176 1.00 95.75 362 PHE A N 1
ATOM 2927 C CA . PHE A 1 362 ? -19.748 -0.612 3.987 1.00 95.75 362 PHE A CA 1
ATOM 2928 C C . PHE A 1 362 ? -18.853 -0.938 5.182 1.00 95.75 362 PHE A C 1
ATOM 2930 O O . PHE A 1 362 ? -19.168 -0.607 6.321 1.00 95.75 362 PHE A O 1
ATOM 2937 N N . GLU A 1 363 ? -17.693 -1.516 4.899 1.00 96.56 363 GLU A N 1
ATOM 2938 C CA . GLU A 1 363 ? -16.580 -1.583 5.848 1.00 96.56 363 GLU A CA 1
ATOM 2939 C C . GLU A 1 363 ? -16.014 -0.174 6.087 1.00 96.56 363 GLU A C 1
ATOM 2941 O O . GLU A 1 363 ? -15.590 0.162 7.189 1.00 96.56 363 GLU A O 1
ATOM 2946 N N . SER A 1 364 ? -16.036 0.679 5.056 1.00 96.19 364 SER A N 1
ATOM 2947 C CA . SER A 1 364 ? -15.600 2.073 5.150 1.00 96.19 364 SER A CA 1
ATOM 2948 C C . SER A 1 364 ? -16.379 2.976 4.193 1.00 96.19 364 SER A C 1
ATOM 2950 O O . SER A 1 364 ? -16.423 2.715 2.987 1.00 96.19 364 SER A O 1
ATOM 2952 N N . LEU A 1 365 ? -16.964 4.050 4.721 1.00 94.88 365 LEU A N 1
ATOM 2953 C CA . LEU A 1 365 ? -17.575 5.129 3.950 1.00 94.88 365 LEU A CA 1
ATOM 2954 C C . LEU A 1 365 ? -16.861 6.444 4.266 1.00 94.88 365 LEU A C 1
ATOM 2956 O O . LEU A 1 365 ? -16.862 6.894 5.407 1.00 94.88 365 LEU A O 1
ATOM 2960 N N . GLN A 1 366 ? -16.292 7.070 3.242 1.00 94.69 366 GLN A N 1
ATOM 2961 C CA . GLN A 1 366 ? -15.692 8.395 3.314 1.00 94.69 366 GLN A CA 1
ATOM 2962 C C . GLN A 1 366 ? -16.437 9.346 2.389 1.00 94.69 366 GLN A C 1
ATOM 2964 O O . GLN A 1 366 ? -16.641 9.027 1.214 1.00 94.69 366 GLN A O 1
ATOM 2969 N N . TYR A 1 367 ? -16.787 10.531 2.878 1.00 91.69 367 TYR A N 1
ATOM 2970 C CA . TYR A 1 367 ? -17.274 11.595 2.012 1.00 91.69 367 TYR A CA 1
ATOM 2971 C C . TYR A 1 367 ? -16.791 12.974 2.452 1.00 91.69 367 TYR A C 1
ATOM 2973 O O . TYR A 1 367 ? -16.585 13.228 3.637 1.00 91.69 367 TYR A O 1
ATOM 2981 N N . LEU A 1 368 ? -16.640 13.866 1.473 1.00 87.88 368 LEU A N 1
ATOM 2982 C CA . LEU A 1 368 ? -16.395 15.284 1.705 1.00 87.88 368 LEU A CA 1
ATOM 2983 C C . LEU A 1 368 ? -17.712 16.051 1.583 1.00 87.88 368 LEU A C 1
ATOM 2985 O O . LEU A 1 368 ? -18.373 15.968 0.545 1.00 87.88 368 LEU A O 1
ATOM 2989 N N . SER A 1 369 ? -18.092 16.797 2.618 1.00 78.56 369 SER A N 1
ATOM 2990 C CA . SER A 1 369 ? -19.289 17.643 2.609 1.00 78.56 369 SER A CA 1
ATOM 2991 C C . SER A 1 369 ? -19.150 18.821 3.574 1.00 78.56 369 SER A C 1
ATOM 2993 O O . SER A 1 369 ? -18.454 18.744 4.581 1.00 78.56 369 SER A O 1
ATOM 2995 N N . ASP A 1 370 ? -19.851 19.908 3.262 1.00 74.69 370 ASP A N 1
ATOM 2996 C CA . ASP A 1 370 ? -20.051 21.075 4.124 1.00 74.69 370 ASP A CA 1
ATOM 2997 C C . ASP A 1 370 ? -21.075 20.822 5.252 1.00 74.69 370 ASP A C 1
ATOM 2999 O O . ASP A 1 370 ? -21.292 21.672 6.117 1.00 74.69 370 ASP A O 1
ATOM 3003 N N . LYS A 1 371 ? -21.751 19.662 5.236 1.00 76.75 371 LYS A N 1
ATOM 3004 C CA . LYS A 1 371 ? -22.795 19.279 6.196 1.00 76.75 371 LYS A CA 1
ATOM 3005 C C . LYS A 1 371 ? -22.695 17.803 6.561 1.00 76.75 371 LYS A C 1
ATOM 3007 O O . LYS A 1 371 ? -22.281 16.962 5.765 1.00 76.75 371 LYS A O 1
ATOM 3012 N N . ILE A 1 372 ? -23.160 17.462 7.760 1.00 78.06 372 ILE A N 1
ATOM 3013 C CA . ILE A 1 372 ? -23.397 16.062 8.112 1.00 78.06 372 ILE A CA 1
ATOM 3014 C C . ILE A 1 372 ? -24.695 15.609 7.451 1.00 78.06 372 ILE A C 1
ATOM 3016 O O . ILE A 1 372 ? -25.766 16.165 7.691 1.00 78.06 372 ILE A O 1
ATOM 3020 N N . LEU A 1 373 ? -24.586 14.599 6.595 1.00 81.56 373 LEU A N 1
ATOM 3021 C CA . LEU A 1 373 ? -25.707 14.060 5.844 1.00 81.56 373 LEU A CA 1
ATOM 3022 C C . LEU A 1 373 ? -26.404 12.971 6.667 1.00 81.56 373 LEU A C 1
ATOM 3024 O O . LEU A 1 373 ? -25.758 12.194 7.372 1.00 81.56 373 LEU A O 1
ATOM 3028 N N . SER A 1 374 ? -27.734 12.914 6.581 1.00 83.12 374 SER A N 1
ATOM 3029 C CA . SER A 1 374 ? -28.504 11.857 7.237 1.00 83.12 374 SER A CA 1
ATOM 3030 C C . SER A 1 374 ? -28.289 10.542 6.494 1.00 83.12 374 SER A C 1
ATOM 3032 O O . SER A 1 374 ? -28.562 10.446 5.299 1.00 83.12 374 SER A O 1
ATOM 3034 N N . ILE A 1 375 ? -27.766 9.540 7.198 1.00 86.06 375 ILE A N 1
ATOM 3035 C CA . ILE A 1 375 ? -27.467 8.234 6.614 1.00 86.06 375 ILE A CA 1
ATOM 3036 C C . ILE A 1 375 ? -28.761 7.402 6.576 1.00 86.06 375 ILE A C 1
ATOM 3038 O O . ILE A 1 375 ? -29.381 7.208 7.627 1.00 86.06 375 ILE A O 1
ATOM 3042 N N . PRO A 1 376 ? -29.174 6.882 5.405 1.00 87.12 376 PRO A N 1
ATOM 3043 C CA . PRO A 1 376 ? -30.370 6.056 5.282 1.00 87.12 376 PRO A CA 1
ATOM 3044 C C . PRO A 1 376 ? -30.320 4.779 6.129 1.00 87.12 376 PRO A C 1
ATOM 3046 O O . PRO A 1 376 ? -29.274 4.153 6.296 1.00 87.12 376 PRO A O 1
ATOM 3049 N N . SER A 1 377 ? -31.481 4.331 6.614 1.00 88.00 377 SER A N 1
ATOM 3050 C CA . SER A 1 377 ? -31.584 3.158 7.502 1.00 88.00 377 SER A CA 1
ATOM 3051 C C . SER A 1 377 ? -31.182 1.819 6.858 1.00 88.00 377 SER A C 1
ATOM 3053 O O . SER A 1 377 ? -30.825 0.877 7.565 1.00 88.00 377 SER A O 1
ATOM 3055 N N . ASN A 1 378 ? -31.214 1.730 5.525 1.00 91.44 378 ASN A N 1
ATOM 3056 C CA . ASN A 1 378 ? -30.777 0.575 4.733 1.00 91.44 378 ASN A CA 1
ATOM 3057 C C . ASN A 1 378 ? -29.251 0.517 4.517 1.00 91.44 378 ASN A C 1
ATOM 3059 O O . ASN A 1 378 ? -28.765 -0.397 3.844 1.00 91.44 378 ASN A O 1
ATOM 3063 N N . VAL A 1 379 ? -28.493 1.471 5.071 1.00 92.00 379 VAL A N 1
ATOM 3064 C CA . VAL A 1 379 ? -27.035 1.562 4.947 1.00 92.00 379 VAL A CA 1
ATOM 3065 C C . VAL A 1 379 ? -26.369 1.276 6.296 1.00 92.00 379 VAL A C 1
ATOM 3067 O O . VAL A 1 379 ? -26.480 2.050 7.246 1.00 92.00 379 VAL A O 1
ATOM 3070 N N . LYS A 1 380 ? -25.638 0.159 6.379 1.00 92.56 380 LYS A N 1
ATOM 3071 C CA . LYS A 1 380 ? -24.768 -0.184 7.517 1.00 92.56 380 LYS A CA 1
ATOM 3072 C C . LYS A 1 380 ? -23.328 0.210 7.228 1.00 92.56 380 LYS A C 1
ATOM 3074 O O . LYS A 1 380 ? -22.856 0.017 6.107 1.00 92.56 380 LYS A O 1
ATOM 3079 N N . ILE A 1 381 ? -22.637 0.748 8.227 1.00 93.06 381 ILE A N 1
ATOM 3080 C CA . ILE A 1 381 ? -21.272 1.263 8.088 1.00 93.06 381 ILE A CA 1
ATOM 3081 C C . ILE A 1 381 ? -20.476 0.850 9.319 1.00 93.06 381 ILE A C 1
ATOM 3083 O O . ILE A 1 381 ? -20.930 1.118 10.426 1.00 93.06 381 ILE A O 1
ATOM 3087 N N . ASP A 1 382 ? -19.298 0.261 9.121 1.00 94.44 382 ASP A N 1
ATOM 3088 C CA . ASP A 1 382 ? -18.378 -0.076 10.215 1.00 94.44 382 ASP A CA 1
ATOM 3089 C C . ASP A 1 382 ? -17.484 1.135 10.554 1.00 94.44 382 ASP A C 1
ATOM 3091 O O . ASP A 1 382 ? -17.369 1.529 11.718 1.00 94.44 382 ASP A O 1
ATOM 3095 N N . LYS A 1 383 ? -16.916 1.791 9.527 1.00 95.50 383 LYS A N 1
ATOM 3096 C CA . LYS A 1 383 ? -16.097 3.008 9.653 1.00 95.50 383 LYS A CA 1
ATOM 3097 C C . LYS A 1 383 ? -16.628 4.166 8.809 1.00 95.50 383 LYS A C 1
ATOM 3099 O O . LYS A 1 383 ? -16.780 4.031 7.596 1.00 95.50 383 LYS A O 1
ATOM 3104 N N . LEU A 1 384 ? -16.853 5.319 9.436 1.00 93.62 384 LEU A N 1
ATOM 3105 C CA . LEU A 1 384 ? -17.310 6.547 8.779 1.00 93.62 384 LEU A CA 1
ATOM 3106 C C . LEU A 1 384 ? -16.232 7.633 8.854 1.00 93.62 384 LEU A C 1
ATOM 3108 O O . LEU A 1 384 ? -15.736 7.929 9.936 1.00 93.62 384 LEU A O 1
ATOM 3112 N N . ILE A 1 385 ? -15.898 8.244 7.718 1.00 93.75 385 ILE A N 1
ATOM 3113 C CA . ILE A 1 385 ? -14.963 9.371 7.622 1.00 93.75 385 ILE A CA 1
ATOM 3114 C C . ILE A 1 385 ? -15.687 10.543 6.957 1.00 93.75 385 ILE A C 1
ATOM 3116 O O . ILE A 1 385 ? -16.193 10.410 5.842 1.00 93.75 385 ILE A O 1
ATOM 3120 N N . ILE A 1 386 ? -15.736 11.683 7.636 1.00 90.94 386 ILE A N 1
ATOM 3121 C CA . ILE A 1 386 ? -16.346 12.910 7.122 1.00 90.94 386 ILE A CA 1
ATOM 3122 C C . ILE A 1 386 ? -15.253 13.970 7.019 1.00 90.94 386 ILE A C 1
ATOM 3124 O O . ILE A 1 386 ? -14.621 14.293 8.020 1.00 90.94 386 ILE A O 1
ATOM 3128 N N . GLU A 1 387 ? -15.046 14.502 5.818 1.00 89.81 387 GLU A N 1
ATOM 3129 C CA . GLU A 1 387 ? -14.075 15.563 5.529 1.00 89.81 387 GLU A CA 1
ATOM 3130 C C . GLU A 1 387 ? -14.798 16.875 5.175 1.00 89.81 387 GLU A C 1
ATOM 3132 O O . GLU A 1 387 ? -15.832 16.840 4.504 1.00 89.81 387 GLU A O 1
ATOM 3137 N N . GLY A 1 388 ? -14.263 18.039 5.566 1.00 83.31 388 GLY A N 1
ATOM 3138 C CA . GLY A 1 388 ? -14.793 19.342 5.119 1.00 83.31 388 GLY A CA 1
ATOM 3139 C C . GLY A 1 388 ? -14.687 20.489 6.130 1.00 83.31 388 GLY A C 1
ATOM 3140 O O . GLY A 1 388 ? -13.913 20.427 7.077 1.00 83.31 388 GLY A O 1
ATOM 3141 N N . SER A 1 389 ? -15.480 21.544 5.928 1.00 72.88 389 SER A N 1
ATOM 3142 C CA . SER A 1 389 ? -15.725 22.608 6.920 1.00 72.88 389 SER A CA 1
ATOM 3143 C C . SER A 1 389 ? -17.220 22.646 7.195 1.00 72.88 389 SER A C 1
ATOM 3145 O O . SER A 1 389 ? -17.997 22.649 6.240 1.00 72.88 389 SER A O 1
ATOM 3147 N N . ILE A 1 390 ? -17.632 22.640 8.463 1.00 68.75 390 ILE A N 1
ATOM 3148 C CA . ILE A 1 390 ? -19.047 22.791 8.817 1.00 68.75 390 ILE A CA 1
ATOM 3149 C C . ILE A 1 390 ? -19.321 24.269 9.070 1.00 68.75 390 ILE A C 1
ATOM 3151 O O . ILE A 1 390 ? -18.889 24.817 10.078 1.00 68.75 390 ILE A O 1
ATOM 3155 N N . ASP A 1 391 ? -20.128 24.874 8.200 1.00 61.44 391 ASP A N 1
ATOM 3156 C CA . ASP A 1 391 ? -20.610 26.253 8.366 1.00 61.44 391 ASP A CA 1
ATOM 3157 C C . ASP A 1 391 ? -21.854 26.348 9.286 1.00 61.44 391 ASP A C 1
ATOM 3159 O O . ASP A 1 391 ? -22.446 27.418 9.443 1.00 61.44 391 ASP A O 1
ATOM 3163 N N . GLN A 1 392 ? -22.329 25.230 9.850 1.00 60.34 392 GLN A N 1
ATOM 3164 C CA . GLN A 1 392 ? -23.542 25.172 10.678 1.00 60.34 392 GLN A CA 1
ATOM 3165 C C . GLN A 1 392 ? -23.249 25.285 12.180 1.00 60.34 392 GLN A C 1
ATOM 3167 O O . GLN A 1 392 ? -22.362 24.619 12.699 1.00 60.34 392 GLN A O 1
ATOM 3172 N N . GLU A 1 393 ? -24.103 26.025 12.898 1.00 59.91 393 GLU A N 1
ATOM 3173 C CA . GLU A 1 393 ? -24.018 26.228 14.358 1.00 59.91 393 GLU A CA 1
ATOM 3174 C C . GLU A 1 393 ? -24.118 24.922 15.182 1.00 59.91 393 GLU A C 1
ATOM 3176 O O . GLU A 1 393 ? -23.664 24.877 16.323 1.00 59.91 393 GLU A O 1
ATOM 3181 N N . ASN A 1 394 ? -24.690 23.842 14.625 1.00 64.12 394 ASN A N 1
ATOM 3182 C CA . ASN A 1 394 ? -24.909 22.576 15.330 1.00 64.12 394 ASN A CA 1
ATOM 3183 C C . ASN A 1 394 ? -24.519 21.361 14.476 1.00 64.12 394 ASN A C 1
ATOM 3185 O O . ASN A 1 394 ? -25.151 21.064 13.464 1.00 64.12 394 ASN A O 1
ATOM 3189 N N . CYS A 1 395 ? -23.532 20.606 14.948 1.00 70.38 395 CYS A N 1
ATOM 3190 C CA . CYS A 1 395 ? -23.064 19.353 14.377 1.00 70.38 395 CYS A CA 1
ATOM 3191 C C . CYS A 1 395 ? -23.736 18.184 15.118 1.00 70.38 395 CYS A C 1
ATOM 3193 O O . CYS A 1 395 ? -23.320 17.808 16.213 1.00 70.38 395 CYS A O 1
ATOM 3195 N N . SER A 1 396 ? -24.817 17.632 14.558 1.00 77.88 396 SER A N 1
ATOM 3196 C CA . SER A 1 396 ? -25.507 16.463 15.122 1.00 77.88 396 SER A CA 1
ATOM 3197 C C . SER A 1 396 ? -25.408 15.275 14.173 1.00 77.88 396 SER A C 1
ATOM 3199 O O . SER A 1 396 ? -25.794 15.365 13.009 1.00 77.88 396 SER A O 1
ATOM 3201 N N . LEU A 1 397 ? -24.893 14.161 14.686 1.00 82.00 397 LEU A N 1
ATOM 3202 C CA . LEU A 1 397 ? -24.748 12.904 13.969 1.00 82.00 397 LEU A CA 1
ATOM 3203 C C . LEU A 1 397 ? -25.469 11.801 14.740 1.00 82.00 397 LEU A C 1
ATOM 3205 O O . LEU A 1 397 ? -25.123 11.489 15.880 1.00 82.00 397 LEU A O 1
ATOM 3209 N N . SER A 1 398 ? -26.449 11.180 14.092 1.00 82.69 398 SER A N 1
ATOM 3210 C CA . SER A 1 398 ? -27.017 9.912 14.545 1.00 82.69 398 SER A CA 1
ATOM 3211 C C . SER A 1 398 ? -26.193 8.773 13.934 1.00 82.69 398 SER A C 1
ATOM 3213 O O . SER A 1 398 ? -26.213 8.613 12.711 1.00 82.69 398 SER A O 1
ATOM 3215 N N . PRO A 1 399 ? -25.435 8.004 14.734 1.00 79.19 399 PRO A N 1
ATOM 3216 C CA . PRO A 1 399 ? -24.563 6.962 14.220 1.00 79.19 399 PRO A CA 1
ATOM 3217 C C . PRO A 1 399 ? -25.378 5.840 13.554 1.00 79.19 399 PRO A C 1
ATOM 3219 O O . PRO A 1 399 ? -26.406 5.421 14.097 1.00 79.19 399 PRO A O 1
ATOM 3222 N N . PRO A 1 400 ? -24.935 5.320 12.397 1.00 79.31 400 PRO A N 1
ATOM 3223 C CA . PRO A 1 400 ? -25.605 4.210 11.733 1.00 79.31 400 PRO A CA 1
ATOM 3224 C C . PRO A 1 400 ? -25.441 2.910 12.537 1.00 79.31 400 PRO A C 1
ATOM 3226 O O . PRO A 1 400 ? -24.542 2.759 13.366 1.00 79.31 400 PRO A O 1
ATOM 3229 N N . SER A 1 401 ? -26.319 1.936 12.293 1.00 76.06 401 SER A N 1
ATOM 3230 C CA . SER A 1 401 ? -26.266 0.645 12.989 1.00 76.06 401 SER A CA 1
ATOM 3231 C C . SER A 1 401 ? -24.963 -0.106 12.683 1.00 76.06 401 SER A C 1
ATOM 3233 O O . SER A 1 401 ? -24.622 -0.292 11.515 1.00 76.06 401 SER A O 1
ATOM 3235 N N . GLY A 1 402 ? -24.277 -0.586 13.728 1.00 79.88 402 GLY A N 1
ATOM 3236 C CA . GLY A 1 402 ? -23.053 -1.392 13.614 1.00 79.88 402 GLY A CA 1
ATOM 3237 C C . GLY A 1 402 ? -21.744 -0.600 13.526 1.00 79.88 402 GLY A C 1
ATOM 3238 O O . GLY A 1 402 ? -20.686 -1.218 13.484 1.00 79.88 402 GLY A O 1
ATOM 3239 N N . ILE A 1 403 ? -21.800 0.735 13.556 1.00 90.00 403 ILE A N 1
ATOM 3240 C CA . ILE A 1 403 ? -20.622 1.611 13.500 1.00 90.00 403 ILE A CA 1
ATOM 3241 C C . ILE A 1 403 ? -19.657 1.352 14.660 1.00 90.00 403 ILE A C 1
ATOM 3243 O O . ILE A 1 403 ? -20.069 1.274 15.820 1.00 90.00 403 ILE A O 1
ATOM 3247 N N . THR A 1 404 ? -18.369 1.232 14.354 1.00 93.38 404 THR A N 1
ATOM 3248 C CA . THR A 1 404 ? -17.297 1.041 15.342 1.00 93.38 404 THR A CA 1
ATOM 3249 C C . THR A 1 404 ? -16.335 2.219 15.390 1.00 93.38 404 THR A C 1
ATOM 3251 O O . THR A 1 404 ? -15.738 2.454 16.440 1.00 93.38 404 THR A O 1
ATOM 3254 N N . SER A 1 405 ? -16.209 2.973 14.293 1.00 94.88 405 SER A N 1
ATOM 3255 C CA . SER A 1 405 ? -15.229 4.053 14.150 1.00 94.88 405 SER A CA 1
ATOM 3256 C C . SER A 1 405 ? -15.815 5.248 13.397 1.00 94.88 405 SER A C 1
ATOM 3258 O O . SER A 1 405 ? -16.377 5.089 12.310 1.00 94.88 405 SER A O 1
ATOM 3260 N N . ILE A 1 406 ? -15.688 6.448 13.967 1.00 93.50 406 ILE A N 1
ATOM 3261 C CA . ILE A 1 406 ? -16.067 7.713 13.323 1.00 93.50 406 ILE A CA 1
ATOM 3262 C C . ILE A 1 406 ? -14.860 8.644 13.314 1.00 93.50 406 ILE A C 1
ATOM 3264 O O . ILE A 1 406 ? -14.245 8.902 14.347 1.00 93.50 406 ILE A O 1
ATOM 3268 N N . ARG A 1 407 ? -14.545 9.193 12.144 1.00 93.19 407 ARG A N 1
ATOM 3269 C CA . ARG A 1 407 ? -13.475 10.166 11.958 1.00 93.19 407 ARG A CA 1
ATOM 3270 C C . ARG A 1 407 ? -14.041 11.462 11.385 1.00 93.19 407 ARG A C 1
ATOM 3272 O O . ARG A 1 407 ? -14.577 11.454 10.280 1.00 93.19 407 ARG A O 1
ATOM 3279 N N . LEU A 1 408 ? -13.936 12.553 12.139 1.00 90.56 408 LEU A N 1
ATOM 3280 C CA . LEU A 1 408 ? -14.388 13.881 11.725 1.00 90.56 408 LEU A CA 1
ATOM 3281 C C . LEU A 1 408 ? -13.166 14.721 11.338 1.00 90.56 408 LEU A C 1
ATOM 3283 O O . LEU A 1 408 ? -12.626 15.459 12.154 1.00 90.56 408 LEU A O 1
ATOM 3287 N N . ASP A 1 409 ? -12.709 14.590 10.095 1.00 88.50 409 ASP A N 1
ATOM 3288 C CA . ASP A 1 409 ? -11.585 15.358 9.546 1.00 88.50 409 ASP A CA 1
ATOM 3289 C C . ASP A 1 409 ? -12.090 16.709 9.013 1.00 88.50 409 ASP A C 1
ATOM 3291 O O . ASP A 1 409 ? -12.084 16.994 7.813 1.00 88.50 409 ASP A O 1
ATOM 3295 N N . MET A 1 410 ? -12.607 17.527 9.928 1.00 84.88 410 MET A N 1
ATOM 3296 C CA . MET A 1 410 ? -13.278 18.777 9.591 1.00 84.88 410 MET A CA 1
ATOM 3297 C C . MET A 1 410 ? -13.086 19.866 10.636 1.00 84.88 410 MET A C 1
ATOM 3299 O O . MET A 1 410 ? -12.729 19.578 11.775 1.00 84.88 410 MET A O 1
ATOM 3303 N N . THR A 1 411 ? -13.357 21.109 10.249 1.00 84.25 411 THR A N 1
ATOM 3304 C CA . THR A 1 411 ? -13.288 22.286 11.126 1.00 84.25 411 THR A CA 1
ATOM 3305 C C . THR A 1 411 ? -14.682 22.678 11.617 1.00 84.25 411 THR A C 1
ATOM 3307 O O . THR A 1 411 ? -15.631 22.721 10.830 1.00 84.25 411 THR A O 1
ATOM 3310 N N . LEU A 1 412 ? -14.807 22.964 12.916 1.00 79.19 412 LEU A N 1
ATOM 3311 C CA . LEU A 1 412 ? -15.957 23.645 13.509 1.00 79.19 412 LEU A CA 1
ATOM 3312 C C . LEU A 1 412 ? -15.663 25.146 13.573 1.00 79.19 412 LEU A C 1
ATOM 3314 O O . LEU A 1 412 ? -14.916 25.601 14.440 1.00 79.19 412 LEU A O 1
ATOM 3318 N N . ASP A 1 413 ? -16.263 25.910 12.665 1.00 69.31 413 ASP A N 1
ATOM 3319 C CA . ASP A 1 413 ? -16.157 27.365 12.650 1.00 69.31 413 ASP A CA 1
ATOM 3320 C C . ASP A 1 413 ? -17.243 27.982 13.568 1.00 69.31 413 ASP A C 1
ATOM 3322 O O . ASP A 1 413 ? -18.418 27.639 13.459 1.00 69.31 413 ASP A O 1
ATOM 3326 N N . GLN A 1 414 ? -16.864 28.942 14.430 1.00 63.00 414 GLN A N 1
ATOM 3327 C CA . GLN A 1 414 ? -17.700 29.786 15.326 1.00 63.00 414 GLN A CA 1
ATOM 3328 C C . GLN A 1 414 ? -17.912 29.351 16.798 1.00 63.00 414 GLN A C 1
ATOM 3330 O O . GLN A 1 414 ? -18.140 28.196 17.139 1.00 63.00 414 GLN A O 1
ATOM 3335 N N . GLY A 1 415 ? -17.893 30.356 17.690 1.00 55.62 415 GLY A N 1
ATOM 3336 C CA . GLY A 1 415 ? -17.714 30.249 19.148 1.00 55.62 415 GLY A CA 1
ATOM 3337 C C . GLY A 1 415 ? -18.877 29.731 20.007 1.00 55.62 415 GLY A C 1
ATOM 3338 O O . GLY A 1 415 ? -18.896 30.032 21.198 1.00 55.62 415 GLY A O 1
ATOM 3339 N N . ASP A 1 416 ? -19.820 28.972 19.448 1.00 56.03 416 ASP A N 1
ATOM 3340 C CA . ASP A 1 416 ? -20.829 28.227 20.230 1.00 56.03 416 ASP A CA 1
ATOM 3341 C C . ASP A 1 416 ? -21.118 26.840 19.613 1.00 56.03 416 ASP A C 1
ATOM 3343 O O . ASP A 1 416 ? -22.200 26.278 19.781 1.00 56.03 416 ASP A O 1
ATOM 3347 N N . GLY A 1 417 ? -20.143 26.285 18.877 1.00 63.47 417 GLY A N 1
ATOM 3348 C CA . GLY A 1 417 ? -20.290 25.012 18.177 1.00 63.47 417 GLY A CA 1
ATOM 3349 C C . GLY A 1 417 ? -20.705 23.868 19.104 1.00 63.47 417 GLY A C 1
ATOM 3350 O O . GLY A 1 417 ? -20.070 23.568 20.124 1.00 63.47 417 GLY A O 1
ATOM 3351 N N . PHE A 1 418 ? -21.798 23.215 18.727 1.00 72.56 418 PHE A N 1
ATOM 3352 C CA . PHE A 1 418 ? -22.361 22.066 19.421 1.00 72.56 418 PHE A CA 1
ATOM 3353 C C . PHE A 1 418 ? -22.012 20.786 18.662 1.00 72.56 418 PHE A C 1
ATOM 3355 O O . PHE A 1 418 ? -22.348 20.664 17.486 1.00 72.56 418 PHE A O 1
ATOM 3362 N N . LEU A 1 419 ? -21.371 19.822 19.329 1.00 77.50 419 LEU A N 1
ATOM 3363 C CA . LEU A 1 419 ? -21.089 18.496 18.778 1.00 77.50 419 LEU A CA 1
ATOM 3364 C C . LEU A 1 419 ? -21.953 17.464 19.499 1.00 77.50 419 LEU A C 1
ATOM 3366 O O . LEU A 1 419 ? -21.773 17.202 20.684 1.00 77.50 419 LEU A O 1
ATOM 3370 N N . ARG A 1 420 ? -22.880 16.835 18.791 1.00 81.88 420 ARG A N 1
ATOM 3371 C CA . ARG A 1 420 ? -23.752 15.808 19.354 1.00 81.88 420 ARG A CA 1
ATOM 3372 C C . ARG A 1 420 ? -23.667 14.543 18.532 1.00 81.88 420 ARG A C 1
ATOM 3374 O O . ARG A 1 420 ? -24.177 14.483 17.418 1.00 81.88 420 ARG A O 1
ATOM 3381 N N . ILE A 1 421 ? -23.067 13.521 19.121 1.00 80.38 421 ILE A N 1
ATOM 3382 C CA . ILE A 1 421 ? -23.056 12.167 18.586 1.00 80.38 421 ILE A CA 1
ATOM 3383 C C . ILE A 1 421 ? -24.068 11.379 19.411 1.00 80.38 421 ILE A C 1
ATOM 3385 O O . ILE A 1 421 ? -23.806 11.001 20.553 1.00 80.38 421 ILE A O 1
ATOM 3389 N N . ASP A 1 422 ? -25.263 11.196 18.851 1.00 70.69 422 ASP A N 1
ATOM 3390 C CA . ASP A 1 422 ? -26.371 10.526 19.529 1.00 70.69 422 ASP A CA 1
ATOM 3391 C C . ASP A 1 422 ? -26.108 9.023 19.626 1.00 70.69 422 ASP A C 1
ATOM 3393 O O . ASP A 1 422 ? -26.559 8.247 18.790 1.00 70.69 422 ASP A O 1
ATOM 3397 N N . GLY A 1 423 ? -25.388 8.588 20.657 1.00 60.59 423 GLY A N 1
ATOM 3398 C CA . GLY A 1 423 ? -25.309 7.176 21.002 1.00 60.59 423 GLY A CA 1
ATOM 3399 C C . GLY A 1 423 ? -26.135 6.852 22.231 1.00 60.59 423 GLY A C 1
ATOM 3400 O O . GLY A 1 423 ? -26.013 7.492 23.271 1.00 60.59 423 GLY A O 1
ATOM 3401 N N . ASN A 1 424 ? -26.987 5.843 22.109 1.00 55.38 424 ASN A N 1
ATOM 3402 C CA . ASN A 1 424 ? -27.535 5.152 23.266 1.00 55.38 424 ASN A CA 1
ATOM 3403 C C . ASN A 1 424 ? -26.499 4.147 23.818 1.00 55.38 424 ASN A C 1
ATOM 3405 O O . ASN A 1 424 ? -25.506 3.833 23.163 1.00 55.38 424 ASN A O 1
ATOM 3409 N N . ASP A 1 425 ? -26.766 3.558 24.985 1.00 54.16 425 ASP A N 1
ATOM 3410 C CA . ASP A 1 425 ? -25.926 2.503 25.588 1.00 54.16 425 ASP A CA 1
ATOM 3411 C C . ASP A 1 425 ? -25.803 1.223 24.722 1.00 54.16 425 ASP A C 1
ATOM 3413 O O . ASP A 1 425 ? -25.155 0.256 25.115 1.00 54.16 425 ASP A O 1
ATOM 3417 N N . GLN A 1 426 ? -26.450 1.186 23.550 1.00 56.31 426 GLN A N 1
ATOM 3418 C CA . GLN A 1 426 ? -26.397 0.093 22.579 1.00 56.31 426 GLN A CA 1
ATOM 3419 C C . GLN A 1 426 ? -25.492 0.397 21.377 1.00 56.31 426 GLN A C 1
ATOM 3421 O O . GLN A 1 426 ? -25.391 -0.446 20.482 1.00 56.31 426 GLN A O 1
ATOM 3426 N N . THR A 1 427 ? -24.840 1.567 21.312 1.00 72.62 427 THR A N 1
ATOM 3427 C CA . THR A 1 427 ? -23.891 1.820 20.220 1.00 72.62 427 THR A CA 1
ATOM 3428 C C . THR A 1 427 ? -22.652 0.945 20.339 1.00 72.62 427 THR A C 1
ATOM 3430 O O . THR A 1 427 ? -22.148 0.677 21.425 1.00 72.62 427 THR A O 1
ATOM 3433 N N . THR A 1 428 ? -22.144 0.513 19.189 1.00 85.88 428 THR A N 1
ATOM 3434 C CA . THR A 1 428 ? -20.892 -0.243 19.055 1.00 85.88 428 THR A CA 1
ATOM 3435 C C . THR A 1 428 ? -19.683 0.662 18.809 1.00 85.88 428 THR A C 1
ATOM 3437 O O . THR A 1 428 ? -18.599 0.155 18.525 1.00 85.88 428 THR A O 1
ATOM 3440 N N . LEU A 1 429 ? -19.865 1.985 18.898 1.00 91.00 429 LEU A N 1
ATOM 3441 C CA . LEU A 1 429 ? -18.851 2.986 18.590 1.00 91.00 429 LEU A CA 1
ATOM 3442 C C . LEU A 1 429 ? -17.743 2.954 19.647 1.00 91.00 429 LEU A C 1
ATOM 3444 O O . LEU A 1 429 ? -18.013 3.180 20.826 1.00 91.00 429 LEU A O 1
ATOM 3448 N N . LYS A 1 430 ? -16.510 2.687 19.216 1.00 92.81 430 LYS A N 1
ATOM 3449 C CA . LYS A 1 430 ? -15.330 2.561 20.084 1.00 92.81 430 LYS A CA 1
ATOM 3450 C C . LYS A 1 430 ? -14.239 3.573 19.767 1.00 92.81 430 LYS A C 1
ATOM 3452 O O . LYS A 1 430 ? -13.502 3.946 20.673 1.00 92.81 430 LYS A O 1
ATOM 3457 N N . GLU A 1 431 ? -14.143 4.005 18.516 1.00 94.94 431 GLU A N 1
ATOM 3458 C CA . GLU A 1 431 ? -13.115 4.931 18.043 1.00 94.94 431 GLU A CA 1
ATOM 3459 C C . GLU A 1 431 ? -13.758 6.238 17.576 1.00 94.94 431 GLU A C 1
ATOM 3461 O O . GLU A 1 431 ? -14.724 6.222 16.803 1.00 94.94 431 GLU A O 1
ATOM 3466 N N . LEU A 1 432 ? -13.208 7.369 18.017 1.00 93.62 432 LEU A N 1
ATOM 3467 C CA . LEU A 1 432 ? -13.668 8.689 17.603 1.00 93.62 432 LEU A CA 1
ATOM 3468 C C . LEU A 1 432 ? -12.503 9.658 17.389 1.00 93.62 432 LEU A C 1
ATOM 3470 O O . LEU A 1 432 ? -11.754 9.922 18.326 1.00 93.62 432 LEU A O 1
ATOM 3474 N N . ARG A 1 433 ? -12.417 10.265 16.198 1.00 92.88 433 ARG A N 1
ATOM 3475 C CA . ARG A 1 433 ? -11.617 11.481 15.965 1.00 92.88 433 ARG A CA 1
ATOM 3476 C C . ARG A 1 433 ? -12.511 12.710 15.968 1.00 92.88 433 ARG A C 1
ATOM 3478 O O . ARG A 1 433 ? -13.485 12.758 15.212 1.00 92.88 433 ARG A O 1
ATOM 3485 N N . LEU A 1 434 ? -12.174 13.677 16.814 1.00 90.94 434 LEU A N 1
ATOM 3486 C CA . LEU A 1 434 ? -12.883 14.947 16.926 1.00 90.94 434 LEU A CA 1
ATOM 3487 C C . LEU A 1 434 ? -12.557 15.878 15.748 1.00 90.94 434 LEU A C 1
ATOM 3489 O O . LEU A 1 434 ? -11.430 15.846 15.250 1.00 90.94 434 LEU A O 1
ATOM 3493 N N . PRO A 1 435 ? -13.504 16.747 15.350 1.00 88.88 435 PRO A N 1
ATOM 3494 C CA . PRO A 1 435 ? -13.206 17.844 14.440 1.00 88.88 435 PRO A CA 1
ATOM 3495 C C . PRO A 1 435 ? -12.265 18.847 15.111 1.00 88.88 435 PRO A C 1
ATOM 3497 O O . PRO A 1 435 ? -12.164 18.891 16.337 1.00 88.88 435 PRO A O 1
ATOM 3500 N N . TYR A 1 436 ? -11.602 19.680 14.318 1.00 87.50 436 TYR A N 1
ATOM 3501 C CA . TYR A 1 436 ? -10.806 20.793 14.816 1.00 87.50 436 TYR A CA 1
ATOM 3502 C C . TYR A 1 436 ? -11.704 21.938 15.315 1.00 87.50 436 TYR A C 1
ATOM 3504 O O . TYR A 1 436 ? -12.671 22.310 14.653 1.00 87.50 436 TYR A O 1
ATOM 3512 N N . PHE A 1 437 ? -11.363 22.512 16.467 1.00 85.19 437 PHE A N 1
ATOM 3513 C CA . PHE A 1 437 ? -11.998 23.675 17.083 1.00 85.19 437 PHE A CA 1
ATOM 3514 C C . PHE A 1 437 ? -10.981 24.490 17.902 1.00 85.19 437 PHE A C 1
ATOM 3516 O O . PHE A 1 437 ? -10.043 23.957 18.501 1.00 85.19 437 PHE A O 1
ATOM 3523 N N . ASP A 1 438 ? -11.184 25.807 17.975 1.00 80.12 438 ASP A N 1
ATOM 3524 C CA . ASP A 1 438 ? -10.361 26.747 18.752 1.00 80.12 438 ASP A CA 1
ATOM 3525 C C . ASP A 1 438 ? -11.063 27.285 20.018 1.00 80.12 438 ASP A C 1
ATOM 3527 O O . ASP A 1 438 ? -10.555 28.179 20.697 1.00 80.12 438 ASP A O 1
ATOM 3531 N N . PHE A 1 439 ? -12.209 26.702 20.371 1.00 80.69 439 PHE A N 1
ATOM 3532 C CA . PHE A 1 439 ? -13.014 27.003 21.558 1.00 80.69 439 PHE A CA 1
ATOM 3533 C C . PHE A 1 439 ? -13.365 25.715 22.319 1.00 80.69 439 PHE A C 1
ATOM 3535 O O . PHE A 1 439 ? -13.068 24.619 21.864 1.00 80.69 439 PHE A O 1
ATOM 3542 N N . GLN A 1 440 ? -13.999 25.822 23.491 1.00 80.56 440 GLN A N 1
ATOM 3543 C CA . GLN A 1 440 ? -14.510 24.656 24.221 1.00 80.56 440 GLN A CA 1
ATOM 3544 C C . GLN A 1 440 ? -15.909 24.279 23.698 1.00 80.56 440 GLN A C 1
ATOM 3546 O O . GLN A 1 440 ? -16.862 25.006 23.997 1.00 80.56 440 GLN A O 1
ATOM 3551 N N . PRO A 1 441 ? -16.075 23.179 22.937 1.00 77.62 441 PRO A N 1
ATOM 3552 C CA . PRO A 1 441 ? -17.373 22.834 22.380 1.00 77.62 441 PRO A CA 1
ATOM 3553 C C . PRO A 1 441 ? -18.287 22.232 23.446 1.00 77.62 441 PRO A C 1
ATOM 3555 O O . PRO A 1 441 ? -17.853 21.532 24.367 1.00 77.62 441 PRO A O 1
ATOM 3558 N N . ARG A 1 442 ? -19.595 22.425 23.273 1.00 78.94 442 ARG A N 1
ATOM 3559 C CA . ARG A 1 442 ? -20.586 21.609 23.981 1.00 78.94 442 ARG A CA 1
ATOM 3560 C C . ARG A 1 442 ? -20.685 20.272 23.261 1.00 78.94 442 ARG A C 1
ATOM 3562 O O . ARG A 1 442 ? -21.321 20.182 22.214 1.00 78.94 442 ARG A O 1
ATOM 3569 N N . ALA A 1 443 ? -20.036 19.258 23.820 1.00 80.88 443 ALA A N 1
ATOM 3570 C CA . ALA A 1 443 ? -19.974 17.928 23.238 1.00 80.88 443 ALA A CA 1
ATOM 3571 C C . ALA A 1 443 ? -20.845 16.923 24.012 1.00 80.88 443 ALA A C 1
ATOM 3573 O O . ALA A 1 443 ? -20.750 16.820 25.234 1.00 80.88 443 ALA A O 1
ATOM 3574 N N . PHE A 1 444 ? -21.674 16.163 23.298 1.00 83.12 444 PHE A N 1
ATOM 3575 C CA . PHE A 1 444 ? -22.363 14.980 23.810 1.00 83.12 444 PHE A CA 1
ATOM 3576 C C . PHE A 1 444 ? -21.877 13.765 23.024 1.00 83.12 444 PHE A C 1
ATOM 3578 O O . PHE A 1 444 ? -22.146 13.657 21.827 1.00 83.12 444 PHE A O 1
ATOM 3585 N N . ILE A 1 445 ? -21.123 12.892 23.691 1.00 85.31 445 ILE A N 1
ATOM 3586 C CA . ILE A 1 445 ? -20.440 11.745 23.085 1.00 85.31 445 ILE A CA 1
ATOM 3587 C C . ILE A 1 445 ? -20.762 10.490 23.911 1.00 85.31 445 ILE A C 1
ATOM 3589 O O . ILE A 1 445 ? -20.886 10.600 25.132 1.00 85.31 445 ILE A O 1
ATOM 3593 N N . PRO A 1 446 ? -20.918 9.308 23.288 1.00 84.69 446 PRO A N 1
ATOM 3594 C CA . PRO A 1 446 ? -21.236 8.079 24.013 1.00 84.69 446 PRO A CA 1
ATOM 3595 C C . PRO A 1 446 ? -20.110 7.634 24.957 1.00 84.69 446 PRO A C 1
ATOM 3597 O O . PRO A 1 446 ? -18.933 7.738 24.625 1.00 84.69 446 PRO A O 1
ATOM 3600 N N . ASN A 1 447 ? -20.464 7.013 26.084 1.00 86.31 447 ASN A N 1
ATOM 3601 C CA . ASN A 1 447 ? -19.500 6.437 27.039 1.00 86.31 447 ASN A CA 1
ATOM 3602 C C . ASN A 1 447 ? -18.935 5.068 26.607 1.00 86.31 447 ASN A C 1
ATOM 3604 O O . ASN A 1 447 ? -18.441 4.305 27.431 1.00 86.31 447 ASN A O 1
ATOM 3608 N N . THR A 1 448 ? -19.056 4.715 25.327 1.00 88.62 448 THR A N 1
ATOM 3609 C CA . THR A 1 448 ? -18.513 3.476 24.749 1.00 88.62 448 THR A CA 1
ATOM 3610 C C . THR A 1 448 ? -17.147 3.681 24.089 1.00 88.62 448 THR A C 1
ATOM 3612 O O . THR A 1 448 ? -16.521 2.702 23.688 1.00 88.62 448 THR A O 1
ATOM 3615 N N . ILE A 1 449 ? -16.678 4.932 23.975 1.00 91.19 449 ILE A N 1
ATOM 3616 C CA . ILE A 1 449 ? -15.418 5.284 23.309 1.00 91.19 449 ILE A CA 1
ATOM 3617 C C . ILE A 1 449 ? -14.223 4.742 24.099 1.00 91.19 449 ILE A C 1
ATOM 3619 O O . ILE A 1 449 ? -13.990 5.128 25.243 1.00 91.19 449 ILE A O 1
ATOM 3623 N N . GLU A 1 450 ? -13.446 3.863 23.475 1.00 93.25 450 GLU A N 1
ATOM 3624 C CA . GLU A 1 450 ? -12.200 3.318 24.021 1.00 93.25 450 GLU A CA 1
ATOM 3625 C C . GLU A 1 450 ? -10.972 4.063 23.469 1.00 93.25 450 GLU A C 1
ATOM 3627 O O . GLU A 1 450 ? -9.958 4.165 24.165 1.00 93.25 450 GLU A O 1
ATOM 3632 N N . GLU A 1 451 ? -11.067 4.615 22.255 1.00 93.88 451 GLU A N 1
ATOM 3633 C CA . GLU A 1 451 ? -10.004 5.379 21.596 1.00 93.88 451 GLU A CA 1
ATOM 3634 C C . GLU A 1 451 ? -10.516 6.754 21.160 1.00 93.88 451 GLU A C 1
ATOM 3636 O O . GLU A 1 451 ? -11.429 6.861 20.338 1.00 93.88 451 GLU A O 1
ATOM 3641 N N . LEU A 1 452 ? -9.924 7.809 21.722 1.00 92.56 452 LEU A N 1
ATOM 3642 C CA . LEU A 1 452 ? -10.265 9.194 21.414 1.00 92.56 452 LEU A CA 1
ATOM 3643 C C . LEU A 1 452 ? -9.068 9.891 20.769 1.00 92.56 452 LEU A C 1
ATOM 3645 O O . LEU A 1 452 ? -8.016 10.020 21.389 1.00 92.56 452 LEU A O 1
ATOM 3649 N N . ASP A 1 453 ? -9.249 10.382 19.551 1.00 92.19 453 ASP A N 1
ATOM 3650 C CA . ASP A 1 453 ? -8.282 11.205 18.834 1.00 92.19 453 ASP A CA 1
ATOM 3651 C C . ASP A 1 453 ? -8.755 12.662 18.833 1.00 92.19 453 ASP A C 1
ATOM 3653 O O . ASP A 1 453 ? -9.769 13.010 18.225 1.00 92.19 453 ASP A O 1
ATOM 3657 N N . ILE A 1 454 ? -8.038 13.520 19.560 1.00 88.50 454 ILE A N 1
ATOM 3658 C CA . ILE A 1 454 ? -8.336 14.954 19.614 1.00 88.50 454 ILE A CA 1
ATOM 3659 C C . ILE A 1 454 ? -7.617 15.735 18.507 1.00 88.50 454 ILE A C 1
ATOM 3661 O O . ILE A 1 454 ? -7.853 16.934 18.385 1.00 88.50 454 ILE A O 1
ATOM 3665 N N . GLY A 1 455 ? -6.757 15.095 17.706 1.00 86.56 455 GLY A N 1
ATOM 3666 C CA . GLY A 1 455 ? -5.990 15.740 16.641 1.00 86.56 455 GLY A CA 1
ATOM 3667 C C . GLY A 1 455 ? -5.252 16.993 17.124 1.00 86.56 455 GLY A C 1
ATOM 3668 O O . GLY A 1 455 ? -4.624 16.995 18.186 1.00 86.56 455 GLY A O 1
ATOM 3669 N N . ASP A 1 456 ? -5.357 18.079 16.361 1.00 81.88 456 ASP A N 1
ATOM 3670 C CA . ASP A 1 456 ? -4.706 19.365 16.654 1.00 81.88 456 ASP A CA 1
ATOM 3671 C C . ASP A 1 456 ? -5.420 20.227 17.708 1.00 81.88 456 ASP A C 1
ATOM 3673 O O . ASP A 1 456 ? -5.008 21.365 17.982 1.00 81.88 456 ASP A O 1
ATOM 3677 N N . ASN A 1 457 ? -6.488 19.715 18.323 1.00 84.06 457 ASN A N 1
ATOM 3678 C CA . ASN A 1 457 ? -7.206 20.456 19.349 1.00 84.06 457 ASN A CA 1
ATOM 3679 C C . ASN A 1 457 ? -6.336 20.682 20.585 1.00 84.06 457 ASN A C 1
ATOM 3681 O O . ASN A 1 457 ? -5.563 19.828 21.025 1.00 84.06 457 ASN A O 1
ATOM 3685 N N . SER A 1 458 ? -6.502 21.851 21.204 1.00 78.94 458 SER A N 1
ATOM 3686 C CA . SER A 1 458 ? -5.862 22.111 22.490 1.00 78.94 458 SER A CA 1
ATOM 3687 C C . SER A 1 458 ? -6.473 21.213 23.562 1.00 78.94 458 SER A C 1
ATOM 3689 O O . SER A 1 458 ? -7.694 21.205 23.748 1.00 78.94 458 SER A O 1
ATOM 3691 N N . LEU A 1 459 ? -5.622 20.519 24.325 1.00 76.88 459 LEU A N 1
ATOM 3692 C CA . LEU A 1 459 ? -6.063 19.640 25.409 1.00 76.88 459 LEU A CA 1
ATOM 3693 C C . LEU A 1 459 ? -7.003 20.369 26.378 1.00 76.88 459 LEU A C 1
ATOM 3695 O O . LEU A 1 459 ? -7.993 19.785 26.799 1.00 76.88 459 LEU A O 1
ATOM 3699 N N . ILE A 1 460 ? -6.754 21.657 26.658 1.00 76.88 460 ILE A N 1
ATOM 3700 C CA . ILE A 1 460 ? -7.572 22.475 27.570 1.00 76.88 460 ILE A CA 1
ATOM 3701 C C . ILE A 1 460 ? -9.058 22.495 27.186 1.00 76.88 460 ILE A C 1
ATOM 3703 O O . ILE A 1 460 ? -9.908 22.431 28.068 1.00 76.88 460 ILE A O 1
ATOM 3707 N N . TYR A 1 461 ? -9.370 22.526 25.888 1.00 81.00 461 TYR A N 1
ATOM 3708 C CA . TYR A 1 461 ? -10.744 22.539 25.385 1.00 81.00 461 TYR A CA 1
ATOM 3709 C C . TYR A 1 461 ? -11.390 21.151 25.438 1.00 81.00 461 TYR A C 1
ATOM 3711 O O . TYR A 1 461 ? -12.610 21.041 25.512 1.00 81.00 461 TYR A O 1
ATOM 3719 N N . CYS A 1 462 ? -10.577 20.092 25.446 1.00 83.62 462 CYS A N 1
ATOM 3720 C CA . CYS A 1 462 ? -11.035 18.706 25.473 1.00 83.62 462 CYS A CA 1
ATOM 3721 C C . CYS A 1 462 ? -11.100 18.113 26.891 1.00 83.62 462 CYS A C 1
ATOM 3723 O O . CYS A 1 462 ? -11.686 17.051 27.065 1.00 83.62 462 CYS A O 1
ATOM 3725 N N . LEU A 1 463 ? -10.510 18.754 27.910 1.00 79.94 463 LEU A N 1
ATOM 3726 C CA . LEU A 1 463 ? -10.356 18.171 29.253 1.00 79.94 463 LEU A CA 1
ATOM 3727 C C . LEU A 1 463 ? -11.680 17.745 29.893 1.00 79.94 463 LEU A C 1
ATOM 3729 O O . LEU A 1 463 ? -11.756 16.657 30.458 1.00 79.94 463 LEU A O 1
ATOM 3733 N N . ASP A 1 464 ? -12.711 18.586 29.824 1.00 82.56 464 ASP A N 1
ATOM 3734 C CA . ASP A 1 464 ? -14.006 18.274 30.441 1.00 82.56 464 ASP A CA 1
ATOM 3735 C C . ASP A 1 464 ? -14.718 17.123 29.721 1.00 82.56 464 ASP A C 1
ATOM 3737 O O . ASP A 1 464 ? -15.386 16.316 30.363 1.00 82.56 464 ASP A O 1
ATOM 3741 N N . LEU A 1 465 ? -14.510 17.006 28.407 1.00 84.12 465 LEU A N 1
ATOM 3742 C CA . LEU A 1 465 ? -15.000 15.892 27.603 1.00 84.12 465 LEU A CA 1
ATOM 3743 C C . LEU A 1 465 ? -14.241 14.594 27.908 1.00 84.12 465 LEU A C 1
ATOM 3745 O O . LEU A 1 465 ? -14.848 13.546 28.074 1.00 84.12 465 LEU A O 1
ATOM 3749 N N . ILE A 1 466 ? -12.913 14.650 28.021 1.00 83.56 466 ILE A N 1
ATOM 3750 C CA . ILE A 1 466 ? -12.097 13.478 28.366 1.00 83.56 466 ILE A CA 1
ATOM 3751 C C . ILE A 1 466 ? -12.499 12.946 29.749 1.00 83.56 466 ILE A C 1
ATOM 3753 O O . ILE A 1 466 ? -12.638 11.741 29.930 1.00 83.56 466 ILE A O 1
ATOM 3757 N N . LYS A 1 467 ? -12.744 13.840 30.715 1.00 82.00 467 LYS A N 1
ATOM 3758 C CA . LYS A 1 467 ? -13.177 13.473 32.073 1.00 82.00 467 LYS A CA 1
ATOM 3759 C C . LYS A 1 467 ? -14.583 12.885 32.139 1.00 82.00 467 LYS A C 1
ATOM 3761 O O . LYS A 1 467 ? -14.890 12.224 33.124 1.00 82.00 467 LYS A O 1
ATOM 3766 N N . SER A 1 468 ? -15.454 13.171 31.170 1.00 83.94 468 SER A N 1
ATOM 3767 C CA . SER A 1 468 ? -16.827 12.660 31.189 1.00 83.94 468 SER A CA 1
ATOM 3768 C C . SER A 1 468 ? -16.950 11.235 30.639 1.00 83.94 468 SER A C 1
ATOM 3770 O O . SER A 1 468 ? -17.994 10.614 30.838 1.00 83.94 468 SER A O 1
ATOM 3772 N N . ILE A 1 469 ? -15.898 10.707 29.999 1.00 85.19 469 ILE A N 1
ATOM 3773 C CA . ILE A 1 469 ? -15.888 9.405 29.323 1.00 85.19 469 ILE A CA 1
ATOM 3774 C C . ILE A 1 469 ? -14.917 8.450 30.040 1.00 85.19 469 ILE A C 1
ATOM 3776 O O . ILE A 1 469 ? -13.726 8.381 29.737 1.00 85.19 469 ILE A O 1
ATOM 3780 N N . ASP A 1 470 ? -15.436 7.646 30.968 1.00 84.31 470 ASP A N 1
ATOM 3781 C CA . ASP A 1 470 ? -14.621 6.720 31.775 1.00 84.31 470 ASP A CA 1
ATOM 3782 C C . ASP A 1 470 ? -14.001 5.558 30.971 1.00 84.31 470 ASP A C 1
ATOM 3784 O O . ASP A 1 470 ? -13.046 4.919 31.420 1.00 84.31 470 ASP A O 1
ATOM 3788 N N . SER A 1 471 ? -14.537 5.252 29.788 1.00 88.94 471 SER A N 1
ATOM 3789 C CA . SER A 1 471 ? -14.132 4.109 28.961 1.00 88.94 471 SER A CA 1
ATOM 3790 C C . SER A 1 471 ? -12.843 4.320 28.163 1.00 88.94 471 SER A C 1
ATOM 3792 O O . SER A 1 471 ? -12.324 3.342 27.615 1.00 88.94 471 SER A O 1
ATOM 3794 N N . ILE A 1 472 ? -12.320 5.553 28.085 1.00 88.56 472 ILE A N 1
ATOM 3795 C CA . ILE A 1 472 ? -11.147 5.877 27.259 1.00 88.56 472 ILE A CA 1
ATOM 3796 C C . ILE A 1 472 ? -9.919 5.117 27.771 1.00 88.56 472 ILE A C 1
ATOM 3798 O O . ILE A 1 472 ? -9.495 5.268 28.917 1.00 88.56 472 ILE A O 1
ATOM 3802 N N . LYS A 1 473 ? -9.305 4.336 26.882 1.00 88.62 473 LYS A N 1
ATOM 3803 C CA . LYS A 1 473 ? -8.049 3.605 27.108 1.00 88.62 473 LYS A CA 1
ATOM 3804 C C . LYS A 1 473 ? -6.888 4.211 26.331 1.00 88.62 473 LYS A C 1
ATOM 3806 O O . LYS A 1 473 ? -5.757 4.149 26.819 1.00 88.62 473 LYS A O 1
ATOM 3811 N N . THR A 1 474 ? -7.161 4.774 25.157 1.00 86.88 474 THR A N 1
ATOM 3812 C CA . THR A 1 474 ? -6.166 5.391 24.275 1.00 86.88 474 THR A CA 1
ATOM 3813 C C . THR A 1 474 ? -6.577 6.822 23.946 1.00 86.88 474 THR A C 1
ATOM 3815 O O . THR A 1 474 ? -7.697 7.057 23.500 1.00 86.88 474 THR A O 1
ATOM 3818 N N . LEU A 1 475 ? -5.663 7.769 24.155 1.00 84.06 475 LEU A N 1
ATOM 3819 C CA . LEU A 1 475 ? -5.813 9.170 23.774 1.00 84.06 475 LEU A CA 1
ATOM 3820 C C . LEU A 1 475 ? -4.771 9.519 22.709 1.00 84.06 475 LEU A C 1
ATOM 3822 O O . LEU A 1 475 ? -3.580 9.312 22.933 1.00 84.06 475 LEU A O 1
ATOM 3826 N N . MET A 1 476 ? -5.202 10.065 21.578 1.00 84.44 476 MET A N 1
ATOM 3827 C CA . MET A 1 476 ? -4.317 10.520 20.506 1.00 84.44 476 MET A CA 1
ATOM 3828 C C . MET A 1 476 ? -4.374 12.043 20.381 1.00 84.44 476 MET A C 1
ATOM 3830 O O . MET A 1 476 ? -5.450 12.625 20.505 1.00 84.44 476 MET A O 1
ATOM 3834 N N . LEU A 1 477 ? -3.225 12.686 20.170 1.00 81.19 477 LEU A N 1
ATOM 3835 C CA . LEU A 1 477 ? -3.109 14.137 20.015 1.00 81.19 477 LEU A CA 1
ATOM 3836 C C . LEU A 1 477 ? -1.996 14.518 19.035 1.00 81.19 477 LEU A C 1
ATOM 3838 O O . LEU A 1 477 ? -0.962 13.860 18.970 1.00 81.19 477 LEU A O 1
ATOM 3842 N N . SER A 1 478 ? -2.174 15.635 18.341 1.00 73.25 478 SER A N 1
ATOM 3843 C CA . SER A 1 478 ? -1.192 16.181 17.396 1.00 73.25 478 SER A CA 1
ATOM 3844 C C . SER A 1 478 ? -0.565 17.497 17.852 1.00 73.25 478 SER A C 1
ATOM 3846 O O . SER A 1 478 ? 0.520 17.866 17.406 1.00 73.25 478 SER A O 1
ATOM 3848 N N . LYS A 1 479 ? -1.173 18.162 18.842 1.00 67.19 479 LYS A N 1
ATOM 3849 C CA . LYS A 1 479 ? -0.681 19.416 19.421 1.00 67.19 479 LYS A CA 1
ATOM 3850 C C . LYS A 1 479 ? -0.262 19.238 20.878 1.00 67.19 479 LYS A C 1
ATOM 3852 O O . LYS A 1 479 ? -1.075 18.886 21.731 1.00 67.19 479 LYS A O 1
ATOM 3857 N N . PHE A 1 480 ? 1.006 19.519 21.186 1.00 54.88 480 PHE A N 1
ATOM 3858 C CA . PHE A 1 480 ? 1.517 19.381 22.552 1.00 54.88 480 PHE A CA 1
ATOM 3859 C C . PHE A 1 480 ? 0.960 20.499 23.462 1.00 54.88 480 PHE A C 1
ATOM 3861 O O . PHE A 1 480 ? 1.065 21.681 23.114 1.00 54.88 480 PHE A O 1
ATOM 3868 N N . PRO A 1 481 ? 0.367 20.180 24.628 1.00 50.66 481 PRO A N 1
ATOM 3869 C CA . PRO A 1 481 ? -0.143 21.196 25.544 1.00 50.66 481 PRO A CA 1
ATOM 3870 C C . PRO A 1 481 ? 1.001 21.953 26.238 1.00 50.66 481 PRO A C 1
ATOM 3872 O O . PRO A 1 481 ? 2.044 21.383 26.558 1.00 50.66 481 PRO A O 1
ATOM 3875 N N . LYS A 1 482 ? 0.785 23.236 26.565 1.00 46.38 482 LYS A N 1
ATOM 3876 C CA . LYS A 1 482 ? 1.581 23.906 27.608 1.00 46.38 482 LYS A CA 1
ATOM 3877 C C . LYS A 1 482 ? 1.268 23.200 28.938 1.00 46.38 482 LYS A C 1
ATOM 3879 O O . LYS A 1 482 ? 0.107 23.125 29.324 1.00 46.38 482 LYS A O 1
ATOM 3884 N N . ILE A 1 483 ? 2.289 22.649 29.596 1.00 44.84 483 ILE A N 1
ATOM 3885 C CA . ILE A 1 483 ? 2.226 21.591 30.636 1.00 44.84 483 ILE A CA 1
ATOM 3886 C C . ILE A 1 483 ? 1.512 21.996 31.954 1.00 44.84 483 ILE A C 1
ATOM 3888 O O . ILE A 1 483 ? 1.404 21.202 32.880 1.00 44.84 483 ILE A O 1
ATOM 3892 N N . GLU A 1 484 ? 0.936 23.193 32.062 1.00 40.03 484 GLU A N 1
ATOM 3893 C CA . GLU A 1 484 ? 0.344 23.695 33.314 1.00 40.03 484 GLU A CA 1
ATOM 3894 C C . GLU A 1 484 ? -1.023 23.086 33.700 1.00 40.03 484 GLU A C 1
ATOM 3896 O O . GLU A 1 484 ? -1.577 23.459 34.730 1.00 40.03 484 GLU A O 1
ATOM 3901 N N . ILE A 1 485 ? -1.596 22.145 32.935 1.00 43.25 485 ILE A N 1
ATOM 3902 C CA . ILE A 1 485 ? -2.971 21.665 33.189 1.00 43.25 485 ILE A CA 1
ATOM 3903 C C . ILE A 1 485 ? -3.115 20.151 32.994 1.00 43.25 485 ILE A C 1
ATOM 3905 O O . ILE A 1 485 ? -3.844 19.699 32.116 1.00 43.25 485 ILE A O 1
ATOM 3909 N N . ILE A 1 486 ? -2.441 19.335 33.810 1.00 48.78 486 ILE A N 1
ATOM 3910 C CA . ILE A 1 486 ? -2.730 17.892 33.881 1.00 48.78 486 ILE A CA 1
ATOM 3911 C C . ILE A 1 486 ? -2.628 17.416 35.333 1.00 48.78 486 ILE A C 1
ATOM 3913 O O . ILE A 1 486 ? -1.536 17.220 35.860 1.00 48.78 486 ILE A O 1
ATOM 3917 N N . SER A 1 487 ? -3.769 17.197 35.996 1.00 47.41 487 SER A N 1
ATOM 3918 C CA . SER A 1 487 ? -3.776 16.395 37.223 1.00 47.41 487 SER A CA 1
ATOM 3919 C C . SER A 1 487 ? -3.735 14.904 36.844 1.00 47.41 487 SER A C 1
ATOM 3921 O O . SER A 1 487 ? -4.502 14.492 35.968 1.00 47.41 487 SER A O 1
ATOM 3923 N N . PRO A 1 488 ? -2.906 14.065 37.499 1.00 49.94 488 PRO A N 1
ATOM 3924 C CA . PRO A 1 488 ? -2.834 12.622 37.228 1.00 49.94 488 PRO A CA 1
ATOM 3925 C C . PRO A 1 488 ? -4.187 11.914 37.356 1.00 49.94 488 PRO A C 1
ATOM 3927 O O . PRO A 1 488 ? -4.436 10.896 36.716 1.00 49.94 488 PRO A O 1
ATOM 3930 N N . GLU A 1 489 ? -5.085 12.470 38.173 1.00 56.12 489 GLU A N 1
ATOM 3931 C CA . GLU A 1 489 ? -6.436 11.948 38.359 1.00 56.12 489 GLU A CA 1
ATOM 3932 C C . GLU A 1 489 ? -7.279 11.984 37.087 1.00 56.12 489 GLU A C 1
ATOM 3934 O O . GLU A 1 489 ? -8.096 11.091 36.891 1.00 56.12 489 GLU A O 1
ATOM 3939 N N . SER A 1 490 ? -7.039 12.965 36.212 1.00 51.53 490 SER A N 1
ATOM 3940 C CA . SER A 1 490 ? -7.816 13.169 34.984 1.00 51.53 490 SER A CA 1
ATOM 3941 C C . SER A 1 490 ? -7.529 12.119 33.901 1.00 51.53 490 SER A C 1
ATOM 3943 O O . SER A 1 490 ? -8.259 12.056 32.922 1.00 51.53 490 SER A O 1
ATOM 3945 N N . PHE A 1 491 ? -6.482 11.301 34.066 1.00 64.12 491 PHE A N 1
ATOM 3946 C CA . PHE A 1 491 ? -6.019 10.323 33.070 1.00 64.12 491 PHE A CA 1
ATOM 3947 C C . PHE A 1 491 ? -5.866 8.910 33.659 1.00 64.12 491 PHE A C 1
ATOM 3949 O O . PHE A 1 491 ? -5.200 8.058 33.076 1.00 64.12 491 PHE A O 1
ATOM 3956 N N . LYS A 1 492 ? -6.470 8.623 34.826 1.00 62.78 492 LYS A N 1
ATOM 3957 C CA . LYS A 1 492 ? -6.309 7.326 35.518 1.00 62.78 492 LYS A CA 1
ATOM 3958 C C . LYS A 1 492 ? -6.725 6.121 34.658 1.00 62.78 492 LYS A C 1
ATOM 3960 O O . LYS A 1 492 ? -6.082 5.076 34.755 1.00 62.78 492 LYS A O 1
ATOM 3965 N N . THR A 1 493 ? -7.756 6.260 33.827 1.00 68.50 493 THR A N 1
ATOM 3966 C CA . THR A 1 493 ? -8.286 5.197 32.950 1.00 68.50 493 THR A CA 1
ATOM 3967 C C . THR A 1 493 ? -7.506 5.038 31.639 1.00 68.50 493 THR A C 1
ATOM 3969 O O . THR A 1 493 ? -7.533 3.965 31.032 1.00 68.50 493 THR A O 1
ATOM 3972 N N . ILE A 1 494 ? -6.740 6.062 31.250 1.00 73.12 494 ILE A N 1
ATOM 3973 C CA . ILE A 1 494 ? -6.005 6.118 29.987 1.00 73.12 494 ILE A CA 1
ATOM 3974 C C . ILE A 1 494 ? -4.682 5.366 30.140 1.00 73.12 494 ILE A C 1
ATOM 3976 O O . ILE A 1 494 ? -3.813 5.722 30.934 1.00 73.12 494 ILE A O 1
ATOM 3980 N N . ASN A 1 495 ? -4.530 4.295 29.364 1.00 71.88 495 ASN A N 1
ATOM 3981 C CA . ASN A 1 495 ? -3.335 3.453 29.374 1.00 71.88 495 ASN A CA 1
ATOM 3982 C C . ASN A 1 495 ? -2.316 3.893 28.320 1.00 71.88 495 ASN A C 1
ATOM 3984 O O . ASN A 1 495 ? -1.119 3.663 28.481 1.00 71.88 495 ASN A O 1
ATOM 3988 N N . ASN A 1 496 ? -2.794 4.505 27.239 1.00 70.50 496 ASN A N 1
ATOM 3989 C CA . ASN A 1 496 ? -1.995 4.850 26.077 1.00 70.50 496 ASN A CA 1
ATOM 3990 C C . ASN A 1 496 ? -2.228 6.310 25.712 1.00 70.50 496 ASN A C 1
ATOM 3992 O O . ASN A 1 496 ? -3.370 6.710 25.498 1.00 70.50 496 ASN A O 1
ATOM 3996 N N . ILE A 1 497 ? -1.156 7.087 25.600 1.00 73.75 497 ILE A N 1
ATOM 3997 C CA . ILE A 1 497 ? -1.210 8.428 25.021 1.00 73.75 497 ILE A CA 1
ATOM 3998 C C . ILE A 1 497 ? -0.285 8.434 23.808 1.00 73.75 497 ILE A C 1
ATOM 4000 O O . ILE A 1 497 ? 0.902 8.143 23.931 1.00 73.75 497 ILE A O 1
ATOM 4004 N N . ILE A 1 498 ? -0.831 8.719 22.633 1.00 69.25 498 ILE A N 1
ATOM 4005 C CA . ILE A 1 498 ? -0.092 8.758 21.372 1.00 69.25 498 ILE A CA 1
ATOM 4006 C C . ILE A 1 498 ? -0.045 10.209 20.918 1.00 69.25 498 ILE A C 1
ATOM 4008 O O . ILE A 1 498 ? -1.075 10.832 20.684 1.00 69.25 498 ILE A O 1
ATOM 4012 N N . TYR A 1 499 ? 1.159 10.746 20.805 1.00 69.38 499 TYR A N 1
ATOM 4013 C CA . TYR A 1 499 ? 1.407 12.049 20.219 1.00 69.38 499 TYR A CA 1
ATOM 4014 C C . TYR A 1 499 ? 1.931 11.878 18.794 1.00 69.38 499 TYR A C 1
ATOM 4016 O O . TYR A 1 499 ? 2.856 11.099 18.565 1.00 69.38 499 TYR A O 1
ATOM 4024 N N . THR A 1 500 ? 1.350 12.595 17.838 1.00 65.38 500 THR A N 1
ATOM 4025 C CA . THR A 1 500 ? 1.760 12.559 16.430 1.00 65.38 500 THR A CA 1
ATOM 4026 C C . THR A 1 500 ? 1.946 13.974 15.906 1.00 65.38 500 THR A C 1
ATOM 4028 O O . THR A 1 500 ? 0.978 14.685 15.664 1.00 65.38 500 THR A O 1
ATOM 4031 N N . GLU A 1 501 ? 3.193 14.383 15.701 1.00 58.56 501 GLU A N 1
ATOM 4032 C CA . GLU A 1 501 ? 3.516 15.689 15.133 1.00 58.56 501 GLU A CA 1
ATOM 4033 C C . GLU A 1 501 ? 3.324 15.664 13.608 1.00 58.56 501 GLU A C 1
ATOM 4035 O O . GLU A 1 501 ? 4.100 15.031 12.887 1.00 58.56 501 GLU A O 1
ATOM 4040 N N . GLU A 1 502 ? 2.299 16.358 13.103 1.00 52.38 502 GLU A N 1
ATOM 4041 C CA . GLU A 1 502 ? 1.928 16.314 11.678 1.00 52.38 502 GLU A CA 1
ATOM 4042 C C . GLU A 1 502 ? 3.011 16.874 10.735 1.00 52.38 502 GLU A C 1
ATOM 4044 O O . GLU A 1 502 ? 3.136 16.413 9.602 1.00 52.38 502 GLU A O 1
ATOM 4049 N N . SER A 1 503 ? 3.836 17.828 11.185 1.00 50.66 503 SER A N 1
ATOM 4050 C CA . SER A 1 503 ? 4.844 18.494 10.343 1.00 50.66 503 SER A CA 1
ATOM 4051 C C . SER A 1 503 ? 6.054 17.619 10.010 1.00 50.66 503 SER A C 1
ATOM 4053 O O . SER A 1 503 ? 6.630 17.760 8.933 1.00 50.66 503 SER A O 1
ATOM 4055 N N . ASN A 1 504 ? 6.427 16.710 10.914 1.00 48.66 504 ASN A N 1
ATOM 4056 C CA . ASN A 1 504 ? 7.629 15.889 10.785 1.00 48.66 504 ASN A CA 1
ATOM 4057 C C . ASN A 1 504 ? 7.342 14.388 10.819 1.00 48.66 504 ASN A C 1
ATOM 4059 O O . ASN A 1 504 ? 8.283 13.622 10.729 1.00 48.66 504 ASN A O 1
ATOM 4063 N N . SER A 1 505 ? 6.082 13.948 10.940 1.00 50.88 505 SER A N 1
ATOM 4064 C CA . SER A 1 505 ? 5.718 12.533 11.159 1.00 50.88 505 SER A CA 1
ATOM 4065 C C . SER A 1 505 ? 6.364 11.909 12.406 1.00 50.88 505 SER A C 1
ATOM 4067 O O . SER A 1 505 ? 6.434 10.687 12.526 1.00 50.88 505 SER A O 1
ATOM 4069 N N . ASN A 1 506 ? 6.821 12.730 13.357 1.00 52.78 506 ASN A N 1
ATOM 4070 C CA . ASN A 1 506 ? 7.356 12.238 14.619 1.00 52.78 506 ASN A CA 1
ATOM 4071 C C . ASN A 1 506 ? 6.214 11.664 15.456 1.00 52.78 506 ASN A C 1
ATOM 4073 O O . ASN A 1 506 ? 5.220 12.345 15.714 1.00 52.78 506 ASN A O 1
ATOM 4077 N N . ILE A 1 507 ? 6.376 10.432 15.927 1.00 54.34 507 ILE A N 1
ATOM 4078 C CA . ILE A 1 507 ? 5.405 9.785 16.806 1.00 54.34 507 ILE A CA 1
ATOM 4079 C C . ILE A 1 507 ? 6.052 9.599 18.171 1.00 54.34 507 ILE A C 1
ATOM 4081 O O . ILE A 1 507 ? 7.125 9.008 18.294 1.00 54.34 507 ILE A O 1
ATOM 4085 N N . VAL A 1 508 ? 5.392 10.088 19.216 1.00 58.50 508 VAL A N 1
ATOM 4086 C CA . VAL A 1 508 ? 5.794 9.862 20.603 1.00 58.50 508 VAL A CA 1
ATOM 4087 C C . VAL A 1 508 ? 4.703 9.077 21.303 1.00 58.50 508 VAL A C 1
ATOM 4089 O O . VAL A 1 508 ? 3.573 9.536 21.435 1.00 58.50 508 VAL A O 1
ATOM 4092 N N . ILE A 1 509 ? 5.035 7.876 21.760 1.00 54.88 509 ILE A N 1
ATOM 4093 C CA . ILE A 1 509 ? 4.094 6.977 22.421 1.00 54.88 509 ILE A CA 1
ATOM 4094 C C . ILE A 1 509 ? 4.413 6.954 23.909 1.00 54.88 509 ILE A C 1
ATOM 4096 O O . ILE A 1 509 ? 5.506 6.561 24.317 1.00 54.88 509 ILE A O 1
ATOM 4100 N N . TYR A 1 510 ? 3.430 7.321 24.721 1.00 64.56 510 TYR A N 1
ATOM 4101 C CA . TYR A 1 510 ? 3.446 7.176 26.167 1.00 64.56 510 TYR A CA 1
ATOM 4102 C C . TYR A 1 510 ? 2.606 5.950 26.545 1.00 64.56 510 TYR A C 1
ATOM 4104 O O . TYR A 1 510 ? 1.402 5.888 26.283 1.00 64.56 510 TYR A O 1
ATOM 4112 N N . ARG A 1 511 ? 3.235 4.964 27.183 1.00 60.31 511 ARG A N 1
ATOM 4113 C CA . ARG A 1 511 ? 2.578 3.766 27.721 1.00 60.31 511 ARG A CA 1
ATOM 4114 C C . ARG A 1 511 ? 2.544 3.847 29.239 1.00 60.31 511 ARG A C 1
ATOM 4116 O O . ARG A 1 511 ? 3.596 3.924 29.871 1.00 60.31 511 ARG A O 1
ATOM 4123 N N . LYS A 1 512 ? 1.357 3.797 29.835 1.00 59.56 512 LYS A N 1
ATOM 4124 C CA . LYS A 1 512 ? 1.190 3.728 31.288 1.00 59.56 512 LYS A CA 1
ATOM 4125 C C . LYS A 1 512 ? 1.700 2.380 31.806 1.00 59.56 512 LYS A C 1
ATOM 4127 O O . LYS A 1 512 ? 1.234 1.329 31.368 1.00 59.56 512 LYS A O 1
ATOM 4132 N N . LEU A 1 513 ? 2.640 2.408 32.747 1.00 58.12 513 LEU A N 1
ATOM 4133 C CA . LEU A 1 513 ? 3.082 1.219 33.483 1.00 58.12 513 LEU A CA 1
ATOM 4134 C C . LEU A 1 513 ? 2.204 0.993 34.714 1.00 58.12 513 LEU A C 1
ATOM 4136 O O . LEU A 1 513 ? 1.697 -0.107 34.931 1.00 58.12 513 LEU A O 1
ATOM 4140 N N . ASP A 1 514 ? 2.007 2.051 35.496 1.00 54.84 514 ASP A N 1
ATOM 4141 C CA . ASP A 1 514 ? 1.097 2.102 36.635 1.00 54.84 514 ASP A CA 1
ATOM 4142 C C . ASP A 1 514 ? 0.573 3.534 36.835 1.00 54.84 514 ASP A C 1
ATOM 4144 O O . ASP A 1 514 ? 0.759 4.396 35.979 1.00 54.84 514 ASP A O 1
ATOM 4148 N N . ASP A 1 515 ? -0.121 3.800 37.942 1.00 54.75 515 ASP A N 1
ATOM 4149 C CA . ASP A 1 515 ? -0.711 5.116 38.220 1.00 54.75 515 ASP A CA 1
ATOM 4150 C C . ASP A 1 515 ? 0.303 6.266 38.329 1.00 54.75 515 ASP A C 1
ATOM 4152 O O . ASP A 1 515 ? -0.095 7.425 38.223 1.00 54.75 515 ASP A O 1
ATOM 4156 N N . ASN A 1 516 ? 1.591 5.964 38.504 1.00 51.34 516 ASN A N 1
ATOM 4157 C CA . ASN A 1 516 ? 2.650 6.945 38.718 1.00 51.34 516 ASN A CA 1
ATOM 4158 C C . ASN A 1 516 ? 3.721 6.948 37.618 1.00 51.34 516 ASN A C 1
ATOM 4160 O O . ASN A 1 516 ? 4.459 7.925 37.517 1.00 51.34 516 ASN A O 1
ATOM 4164 N N . TYR A 1 517 ? 3.830 5.890 36.810 1.00 53.25 517 TYR A N 1
ATOM 4165 C CA . TYR A 1 517 ? 4.913 5.732 35.839 1.00 53.25 517 TYR A CA 1
ATOM 4166 C C . TYR A 1 517 ? 4.421 5.504 34.409 1.00 53.25 517 TYR A C 1
ATOM 4168 O O . TYR A 1 517 ? 3.515 4.711 34.152 1.00 53.25 517 TYR A O 1
ATOM 4176 N N . TYR A 1 518 ? 5.113 6.141 33.462 1.00 53.41 518 TYR A N 1
ATOM 4177 C CA . TYR A 1 518 ? 4.918 5.977 32.024 1.00 53.41 518 TYR A CA 1
ATOM 4178 C C . TYR A 1 518 ? 6.251 5.636 31.353 1.00 53.41 518 TYR A C 1
ATOM 4180 O O . TYR A 1 518 ? 7.298 6.162 31.730 1.00 53.41 518 TYR A O 1
ATOM 4188 N N . LEU A 1 519 ? 6.214 4.770 30.343 1.00 52.03 519 LEU A N 1
ATOM 4189 C CA . LEU A 1 519 ? 7.297 4.618 29.378 1.00 52.03 519 LEU A CA 1
ATOM 4190 C C . LEU A 1 519 ? 7.040 5.527 28.190 1.00 52.03 519 LEU A C 1
ATOM 4192 O O . LEU A 1 519 ? 5.909 5.633 27.726 1.00 52.03 519 LEU A O 1
ATOM 4196 N N . ILE A 1 520 ? 8.105 6.134 27.682 1.00 52.06 520 ILE A N 1
ATOM 4197 C CA . ILE A 1 520 ? 8.052 7.010 26.518 1.00 52.06 520 ILE A CA 1
ATOM 4198 C C . ILE A 1 520 ? 8.908 6.382 25.425 1.00 52.06 520 ILE A C 1
ATOM 4200 O O . ILE A 1 520 ? 10.059 6.011 25.665 1.00 52.06 520 ILE A O 1
ATOM 4204 N N . SER A 1 521 ? 8.341 6.259 24.234 1.00 50.12 521 SER A N 1
ATOM 4205 C CA . SER A 1 521 ? 9.040 5.868 23.016 1.00 50.12 521 SER A CA 1
ATOM 4206 C C . SER A 1 521 ? 8.916 6.984 21.992 1.00 50.12 521 SER A C 1
ATOM 4208 O O . SER A 1 521 ? 7.862 7.604 21.884 1.00 50.12 521 SER A O 1
ATOM 4210 N N . PHE A 1 522 ? 9.997 7.241 21.264 1.00 52.53 522 PHE A N 1
ATOM 4211 C CA . PHE A 1 522 ? 10.057 8.245 20.212 1.00 52.53 522 PHE A CA 1
ATOM 4212 C C . PHE A 1 522 ? 10.402 7.541 18.905 1.00 52.53 522 PHE A C 1
ATOM 4214 O O . PHE A 1 522 ? 11.392 6.811 18.841 1.00 52.53 522 PHE A O 1
ATOM 4221 N N . VAL A 1 523 ? 9.617 7.810 17.874 1.00 46.28 523 VAL A N 1
ATOM 4222 C CA . VAL A 1 523 ? 9.953 7.548 16.479 1.00 46.28 523 VAL A CA 1
ATOM 4223 C C . VAL A 1 523 ? 10.167 8.919 15.854 1.00 46.28 523 VAL A C 1
ATOM 4225 O O . VAL A 1 523 ? 9.220 9.691 15.711 1.00 46.28 523 VAL A O 1
ATOM 4228 N N . ILE A 1 524 ? 11.428 9.260 15.585 1.00 44.78 524 ILE A N 1
ATOM 4229 C CA . ILE A 1 524 ? 11.785 10.520 14.930 1.00 44.78 524 ILE A CA 1
ATOM 4230 C C . ILE A 1 524 ? 11.900 10.241 13.438 1.00 44.78 524 ILE A C 1
ATOM 4232 O O . ILE A 1 524 ? 12.821 9.531 13.027 1.00 44.78 524 ILE A O 1
ATOM 4236 N N . VAL A 1 525 ? 11.004 10.838 12.662 1.00 39.38 525 VAL A N 1
ATOM 4237 C CA . VAL A 1 525 ? 11.069 10.861 11.204 1.00 39.38 525 VAL A CA 1
ATOM 4238 C C . VAL A 1 525 ? 11.745 12.186 10.836 1.00 39.38 525 VAL A C 1
ATOM 4240 O O . VAL A 1 525 ? 11.288 13.273 11.184 1.00 39.38 525 VAL A O 1
ATOM 4243 N N . ALA A 1 526 ? 12.936 12.119 10.244 1.00 39.38 526 ALA A N 1
ATOM 4244 C CA . ALA A 1 526 ? 13.781 13.298 10.055 1.00 39.38 526 ALA A CA 1
ATOM 4245 C C . ALA A 1 526 ? 13.168 14.295 9.044 1.00 39.38 526 ALA A C 1
ATOM 4247 O O . ALA A 1 526 ? 13.208 14.063 7.838 1.00 39.38 526 ALA A O 1
ATOM 4248 N N . GLY A 1 527 ? 12.661 15.430 9.540 1.00 30.31 527 GLY A N 1
ATOM 4249 C CA . GLY A 1 527 ? 12.266 16.619 8.773 1.00 30.31 527 GLY A CA 1
ATOM 4250 C C . GLY A 1 527 ? 13.010 17.871 9.263 1.00 30.31 527 GLY A C 1
ATOM 4251 O O . GLY A 1 527 ? 13.319 18.001 10.447 1.00 30.31 527 GLY A O 1
ATOM 4252 N N . PHE A 1 528 ? 13.379 18.765 8.342 1.00 27.48 528 PHE A N 1
ATOM 4253 C CA . PHE A 1 528 ? 14.185 19.969 8.601 1.00 27.48 528 PHE A CA 1
ATOM 4254 C C . PHE A 1 528 ? 13.532 20.926 9.619 1.00 27.48 528 PHE A C 1
ATOM 4256 O O . PHE A 1 528 ? 12.370 21.296 9.480 1.00 27.48 528 PHE A O 1
ATOM 4263 N N . VAL A 1 529 ? 14.328 21.425 10.571 1.00 23.80 529 VAL A N 1
ATOM 4264 C CA . VAL A 1 529 ? 14.016 22.623 11.369 1.00 23.80 529 VAL A CA 1
ATOM 4265 C C . VAL A 1 529 ? 14.602 23.836 10.645 1.00 23.80 529 VAL A C 1
ATOM 4267 O O . VAL A 1 529 ? 15.821 23.951 10.505 1.00 23.80 529 VAL A O 1
ATOM 4270 N N . GLU A 1 530 ? 13.747 24.739 10.167 1.00 21.39 530 GLU A N 1
ATOM 4271 C CA . GLU A 1 530 ? 14.158 26.034 9.622 1.00 21.39 530 GLU A CA 1
ATOM 4272 C C . GLU A 1 530 ? 14.477 26.994 10.781 1.00 21.39 530 GLU A C 1
ATOM 4274 O O . GLU A 1 530 ? 13.645 27.259 11.650 1.00 21.39 530 GLU A O 1
ATOM 4279 N N . VAL A 1 531 ? 15.712 27.500 10.817 1.00 22.78 531 VAL A N 1
ATOM 4280 C CA . VAL A 1 531 ? 16.152 28.508 11.788 1.00 22.78 531 VAL A CA 1
ATOM 4281 C C . VAL A 1 531 ? 15.674 29.873 11.303 1.00 22.78 531 VAL A C 1
ATOM 4283 O O . VAL A 1 531 ? 16.269 30.456 10.400 1.00 22.78 531 VAL A O 1
ATOM 4286 N N . VAL A 1 532 ? 14.612 30.398 11.916 1.00 22.05 532 VAL A N 1
ATOM 4287 C CA . VAL A 1 532 ? 14.245 31.814 11.793 1.00 22.05 532 VAL A CA 1
ATOM 4288 C C . VAL A 1 532 ? 14.805 32.547 13.008 1.00 22.05 532 VAL A C 1
ATOM 4290 O O . VAL A 1 532 ? 14.335 32.390 14.134 1.00 22.05 532 VAL A O 1
ATOM 4293 N N . GLU A 1 533 ? 15.866 33.319 12.774 1.00 25.91 533 GLU A N 1
ATOM 4294 C CA . GLU A 1 533 ? 16.468 34.211 13.762 1.00 25.91 533 GLU A CA 1
ATOM 4295 C C . GLU A 1 533 ? 15.445 35.254 14.241 1.00 25.91 533 GLU A C 1
ATOM 4297 O O . GLU A 1 533 ? 14.662 35.777 13.452 1.00 25.91 533 GLU A O 1
ATOM 4302 N N . SER A 1 534 ? 15.522 35.601 15.531 1.00 24.30 534 SER A N 1
ATOM 4303 C CA . SER A 1 534 ? 14.745 36.621 16.265 1.00 24.30 534 SER A CA 1
ATOM 4304 C C . SER A 1 534 ? 13.387 36.215 16.862 1.00 24.30 534 SER A C 1
ATOM 4306 O O . SER A 1 534 ? 12.369 36.852 16.635 1.00 24.30 534 SER A O 1
ATOM 4308 N N . LEU A 1 535 ? 13.418 35.221 17.757 1.00 20.44 535 LEU A N 1
ATOM 4309 C CA . LEU A 1 535 ? 12.621 35.125 18.993 1.00 20.44 535 LEU A CA 1
ATOM 4310 C C . LEU A 1 535 ? 13.337 34.115 19.909 1.00 20.44 535 LEU A C 1
ATOM 4312 O O . LEU A 1 535 ? 13.902 33.138 19.427 1.00 20.44 535 LEU A O 1
ATOM 4316 N N . VAL A 1 536 ? 13.415 34.375 21.215 1.00 20.83 536 VAL A N 1
ATOM 4317 C CA . VAL A 1 536 ? 14.136 33.499 22.156 1.00 20.83 536 VAL A CA 1
ATOM 4318 C C . VAL A 1 536 ? 13.314 32.225 22.371 1.00 20.83 536 VAL A C 1
ATOM 4320 O O . VAL A 1 536 ? 12.398 32.194 23.188 1.00 20.83 536 VAL A O 1
ATOM 4323 N N . PHE A 1 537 ? 13.631 31.188 21.597 1.00 20.75 537 PHE A N 1
ATOM 4324 C CA . PHE A 1 537 ? 13.137 29.824 21.750 1.00 20.75 537 PHE A CA 1
ATOM 4325 C C . PHE A 1 537 ? 14.135 29.027 22.593 1.00 20.75 537 PHE A C 1
ATOM 4327 O O . PHE A 1 537 ? 15.304 28.924 22.226 1.00 20.75 537 PHE A O 1
ATOM 4334 N N . VAL A 1 538 ? 13.693 28.406 23.687 1.00 19.91 538 VAL A N 1
ATOM 4335 C CA . VAL A 1 538 ? 14.457 27.301 24.285 1.00 19.91 538 VAL A CA 1
ATOM 4336 C C . VAL A 1 538 ? 14.065 26.030 23.541 1.00 19.91 538 VAL A C 1
ATOM 4338 O O . VAL A 1 538 ? 13.211 25.261 23.967 1.00 19.91 538 VAL A O 1
ATOM 4341 N N . VAL A 1 539 ? 14.688 25.851 22.380 1.00 22.38 539 VAL A N 1
ATOM 4342 C CA . VAL A 1 539 ? 14.966 24.530 21.825 1.00 22.38 539 VAL A CA 1
ATOM 4343 C C . VAL A 1 539 ? 16.180 24.023 22.597 1.00 22.38 539 VAL A C 1
ATOM 4345 O O . VAL A 1 539 ? 17.253 24.618 22.515 1.00 22.38 539 VAL A O 1
ATOM 4348 N N . VAL A 1 540 ? 16.044 22.939 23.360 1.00 20.66 540 VAL A N 1
ATOM 4349 C CA . VAL A 1 540 ? 17.232 22.228 23.849 1.00 20.66 540 VAL A CA 1
ATOM 4350 C C . VAL A 1 540 ? 17.775 21.409 22.680 1.00 20.66 540 VAL A C 1
ATOM 4352 O O . VAL A 1 540 ? 17.454 20.239 22.517 1.00 20.66 540 VAL A O 1
ATOM 4355 N N . VAL A 1 541 ? 18.595 22.048 21.848 1.00 23.33 541 VAL A N 1
ATOM 4356 C CA . VAL A 1 541 ? 19.621 21.366 21.056 1.00 23.33 541 VAL A CA 1
ATOM 4357 C C . VAL A 1 541 ? 20.948 21.719 21.710 1.00 23.33 541 VAL A C 1
ATOM 4359 O O . VAL A 1 541 ? 21.504 22.796 21.517 1.00 23.33 541 VAL A O 1
ATOM 4362 N N . VAL A 1 542 ? 21.432 20.786 22.519 1.00 20.95 542 VAL A N 1
ATOM 4363 C CA . VAL A 1 542 ? 22.847 20.645 22.858 1.00 20.95 542 VAL A CA 1
ATOM 4364 C C . VAL A 1 542 ? 23.238 19.266 22.332 1.00 20.95 542 VAL A C 1
ATOM 4366 O O . VAL A 1 542 ? 22.482 18.311 22.499 1.00 20.95 542 VAL A O 1
ATOM 4369 N N . GLU A 1 543 ? 24.362 19.185 21.625 1.00 27.78 543 GLU A N 1
ATOM 4370 C CA . GLU A 1 543 ? 24.904 17.984 20.980 1.00 27.78 543 GLU A CA 1
ATOM 4371 C C . GLU A 1 543 ? 24.612 16.660 21.733 1.00 27.78 543 GLU A C 1
ATOM 4373 O O . GLU A 1 543 ? 24.977 16.485 22.893 1.00 27.78 543 GLU A O 1
ATOM 4378 N N . PHE A 1 544 ? 23.990 15.703 21.030 1.00 28.91 544 PHE A N 1
ATOM 4379 C CA . PHE A 1 544 ? 23.855 14.275 21.376 1.00 28.91 544 PHE A CA 1
ATOM 4380 C C . PHE A 1 544 ? 23.379 13.904 22.801 1.00 28.91 544 PHE A C 1
ATOM 4382 O O . PHE A 1 544 ? 24.136 13.277 23.543 1.00 28.91 544 PHE A O 1
ATOM 4389 N N . VAL A 1 545 ? 22.106 14.119 23.170 1.00 24.67 545 VAL A N 1
ATOM 4390 C CA . VAL A 1 545 ? 21.519 13.471 24.370 1.00 24.67 545 VAL A CA 1
ATOM 4391 C C . VAL A 1 545 ? 20.017 13.173 24.217 1.00 24.67 545 VAL A C 1
ATOM 4393 O O . VAL A 1 545 ? 19.213 14.083 24.069 1.00 24.67 545 VAL A O 1
ATOM 4396 N N . LEU A 1 546 ? 19.629 11.894 24.343 1.00 28.42 546 LEU A N 1
ATOM 4397 C CA . LEU A 1 546 ? 18.264 11.472 24.694 1.00 28.42 546 LEU A CA 1
ATOM 4398 C C . LEU A 1 546 ? 18.132 11.497 26.228 1.00 28.42 546 LEU A C 1
ATOM 4400 O O . LEU A 1 546 ? 18.900 10.816 26.920 1.00 28.42 546 LEU A O 1
ATOM 4404 N N . VAL A 1 547 ? 17.186 12.280 26.752 1.00 25.19 547 VAL A N 1
ATOM 4405 C CA . VAL A 1 547 ? 16.869 12.371 28.186 1.00 25.19 547 VAL A CA 1
ATOM 4406 C C . VAL A 1 547 ? 15.669 11.471 28.480 1.00 25.19 547 VAL A C 1
ATOM 4408 O O . VAL A 1 547 ? 14.592 11.662 27.925 1.00 25.19 547 VAL A O 1
ATOM 4411 N N . VAL A 1 548 ? 15.858 10.482 29.353 1.00 27.84 548 VAL A N 1
ATOM 4412 C CA . VAL A 1 548 ? 14.778 9.661 29.917 1.00 27.84 548 VAL A CA 1
ATOM 4413 C C . VAL A 1 548 ? 14.491 10.206 31.306 1.00 27.84 548 VAL A C 1
ATOM 4415 O O . VAL A 1 548 ? 15.364 10.148 32.169 1.00 27.84 548 VAL A O 1
ATOM 4418 N N . PHE A 1 549 ? 13.282 10.712 31.535 1.00 26.84 549 PHE A N 1
ATOM 4419 C CA . PHE A 1 549 ? 12.815 10.965 32.890 1.00 26.84 549 PHE A CA 1
ATOM 4420 C C . PHE A 1 549 ? 11.985 9.782 33.386 1.00 26.84 549 PHE A C 1
ATOM 4422 O O . PHE A 1 549 ? 11.042 9.351 32.728 1.00 26.84 549 PHE A O 1
ATOM 4429 N N . VAL A 1 550 ? 12.303 9.307 34.587 1.00 27.59 550 VAL A N 1
ATOM 4430 C CA . VAL A 1 550 ? 11.334 8.638 35.455 1.00 27.59 550 VAL A CA 1
ATOM 4431 C C . VAL A 1 550 ? 10.923 9.695 36.473 1.00 27.59 550 VAL A C 1
ATOM 4433 O O . VAL A 1 550 ? 11.636 9.920 37.447 1.00 27.59 550 VAL A O 1
ATOM 4436 N N . VAL A 1 551 ? 9.837 10.420 36.195 1.00 26.94 551 VAL A N 1
ATOM 4437 C CA . VAL A 1 551 ? 9.347 11.484 37.084 1.00 26.94 551 VAL A CA 1
ATOM 4438 C C . VAL A 1 551 ? 8.405 10.857 38.116 1.00 26.94 551 VAL A C 1
ATOM 4440 O O . VAL A 1 551 ? 7.399 10.274 37.714 1.00 26.94 551 VAL A O 1
ATOM 4443 N N . PRO A 1 552 ? 8.674 10.945 39.429 1.00 23.42 552 PRO A N 1
ATOM 4444 C CA . PRO A 1 552 ? 7.623 10.785 40.422 1.00 23.42 552 PRO A CA 1
ATOM 4445 C C . PRO A 1 552 ? 6.719 12.019 40.368 1.00 23.42 552 PRO A C 1
ATOM 4447 O O . PRO A 1 552 ? 7.216 13.134 40.246 1.00 23.42 552 PRO A O 1
ATOM 4450 N N . VAL A 1 553 ? 5.401 11.843 40.477 1.00 26.36 553 VAL A N 1
ATOM 4451 C CA . VAL A 1 553 ? 4.436 12.953 40.541 1.00 26.36 553 VAL A CA 1
ATOM 4452 C C . VAL A 1 553 ? 4.699 13.807 41.790 1.00 26.36 553 VAL A C 1
ATOM 4454 O O . VAL A 1 553 ? 4.081 13.591 42.828 1.00 26.36 553 VAL A O 1
ATOM 4457 N N . VAL A 1 554 ? 5.619 14.771 41.710 1.00 24.72 554 VAL A N 1
ATOM 4458 C CA . VAL A 1 554 ? 5.760 15.899 42.637 1.00 24.72 554 VAL A CA 1
ATOM 4459 C C . VAL A 1 554 ? 6.316 17.109 41.872 1.00 24.72 554 VAL A C 1
ATOM 4461 O O . VAL A 1 554 ? 7.253 17.002 41.091 1.00 24.72 554 VAL A O 1
ATOM 4464 N N . PHE A 1 555 ? 5.665 18.245 42.110 1.00 27.98 555 PHE A N 1
ATOM 4465 C CA . PHE A 1 555 ? 5.834 19.587 41.556 1.00 27.98 555 PHE A CA 1
ATOM 4466 C C . PHE A 1 555 ? 7.284 20.065 41.353 1.00 27.98 555 PHE A C 1
ATOM 4468 O O . PHE A 1 555 ? 8.076 20.049 42.292 1.00 27.98 555 PHE A O 1
ATOM 4475 N N . VAL A 1 556 ? 7.573 20.614 40.164 1.00 28.33 556 VAL A N 1
ATOM 4476 C CA . VAL A 1 556 ? 8.706 21.525 39.926 1.00 28.33 556 VAL A CA 1
ATOM 4477 C C . VAL A 1 556 ? 8.184 22.778 39.219 1.00 28.33 556 VAL A C 1
ATOM 4479 O O . VAL A 1 556 ? 7.572 22.701 38.152 1.00 28.33 556 VAL A O 1
ATOM 4482 N N . GLU A 1 557 ? 8.389 23.925 39.862 1.00 28.48 557 GLU A N 1
ATOM 4483 C CA . GLU A 1 557 ? 7.990 25.257 39.415 1.00 28.48 557 GLU A CA 1
ATOM 4484 C C . GLU A 1 557 ? 8.942 25.731 38.300 1.00 28.48 557 GLU A C 1
ATOM 4486 O O . GLU A 1 557 ? 10.055 26.179 38.542 1.00 28.48 557 GLU A O 1
ATOM 4491 N N . SER A 1 558 ? 8.501 25.639 37.044 1.00 31.08 558 SER A N 1
ATOM 4492 C CA . SER A 1 558 ? 9.229 26.062 35.834 1.00 31.08 558 SER A CA 1
ATOM 4493 C C . SER A 1 558 ? 10.447 25.213 35.410 1.00 31.08 558 SER A C 1
ATOM 4495 O O . SER A 1 558 ? 11.275 24.756 36.195 1.00 31.08 558 SER A O 1
ATOM 4497 N N . LEU A 1 559 ? 10.594 25.051 34.091 1.00 31.89 559 LEU A N 1
ATOM 4498 C CA . LEU A 1 559 ? 11.697 24.321 33.448 1.00 31.89 559 LEU A CA 1
ATOM 4499 C C . LEU A 1 559 ? 13.061 25.035 33.566 1.00 31.89 559 LEU A C 1
ATOM 4501 O O . LEU A 1 559 ? 14.087 24.429 33.274 1.00 31.89 559 LEU A O 1
ATOM 4505 N N . VAL A 1 560 ? 13.078 26.308 33.980 1.00 32.19 560 VAL A N 1
ATOM 4506 C CA . VAL A 1 560 ? 14.299 27.118 34.132 1.00 32.19 560 VAL A CA 1
ATOM 4507 C C . VAL A 1 560 ? 15.036 26.751 35.426 1.00 32.19 560 VAL A C 1
ATOM 4509 O O . VAL A 1 560 ? 16.251 26.574 35.401 1.00 32.19 560 VAL A O 1
ATOM 4512 N N . GLU A 1 561 ? 14.316 26.509 36.525 1.00 32.16 561 GLU A N 1
ATOM 4513 C CA . GLU A 1 561 ? 14.934 26.117 37.802 1.00 32.16 561 GLU A CA 1
ATOM 4514 C C . GLU A 1 561 ? 15.469 24.674 37.794 1.00 32.16 561 GLU A C 1
ATOM 4516 O O . GLU A 1 561 ? 16.483 24.392 38.434 1.00 32.16 561 GLU A O 1
ATOM 4521 N N . LEU A 1 562 ? 14.866 23.763 37.015 1.00 33.34 562 LEU A N 1
ATOM 4522 C CA . LEU A 1 562 ? 15.367 22.389 36.851 1.00 33.34 562 LEU A CA 1
ATOM 4523 C C . LEU A 1 562 ? 16.742 22.365 36.155 1.00 33.34 562 LEU A C 1
ATOM 4525 O O . LEU A 1 562 ? 17.610 21.566 36.507 1.00 33.34 562 LEU A O 1
ATOM 4529 N N . VAL A 1 563 ? 16.964 23.263 35.191 1.00 33.88 563 VAL A N 1
ATOM 4530 C CA . VAL A 1 563 ? 18.234 23.378 34.456 1.00 33.88 563 VAL A CA 1
ATOM 4531 C C . VAL A 1 563 ? 19.334 23.970 35.344 1.00 33.88 563 VAL A C 1
ATOM 4533 O O . VAL A 1 563 ? 20.454 23.455 35.341 1.00 33.88 563 VAL A O 1
ATOM 4536 N N . ASP A 1 564 ? 19.012 24.960 36.179 1.00 31.98 564 ASP A N 1
ATOM 4537 C CA . ASP A 1 564 ? 19.957 25.522 37.154 1.00 31.98 564 ASP A CA 1
ATOM 4538 C C . ASP A 1 564 ? 20.308 24.525 38.277 1.00 31.98 564 ASP A C 1
ATOM 4540 O O . ASP A 1 564 ? 21.456 24.472 38.732 1.00 31.98 564 ASP A O 1
ATOM 4544 N N . LEU A 1 565 ? 19.364 23.662 38.681 1.00 30.77 565 LEU A N 1
ATOM 4545 C CA . LEU A 1 565 ? 19.602 22.599 39.665 1.00 30.77 565 LEU A CA 1
ATOM 4546 C C . LEU A 1 565 ? 20.506 21.478 39.114 1.00 30.77 565 LEU A C 1
ATOM 4548 O O . LEU A 1 565 ? 21.355 20.958 39.844 1.00 30.77 565 LEU A O 1
ATOM 4552 N N . ILE A 1 566 ? 20.356 21.135 37.826 1.00 33.78 566 ILE A N 1
ATOM 4553 C CA . ILE A 1 566 ? 21.164 20.122 37.121 1.00 33.78 566 ILE A CA 1
ATOM 4554 C C . ILE A 1 566 ? 22.592 20.628 36.858 1.00 33.78 566 ILE A C 1
ATOM 4556 O O . ILE A 1 566 ? 23.543 19.849 36.929 1.00 33.78 566 ILE A O 1
ATOM 4560 N N . MET A 1 567 ? 22.774 21.930 36.621 1.00 30.08 567 MET A N 1
ATOM 4561 C CA . MET A 1 567 ? 24.088 22.528 36.344 1.00 30.08 567 MET A CA 1
ATOM 4562 C C . MET A 1 567 ? 24.959 22.751 37.598 1.00 30.08 567 MET A C 1
ATOM 4564 O O . MET A 1 567 ? 26.162 22.975 37.459 1.00 30.08 567 MET A O 1
ATOM 4568 N N . MET A 1 568 ? 24.406 22.674 38.820 1.00 27.94 568 MET A N 1
ATOM 4569 C CA . MET A 1 568 ? 25.109 23.108 40.044 1.00 27.94 568 MET A CA 1
ATOM 4570 C C . MET A 1 568 ? 25.464 22.035 41.088 1.00 27.94 568 MET A C 1
ATOM 4572 O O . MET A 1 568 ? 26.110 22.388 42.077 1.00 27.94 568 MET A O 1
ATOM 4576 N N . LYS A 1 569 ? 25.121 20.743 40.947 1.00 25.44 569 LYS A N 1
ATOM 4577 C CA . LYS A 1 569 ? 25.456 19.755 42.001 1.00 25.44 569 LYS A CA 1
ATOM 4578 C C . LYS A 1 569 ? 26.023 18.428 41.499 1.00 25.44 569 LYS A C 1
ATOM 4580 O O . LYS A 1 569 ? 25.449 17.726 40.679 1.00 25.44 569 LYS A O 1
ATOM 4585 N N . THR A 1 570 ? 27.153 18.068 42.103 1.00 30.75 570 THR A N 1
ATOM 4586 C CA . THR A 1 570 ? 27.793 16.750 42.100 1.00 30.75 570 THR A CA 1
ATOM 4587 C C . THR A 1 570 ? 26.792 15.640 42.431 1.00 30.75 570 THR A C 1
ATOM 4589 O O . THR A 1 570 ? 26.230 15.613 43.528 1.00 30.75 570 THR A O 1
ATOM 4592 N N . LEU A 1 571 ? 26.605 14.723 41.482 1.00 27.36 571 LEU A N 1
ATOM 4593 C CA . LEU A 1 571 ? 25.808 13.501 41.601 1.00 27.36 571 LEU A CA 1
ATOM 4594 C C . LEU A 1 571 ? 26.292 12.646 42.786 1.00 27.36 571 LEU A C 1
ATOM 4596 O O . LEU A 1 571 ? 27.485 12.382 42.923 1.00 27.36 571 LEU A O 1
ATOM 4600 N N . THR A 1 572 ? 25.367 12.195 43.634 1.00 25.62 572 THR A N 1
ATOM 4601 C CA . THR A 1 572 ? 25.599 11.117 44.612 1.00 25.62 572 THR A CA 1
ATOM 4602 C C . THR A 1 572 ? 24.541 10.043 44.387 1.00 25.62 572 THR 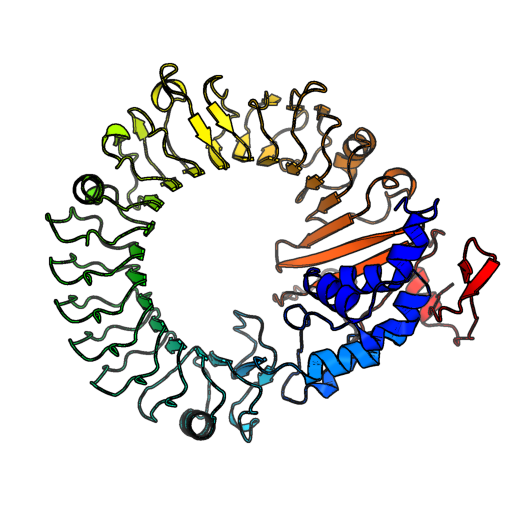A C 1
ATOM 4604 O O . THR A 1 572 ? 23.355 10.355 44.299 1.00 25.62 572 THR A O 1
ATOM 4607 N N . GLU A 1 573 ? 24.986 8.796 44.237 1.00 26.00 573 GLU A N 1
ATOM 4608 C CA . GLU A 1 573 ? 24.146 7.624 43.977 1.00 26.00 573 GLU A CA 1
ATOM 4609 C C . GLU A 1 573 ? 23.186 7.344 45.142 1.00 26.00 573 GLU A C 1
ATOM 4611 O O . GLU A 1 573 ? 23.595 7.356 46.304 1.00 26.00 573 GLU A O 1
ATOM 4616 N N . TYR A 1 574 ? 21.928 7.018 44.831 1.00 29.59 574 TYR A N 1
ATOM 4617 C CA . TYR A 1 574 ? 21.010 6.383 45.776 1.00 29.59 574 TYR A CA 1
ATOM 4618 C C . TYR A 1 574 ? 20.266 5.223 45.110 1.00 29.59 574 TYR A C 1
ATOM 4620 O O . TYR A 1 574 ? 19.814 5.325 43.971 1.00 29.59 574 TYR A O 1
ATOM 4628 N N . VAL A 1 575 ? 20.138 4.126 45.859 1.00 26.86 575 VAL A N 1
ATOM 4629 C CA . VAL A 1 575 ? 19.431 2.894 45.487 1.00 26.86 575 VAL A CA 1
ATOM 4630 C C . VAL A 1 575 ? 17.974 3.009 45.932 1.00 26.86 575 VAL A C 1
ATOM 4632 O O . VAL A 1 575 ? 17.711 3.225 47.116 1.00 26.86 575 VAL A O 1
ATOM 4635 N N . LEU A 1 576 ? 17.023 2.841 45.010 1.00 28.62 576 LEU A N 1
ATOM 4636 C CA . LEU A 1 576 ? 15.608 2.679 45.348 1.00 28.62 576 LEU A CA 1
ATOM 4637 C C . LEU A 1 576 ? 15.216 1.213 45.193 1.00 28.62 576 LEU A C 1
ATOM 4639 O O . LEU A 1 576 ? 15.448 0.579 44.164 1.00 28.62 576 LEU A O 1
ATOM 4643 N N . VAL A 1 577 ? 14.644 0.673 46.263 1.00 26.95 577 VAL A N 1
ATOM 4644 C CA . VAL A 1 577 ? 14.284 -0.734 46.364 1.00 26.95 577 VAL A CA 1
ATOM 4645 C C . VAL A 1 577 ? 12.804 -0.890 46.045 1.00 26.95 577 VAL A C 1
ATOM 4647 O O . VAL A 1 577 ? 11.953 -0.349 46.751 1.00 26.95 577 VAL A O 1
ATOM 4650 N N . TRP A 1 578 ? 12.489 -1.623 44.978 1.00 31.36 578 TRP A N 1
ATOM 4651 C CA . TRP A 1 578 ? 11.113 -1.949 44.619 1.00 31.36 578 TRP A CA 1
ATOM 4652 C C . TRP A 1 578 ? 10.659 -3.161 45.429 1.00 31.36 578 TRP A C 1
ATOM 4654 O O . TRP A 1 578 ? 11.330 -4.193 45.431 1.00 31.36 578 TRP A O 1
ATOM 4664 N N . CYS A 1 579 ? 9.533 -3.049 46.129 1.00 27.20 579 CYS A N 1
ATOM 4665 C CA . CYS A 1 579 ? 8.928 -4.166 46.845 1.00 27.20 579 CYS A CA 1
ATOM 4666 C C . CYS A 1 579 ? 7.759 -4.687 46.007 1.00 27.20 579 CYS A C 1
ATOM 4668 O O . CYS A 1 579 ? 6.737 -4.012 45.871 1.00 27.20 579 CYS A O 1
ATOM 4670 N N . ALA A 1 580 ? 7.909 -5.873 45.418 1.00 31.55 580 ALA A N 1
ATOM 4671 C CA . ALA A 1 580 ? 6.783 -6.556 44.797 1.00 31.55 580 ALA A CA 1
ATOM 4672 C C . ALA A 1 580 ? 5.719 -6.877 45.869 1.00 31.55 580 ALA A C 1
ATOM 4674 O O . ALA A 1 580 ? 6.037 -7.029 47.049 1.00 31.55 580 ALA A O 1
ATOM 4675 N N . ARG A 1 581 ? 4.440 -7.006 45.483 1.00 31.36 581 ARG A N 1
ATOM 4676 C CA . ARG A 1 581 ? 3.330 -7.325 46.417 1.00 31.36 581 ARG A CA 1
ATOM 4677 C C . ARG A 1 581 ? 3.509 -8.648 47.187 1.00 31.36 581 ARG A C 1
ATOM 4679 O O . ARG A 1 581 ? 2.759 -8.899 48.124 1.00 31.36 581 ARG A O 1
ATOM 4686 N N . ASP A 1 582 ? 4.489 -9.475 46.817 1.00 30.94 582 ASP A N 1
ATOM 4687 C CA . ASP A 1 582 ? 4.898 -10.695 47.524 1.00 30.94 582 ASP A CA 1
ATOM 4688 C C . ASP A 1 582 ? 6.028 -10.474 48.557 1.00 30.94 582 ASP A C 1
ATOM 4690 O O . ASP A 1 582 ? 6.523 -11.433 49.148 1.00 30.94 582 ASP A O 1
ATOM 4694 N N . GLY A 1 583 ? 6.436 -9.222 48.788 1.00 29.25 583 GLY A N 1
ATOM 4695 C CA . GLY A 1 583 ? 7.504 -8.850 49.715 1.00 29.25 583 GLY A CA 1
ATOM 4696 C C . GLY A 1 583 ? 8.916 -9.054 49.161 1.00 29.25 583 GLY A C 1
ATOM 4697 O O . GLY A 1 583 ? 9.887 -8.896 49.903 1.00 29.25 583 GLY A O 1
ATOM 4698 N N . SER A 1 584 ? 9.068 -9.417 47.882 1.00 31.31 584 SER A N 1
ATOM 4699 C CA . SER A 1 584 ? 10.387 -9.589 47.281 1.00 31.31 584 SER A CA 1
ATOM 4700 C C . SER A 1 584 ? 10.967 -8.260 46.789 1.00 31.31 584 SER A C 1
ATOM 4702 O O . SER A 1 584 ? 10.320 -7.485 46.085 1.00 31.31 584 SER A O 1
ATOM 4704 N N . MET A 1 585 ? 12.222 -8.006 47.168 1.00 28.50 585 MET A N 1
ATOM 4705 C CA . MET A 1 585 ? 12.951 -6.799 46.782 1.00 28.50 585 MET A CA 1
ATOM 4706 C C . MET A 1 585 ? 13.511 -6.978 45.359 1.00 28.50 585 MET A C 1
ATOM 4708 O O . MET A 1 585 ? 14.108 -8.014 45.031 1.00 28.50 585 MET A O 1
ATOM 4712 N N . ILE A 1 586 ? 13.278 -5.996 44.494 1.00 33.75 586 ILE A N 1
ATOM 4713 C CA . ILE A 1 586 ? 13.873 -5.875 43.162 1.00 33.75 586 ILE A CA 1
ATOM 4714 C C . ILE A 1 586 ? 14.652 -4.562 43.146 1.00 33.75 586 ILE A C 1
ATOM 4716 O O . ILE A 1 586 ? 14.098 -3.488 43.372 1.00 33.75 586 ILE A O 1
ATOM 4720 N N . GLU A 1 587 ? 15.952 -4.660 42.894 1.00 29.42 587 GLU A N 1
ATOM 4721 C CA . GLU A 1 587 ? 16.799 -3.505 42.612 1.00 29.42 587 GLU A CA 1
ATOM 4722 C C . GLU A 1 587 ? 16.580 -3.088 41.160 1.00 29.42 587 GLU A C 1
ATOM 4724 O O . GLU A 1 587 ? 16.877 -3.844 40.231 1.00 29.42 587 GLU A O 1
ATOM 4729 N N . ILE A 1 588 ? 16.042 -1.888 40.968 1.00 30.70 588 ILE A N 1
ATOM 4730 C CA . ILE A 1 588 ? 15.976 -1.240 39.664 1.00 30.70 588 ILE A CA 1
ATOM 4731 C C . ILE A 1 588 ? 16.872 -0.012 39.766 1.00 30.70 588 ILE A C 1
ATOM 4733 O O . ILE A 1 588 ? 16.559 0.936 40.482 1.00 30.70 588 ILE A O 1
ATOM 4737 N N . ASN A 1 589 ? 18.001 -0.032 39.060 1.00 27.31 589 ASN A N 1
ATOM 4738 C CA . ASN A 1 589 ? 18.864 1.138 38.956 1.00 27.31 589 ASN A CA 1
ATOM 4739 C C . ASN A 1 589 ? 18.194 2.149 38.025 1.00 27.31 589 ASN A C 1
ATOM 4741 O O . ASN A 1 589 ? 18.311 2.058 36.803 1.00 27.31 589 ASN A O 1
ATOM 4745 N N . ILE A 1 590 ? 17.459 3.084 38.619 1.00 29.41 590 ILE A N 1
ATOM 4746 C CA . ILE A 1 590 ? 16.891 4.242 37.937 1.00 29.41 590 ILE A CA 1
ATOM 4747 C C . ILE A 1 590 ? 17.696 5.461 38.370 1.00 29.41 590 ILE A C 1
ATOM 4749 O O . ILE A 1 590 ? 17.877 5.706 39.561 1.00 29.41 590 ILE A O 1
ATOM 4753 N N . LEU A 1 591 ? 18.179 6.228 37.394 1.00 26.56 591 LEU A N 1
ATOM 4754 C CA . LEU A 1 591 ? 18.768 7.535 37.644 1.00 26.56 591 LEU A CA 1
ATOM 4755 C C . LEU A 1 591 ? 17.616 8.498 37.962 1.00 26.56 591 LEU A C 1
ATOM 4757 O O . LEU A 1 591 ? 16.901 8.931 37.062 1.00 26.56 591 LEU A O 1
ATOM 4761 N N . ILE A 1 592 ? 17.382 8.765 39.243 1.00 24.47 592 ILE A N 1
ATOM 4762 C CA . ILE A 1 592 ? 16.341 9.696 39.688 1.00 24.47 592 ILE A CA 1
ATOM 4763 C C . ILE A 1 592 ? 17.018 11.028 39.995 1.00 24.47 592 ILE A C 1
ATOM 4765 O O . ILE A 1 592 ? 17.880 11.108 40.870 1.00 24.47 592 ILE A O 1
ATOM 4769 N N . ILE A 1 593 ? 16.633 12.068 39.259 1.00 23.86 593 ILE A N 1
ATOM 4770 C CA . ILE A 1 593 ? 16.926 13.454 39.630 1.00 23.86 593 ILE A CA 1
ATOM 4771 C C . ILE A 1 593 ? 15.851 13.859 40.643 1.00 23.86 593 ILE A C 1
ATOM 4773 O O . ILE A 1 593 ? 14.676 13.544 40.451 1.00 23.86 593 ILE A O 1
ATOM 4777 N N . LYS A 1 594 ? 16.283 14.456 41.752 1.00 23.36 594 LYS A N 1
ATOM 4778 C CA . LYS A 1 594 ? 15.425 14.856 42.867 1.00 23.36 594 LYS A CA 1
ATOM 4779 C C . LYS A 1 594 ? 14.645 16.123 42.557 1.00 23.36 594 LYS A C 1
ATOM 4781 O O . LYS A 1 594 ? 15.258 17.015 41.929 1.00 23.36 594 LYS A O 1
#

Radius of gyration: 28.75 Å; chains: 1; bounding box: 71×58×79 Å

pLDDT: mean 75.98, std 22.51, range [19.91, 98.69]

Sequence (594 aa):
MEICSNHIDKIFVNLSHLILNKIIGCLDENIDRICFSLVCKRWFNDRDKYLIFNTDNININSNNNNDITQNHKQFKLPSYNNIFNKSIQSKTDCSLFIGATRFLFGEYDFYYDKNTDLKSIPSYISMIGSTDESTDLEYFYQILLESQSVTTLCGCHTLRYGLPKTIKKLSFSYRFNELLVKGSLPSSLEVLSFHSSFKQAIQADVLPEGLLEFNLYSIDYQSDLQPGVFPSSLKTLNLCYYKNPIKAGVLPEKLECLYYSGECTPLEDGVLPKSLKKLVNVPMTWLQAISSLPNLEIIHFFQFKKGISTFNLDLLPSSLKVLKFKQFKLIGAMPTSIKSLCIVECEFQFEEIFPETLQYHFESLQYLSDKILSIPSNVKIDKLIIEGSIDQENCSLSPPSGITSIRLDMTLDQGDGFLRIDGNDQTTLKELRLPYFDFQPRAFIPNTIEELDIGDNSLIYCLDLIKSIDSIKTLMLSKFPKIEIISPESFKTINNIIYTEESNSNIVIYRKLDDNYYLISFVIVAGFVEVVESLVFVVVVVEFVLVVFVVPVVFVESLVELVDLIMMKTLTEYVLVWCARDGSMIEINILIIK

Organism: Heterostelium pallidum (strain ATCC 26659 / Pp 5 / PN500) (NCBI:txid670386)

=== Feature glossary ===
Each block in this record encodes a different view of the same protein. In brief:

Predicted aligned error. PAE(i, j) answers: if I align the predicted and true structures on residue i, how far off (in Å) do I expect residue j to be? A block-diagonal PAE matrix with low values on the blocks and high values off-diagonal is the signature of a multi-domain protein with confidently predicted domains but uncertain inter-domain orientation.

Contact-map, Ramachandran, and PAE plots. Plot images: a contact map (which residues are close in 3D, as an N×N binary image), a Ramachandran scatter (backbone torsion angles, revealing secondary-structure composition at a glance), and — for AlphaFold structures — a PAE heatmap (pairwise prediction confidence).

Backbone torsions (φ/ψ). φ (phi) and ψ (psi) are the two rotatable backbone dihedrals per residue: φ is the C(i-1)–N–Cα–C torsion, ψ is the N–Cα–C–N(i+1) torsion, both in degrees on (−180°, 180°]. α-helical residues cluster near (−60°, −45°); β-strand residues near (−120°, +130°). A Ramachandran plot is simply a scatter of (φ, ψ) for every residue.

Foldseek 3Di. A 3Di character summarizes, for each residue, the relative orientation of the Cα frame of its nearest spatial neighbor. Because it encodes fold topology rather than chemistry, 3Di alignments detect remote structural similarity that sequence alignment misses.

Radius of gyration, Cα contacts, bounding box. Three whole-structure scalars: the radius of gyration (RMS distance of Cα from centroid, in Å), the count of Cα–Cα contacts (pairs closer than 8 Å and separated by more than four residues in sequence — i.e. tertiary, not local, contacts), and the bounding-box dimensions. Together they distinguish compact globular folds from extended fibres or disordered chains.

Sequence. Sequence gives the chain of amino acids in standard one-letter code (A=alanine, C=cysteine, …, Y=tyrosine), read N→C. It is the only feature that is directly encoded by the gene; all structural features are derived from the folded form of this sequence.

mmCIF coordinates. Atomic coordinates in PDBx/mmCIF format — the same representation the Protein Data Bank distributes. Each line of the _atom_site loop places one backbone atom in Cartesian space (units: ångströms, origin: arbitrary).

Secondary structure (3-state, P-SEA). Three-state secondary structure (P-SEA) collapses the eight DSSP classes into helix (a), strand (b), and coil (c). P-SEA assigns these from Cα geometry alone — distances and angles — without requiring backbone oxygens, so it works on any Cα trace.

InterPro / GO / CATH / organism. Functional annotations link the protein to curated databases. InterPro entries identify conserved domains and families by matching the sequence against member-database signatures (Pfam, PROSITE, CDD, …). Gene Ontology (GO) terms describe molecular function, biological process, and cellular component in a controlled vocabulary. CATH places the structure in a hierarchical fold classification (Class/Architecture/Topology/Homologous-superfamily). The organism is the source species.

B-factor. B-factor (Debye–Waller factor) reflects atomic displacement in the crystal lattice. It is an experimental observable (units Å²), not a prediction; low values mean the atom is pinned down, high values mean it moves or is heterogeneous across the crystal.

Rendered structure images. Structure images are PyMOL renders from six orthogonal camera directions. Cartoon representation draws helices as coils and strands as arrows; sticks shows the backbone as bonds; surface shows the solvent-excluded envelope. Rainbow coloring maps sequence position to hue (blue→red, N→C); chain coloring assigns a distinct color per polypeptide.

Solvent-accessible surface area. Solvent-accessible surface area (SASA) is the area in Å² traced out by the centre of a 1.4 Å probe sphere (a water molecule) rolled over the protein's van der Waals surface (Shrake–Rupley / Lee–Richards construction). Buried residues have near-zero SASA; fully exposed residues can exceed 200 Å². The total SASA scales roughly with the number of surface residues.

Secondary structure (8-state, DSSP). The SS8 string is DSSP's per-residue secondary-structure call. α-helix (H) means an i→i+4 H-bond ladder; β-strand (E) means the residue participates in a β-sheet; 3₁₀ (G) and π (I) are tighter and wider helices; T/S are turns/bends; '-' is loop.

pLDDT. For AlphaFold models, the B-factor field carries pLDDT — the model's own estimate of local accuracy on a 0–100 scale. Regions with pLDDT<50 should be treated as essentially unmodeled; they often correspond to intrinsically disordered segments.

Nearest PDB structures. Nearest PDB neighbors are the top structural matches found by Foldseek when searching this structure against the entire Protein Data Bank. Each hit reports a TM-score (0 to 1; >0.5 almost always implies the same fold) and an E-value. These are *structural* homologs — they may share no detectable sequence similarity.